Protein AF-A0A955U0F3-F1 (afdb_monomer_lite)

Foldseek 3Di:
DQPCLVVDPQQPWFWPVGGRPCLSVLLVLQLDPDPLSNVVSLVVCCCTQCNVLDHTLVVLVCLLSLLVLLLDPSGDPNLSSLLVLLLLLQSLLPDDDPSSVSSLVSLLVSLVSLLVQCPDPDPSSVLSSLSSNLRNDLLPSLLVVLVVPDPPCQLSSLQSSLQGDHQHDLVSLVVQCPDPDLLSVQSSQLSNVSNVPLVSNPARALVSLLVQQVCCCPSRLSNGARSLVSHDLLSYDLNNLLSLLVNLLAAQALSHNLSSLLSSLCNQQVVAADVVGDPSRLSNLVSCLNHNNNQPPQVSNCVSNVVSVHNAPGSVSSCVVSVHDRDDRDPPPDDVVQQVLQQQAAAAPVRDDPVRVVLLVVVLVLCVVLPWPPFVVLQVVSVVGDTGGPQSTWTWDDAPWWIKIKTKHQADSVCCNVPVDRHDAIWIKIWTAGPVNPDQIKIKTQRQHVNSVQLVVLCSVCVRPDHPVCCPVRSVVSSVVGGVWMWMQDSVRDIHIDDDPDD

Secondary structure (DSSP, 8-state):
--TTTTTS-GGGSEETTEE-TTHHHHHHHTT-SSHHHHHHHHHHHHHHTEETTEE-HHHHHHHHHHHHHHH-TT-TTHHHHHHHHHHHHHHTTS--SHHHHHHHHHHHTTHHHHHHHTT-S-HHHHHHHHHHHHHHSSSHHHHHHHHHT--TTHHHHHHHHHHSSSPPPHHHHTTGGG-SSHHHHHHHHHHHHHTT-GGGS-SPPHHHHHHHHHHHHHH-TTTSPPGGGGS-GGG--HHHHHHHHHHHHH--SHHHHHHHHHHHHHHH-TT---SSPPHHHHHHHHHHHH-TGGGTTHHHHHHHHHHTT----SHHHHHHHHT-PPPPPP--TTTHHHHHHHHHH-B-GGGS-HHHHHHHHHHHHHHHTTT-BSHHHHHHHHHT-SS-BSSSEEEEEE-SSEEEEEEEESS-HHHHHHHS---S--EEEEEEEETT--S--EEEEEE-TT-HHHHHHHHHHHTTT--TTTGGGTHHHHHHHH-SEEEEE-TTS-EEEE-PPP-

Sequence (503 aa):
MLKGIEDVDWSALTHAYGSAGDVPRHLRGLASPDVGEREAALEALYGSLWHQGTLFPATAAAIPFLLALVDDDGTRDRPLLLLYLADVGRSACFGDEDWYADTQSALADGVDILRRRLASADEVERIAALVALAWADDGHVLRDRLSEGDEAERLVTLYAYIAGRGLPDADVLRPFAASDDPGVRLAARIGLGRAGDSAALGDVDPEAYALLAEVTATVAPQALPQPIEVMDPPTLTHRSIQALAAVLEFATSHRTAIPLVVGLLEAALPDGWEEPATPVQMRVLTAIANSSGAWVFDGNTLAALAEAGIDAVDRIDLCARLNLDTPEDPESEDTQSLLIGSENTGIRWEELSNDQRRDLERFVDFLDQRGWNESRNWHTLVQAGSLPMSPIGVGRHFNEHAVLEATLWFFDEHVADDTGERVGDPYVRLLIADKAEEREPIGFRAYHGDRLIDVLEAIDRHRPTLDRDNFAEGLPKALFEVCGKVEVELPDGRVVEIRPKSS

Radius of gyration: 25.72 Å; chains: 1; bounding box: 55×69×58 Å

Structure (mmCIF, N/CA/C/O backbone):
data_AF-A0A955U0F3-F1
#
_entry.id   AF-A0A955U0F3-F1
#
loop_
_atom_site.group_PDB
_atom_site.id
_atom_site.type_symbol
_atom_site.label_atom_id
_atom_site.label_alt_id
_atom_site.label_comp_id
_atom_site.label_asym_id
_atom_site.label_entity_id
_atom_site.label_seq_id
_atom_site.pdbx_PDB_ins_code
_atom_site.Cartn_x
_atom_site.Cartn_y
_atom_site.Cartn_z
_atom_site.occupancy
_atom_site.B_iso_or_equiv
_atom_site.auth_seq_id
_atom_site.auth_comp_id
_atom_site.auth_asym_id
_atom_site.auth_atom_id
_atom_site.pdbx_PDB_model_num
ATOM 1 N N . MET A 1 1 ? -20.982 -8.314 18.050 1.00 73.69 1 MET A N 1
ATOM 2 C CA . MET A 1 1 ? -19.727 -8.145 17.313 1.00 73.69 1 MET A CA 1
ATOM 3 C C . MET A 1 1 ? -18.627 -9.090 17.811 1.00 73.69 1 MET A C 1
ATOM 5 O O . MET A 1 1 ? -18.493 -10.147 17.226 1.00 73.69 1 MET A O 1
ATOM 9 N N . LEU A 1 2 ? -17.941 -8.842 18.937 1.00 91.31 2 LEU A N 1
ATOM 10 C CA . LEU A 1 2 ? -16.722 -9.588 19.336 1.00 91.31 2 LEU A CA 1
ATOM 11 C C . LEU A 1 2 ? -16.958 -10.775 20.303 1.00 91.31 2 LEU A C 1
ATOM 13 O O . LEU A 1 2 ? -16.439 -10.802 21.419 1.00 91.31 2 LEU A O 1
ATOM 17 N N . LYS A 1 3 ? -17.807 -11.739 19.927 1.00 89.75 3 LYS A N 1
ATOM 18 C CA . LYS A 1 3 ? -18.078 -12.922 20.775 1.00 89.75 3 LYS A CA 1
ATOM 19 C C . LYS A 1 3 ? -16.890 -13.888 20.764 1.00 89.75 3 LYS A C 1
ATOM 21 O O . LYS A 1 3 ? -16.346 -14.144 19.703 1.00 89.75 3 LYS A O 1
ATOM 26 N N . GLY A 1 4 ? -16.549 -14.452 21.923 1.00 92.69 4 GLY A N 1
ATOM 27 C CA . GLY A 1 4 ? -15.467 -15.436 22.060 1.00 92.69 4 GLY A CA 1
ATOM 28 C C . GLY A 1 4 ? -14.057 -14.843 22.081 1.00 92.69 4 GLY A C 1
ATOM 29 O O . GLY A 1 4 ? -13.084 -15.584 22.085 1.00 92.69 4 GLY A O 1
ATOM 30 N N . ILE A 1 5 ? -13.924 -13.511 22.142 1.00 96.06 5 ILE A N 1
ATOM 31 C CA . ILE A 1 5 ? -12.609 -12.855 22.188 1.00 96.06 5 ILE A CA 1
ATOM 32 C C . ILE A 1 5 ? -11.795 -13.247 23.426 1.00 96.06 5 ILE A C 1
ATOM 34 O O . ILE A 1 5 ? -10.580 -13.258 23.362 1.00 96.06 5 ILE A O 1
ATOM 38 N N . GLU A 1 6 ? -12.443 -13.615 24.530 1.00 95.38 6 GLU A N 1
ATOM 39 C CA . GLU A 1 6 ? -11.766 -14.096 25.746 1.00 95.38 6 GLU A CA 1
ATOM 40 C C . GLU A 1 6 ? -11.497 -15.612 25.730 1.00 95.38 6 GLU A C 1
ATOM 42 O O . GLU A 1 6 ? -10.843 -16.123 26.633 1.00 95.38 6 GLU A O 1
ATOM 47 N N . ASP A 1 7 ? -12.009 -16.341 24.729 1.00 96.56 7 ASP A N 1
ATOM 48 C CA . ASP A 1 7 ? -11.810 -17.793 24.614 1.00 96.56 7 ASP A CA 1
ATOM 49 C C . ASP A 1 7 ? -10.453 -18.133 23.966 1.00 96.56 7 ASP A C 1
ATOM 51 O O . ASP A 1 7 ? -9.983 -19.267 24.055 1.00 96.56 7 ASP A O 1
ATOM 55 N N . VAL A 1 8 ? -9.816 -17.151 23.320 1.00 97.62 8 VAL A N 1
ATOM 56 C CA . VAL A 1 8 ? -8.465 -17.256 22.758 1.00 97.62 8 VAL A CA 1
ATOM 57 C C . VAL A 1 8 ? -7.443 -16.963 23.858 1.00 97.62 8 VAL A C 1
ATOM 59 O O . VAL A 1 8 ? -7.512 -15.927 24.519 1.00 97.62 8 VAL A O 1
ATOM 62 N N . ASP A 1 9 ? -6.454 -17.843 24.036 1.00 97.38 9 ASP A N 1
ATOM 63 C CA . ASP A 1 9 ? -5.325 -17.592 24.942 1.00 97.38 9 ASP A CA 1
ATOM 64 C C . ASP A 1 9 ? -4.307 -16.637 24.297 1.00 97.38 9 ASP A C 1
ATOM 66 O O . ASP A 1 9 ? -3.236 -17.033 23.838 1.00 97.38 9 ASP A O 1
ATOM 70 N N . TRP A 1 10 ? -4.655 -15.350 24.254 1.00 98.25 10 TRP A N 1
ATOM 71 C CA . TRP A 1 10 ? -3.816 -14.292 23.678 1.00 98.25 10 TRP A CA 1
ATOM 72 C C . TRP A 1 10 ? -2.436 -14.190 24.321 1.00 98.25 10 TRP A C 1
ATOM 74 O O . TRP A 1 10 ? -1.477 -13.796 23.666 1.00 98.25 10 TRP A O 1
ATOM 84 N N . SER A 1 11 ? -2.322 -14.560 25.598 1.00 96.69 11 SER A N 1
ATOM 85 C CA . SER A 1 11 ? -1.052 -14.500 26.317 1.00 96.69 11 SER A CA 1
ATOM 86 C C . SER A 1 11 ? -0.041 -15.532 25.809 1.00 96.69 11 SER A C 1
ATOM 88 O O . SER A 1 11 ? 1.164 -15.278 25.866 1.00 96.69 11 SER A O 1
ATOM 90 N N . ALA A 1 12 ? -0.536 -16.655 25.273 1.00 97.12 12 ALA A N 1
ATOM 91 C CA . ALA A 1 12 ? 0.258 -17.708 24.649 1.00 97.12 12 ALA A CA 1
ATOM 92 C C . ALA A 1 12 ? 0.602 -17.427 23.175 1.00 97.12 12 ALA A C 1
ATOM 94 O O . ALA A 1 12 ? 1.496 -18.078 22.632 1.00 97.12 12 ALA A O 1
ATOM 95 N N . LEU A 1 13 ? -0.079 -16.473 22.531 1.00 98.12 13 LEU A N 1
ATOM 96 C CA . LEU A 1 13 ? 0.226 -16.028 21.172 1.00 98.12 13 LEU A CA 1
ATOM 97 C C . LEU A 1 13 ? 1.223 -14.868 21.190 1.00 98.12 13 LEU A C 1
ATOM 99 O O . LEU A 1 13 ? 1.373 -14.150 22.183 1.00 98.12 13 LEU A O 1
ATOM 103 N N . THR A 1 14 ? 1.899 -14.675 20.062 1.00 96.56 14 THR A N 1
ATOM 104 C CA . THR A 1 14 ? 2.870 -13.599 19.878 1.00 96.56 14 THR A CA 1
ATOM 105 C C . THR A 1 14 ? 2.508 -12.697 18.705 1.00 96.56 14 THR A C 1
ATOM 107 O O . THR A 1 14 ? 1.819 -13.106 17.770 1.00 96.56 14 THR A O 1
ATOM 110 N N . HIS A 1 15 ? 2.993 -11.464 18.789 1.00 95.94 15 HIS A N 1
ATOM 111 C CA . HIS A 1 15 ? 3.023 -10.429 17.757 1.00 95.94 15 HIS A CA 1
ATOM 112 C C . HIS A 1 15 ? 4.436 -9.800 17.720 1.00 95.94 15 HIS A C 1
ATOM 114 O O . HIS A 1 15 ? 5.302 -10.218 18.498 1.00 95.94 15 HIS A O 1
ATOM 120 N N . ALA A 1 16 ? 4.671 -8.753 16.925 1.00 88.31 16 ALA A N 1
ATOM 121 C CA . ALA A 1 16 ? 5.996 -8.133 16.753 1.00 88.31 16 ALA A CA 1
ATOM 122 C C . ALA A 1 16 ? 6.738 -7.761 18.053 1.00 88.31 16 ALA A C 1
ATOM 124 O O . ALA A 1 16 ? 7.956 -7.908 18.136 1.00 88.31 16 ALA A O 1
ATOM 125 N N . TYR A 1 17 ? 6.014 -7.336 19.092 1.00 87.50 17 TYR A N 1
ATOM 126 C CA . TYR A 1 17 ? 6.599 -6.887 20.363 1.00 87.50 17 TYR A CA 1
ATOM 127 C C . TYR A 1 17 ? 6.541 -7.928 21.498 1.00 87.50 17 TYR A C 1
ATOM 129 O O . TYR A 1 17 ? 6.726 -7.585 22.665 1.00 87.50 17 TYR A O 1
ATOM 137 N N . GLY A 1 18 ? 6.280 -9.204 21.192 1.00 94.00 18 GLY A N 1
ATOM 138 C CA . GLY A 1 18 ? 6.170 -10.274 22.192 1.00 94.00 18 GLY A CA 1
ATOM 139 C C . GLY A 1 18 ? 4.742 -10.786 22.379 1.00 94.00 18 GLY A C 1
ATOM 140 O O . GLY A 1 18 ? 4.082 -11.094 21.394 1.00 94.00 18 GLY A O 1
ATOM 141 N N . SER A 1 19 ? 4.290 -10.948 23.627 1.00 96.81 19 SER A N 1
ATOM 142 C CA . SER A 1 19 ? 2.972 -11.528 23.951 1.00 96.81 19 SER A CA 1
ATOM 143 C C . SER A 1 19 ? 1.820 -10.667 23.429 1.00 96.81 19 SER A C 1
ATOM 145 O O . SER A 1 19 ? 1.841 -9.457 23.619 1.00 96.81 19 SER A O 1
ATOM 147 N N . ALA A 1 20 ? 0.794 -11.302 22.862 1.00 98.06 20 ALA A N 1
ATOM 148 C CA . ALA A 1 20 ? -0.363 -10.641 22.256 1.00 98.06 20 ALA A CA 1
ATOM 149 C C . ALA A 1 20 ? -1.518 -10.343 23.236 1.00 98.06 20 ALA A C 1
ATOM 151 O O . ALA A 1 20 ? -2.663 -10.154 22.824 1.00 98.06 20 ALA A O 1
ATOM 152 N N . GLY A 1 21 ? -1.256 -10.320 24.549 1.00 96.62 21 GLY A N 1
ATOM 153 C CA . GLY A 1 21 ? -2.285 -10.111 25.580 1.00 96.62 21 GLY A CA 1
ATOM 154 C C . GLY A 1 21 ? -3.009 -8.755 25.515 1.00 96.62 21 GLY A C 1
ATOM 155 O O . GLY A 1 21 ? -4.051 -8.579 26.145 1.00 96.62 21 GLY A O 1
ATOM 156 N N . ASP A 1 22 ? -2.481 -7.798 24.761 1.00 95.12 22 ASP A N 1
ATOM 157 C CA . ASP A 1 22 ? -3.051 -6.478 24.497 1.00 95.12 22 ASP A CA 1
ATOM 158 C C . ASP A 1 22 ? -3.961 -6.426 23.254 1.00 95.12 22 ASP A C 1
ATOM 160 O O . ASP A 1 22 ? -4.815 -5.537 23.165 1.00 95.12 22 ASP A O 1
ATOM 164 N N . VAL A 1 23 ? -3.873 -7.395 22.337 1.00 98.06 23 VAL A N 1
ATOM 165 C CA . VAL A 1 23 ? -4.683 -7.467 21.104 1.00 98.06 23 VAL A CA 1
ATOM 166 C C . VAL A 1 23 ? -6.196 -7.371 21.361 1.00 98.06 23 VAL A C 1
ATOM 168 O O . VAL A 1 23 ? -6.867 -6.614 20.650 1.00 98.06 23 VAL A O 1
ATOM 171 N N . PRO A 1 24 ? -6.781 -8.007 22.400 1.00 98.50 24 PRO A N 1
ATOM 172 C CA . PRO A 1 24 ? -8.208 -7.855 22.696 1.00 98.50 24 PRO A CA 1
ATOM 173 C C . PRO A 1 24 ? -8.645 -6.417 22.971 1.00 98.50 24 PRO A C 1
ATOM 175 O O . PRO A 1 24 ? -9.794 -6.052 22.711 1.00 98.50 24 PRO A O 1
ATOM 178 N N . ARG A 1 25 ? -7.758 -5.589 23.536 1.00 97.56 25 ARG A N 1
ATOM 179 C CA . ARG A 1 25 ? -8.030 -4.166 23.765 1.00 97.56 25 ARG A CA 1
ATOM 180 C C . ARG A 1 25 ? -8.082 -3.421 22.435 1.00 97.56 25 ARG A C 1
ATOM 182 O O . ARG A 1 25 ? -9.013 -2.650 22.233 1.00 97.56 25 ARG A O 1
ATOM 189 N N . HIS A 1 26 ? -7.140 -3.687 21.534 1.00 97.00 26 HIS A N 1
ATOM 190 C CA . HIS A 1 26 ? -7.102 -3.074 20.206 1.00 97.00 26 HIS A CA 1
ATOM 191 C C . HIS A 1 26 ? -8.323 -3.454 19.365 1.00 97.00 26 HIS A C 1
ATOM 193 O O . HIS A 1 26 ? -9.020 -2.573 18.872 1.00 97.00 26 HIS A O 1
ATOM 199 N N . LEU A 1 27 ? -8.690 -4.738 19.315 1.00 98.31 27 LEU A N 1
ATOM 200 C CA . LEU A 1 27 ? -9.887 -5.196 18.595 1.00 98.31 27 LEU A CA 1
ATOM 201 C C . LEU A 1 27 ? -11.182 -4.539 19.103 1.00 98.31 27 LEU A C 1
ATOM 203 O O . LEU A 1 27 ? -12.082 -4.250 18.319 1.00 98.31 27 LEU A O 1
ATOM 207 N N . ARG A 1 28 ? -11.287 -4.266 20.410 1.00 97.75 28 ARG A N 1
ATOM 208 C CA . ARG A 1 28 ? -12.406 -3.488 20.969 1.00 97.75 28 ARG A CA 1
ATOM 209 C C . ARG A 1 28 ? -12.319 -2.006 20.630 1.00 97.75 28 ARG A C 1
ATOM 211 O O . ARG A 1 28 ? -13.360 -1.401 20.393 1.00 97.75 28 ARG A O 1
ATOM 218 N N . GLY A 1 29 ? -11.113 -1.442 20.610 1.00 96.25 29 GLY A N 1
ATOM 219 C CA . GLY A 1 29 ? -10.863 -0.049 20.243 1.00 96.25 29 GLY A CA 1
ATOM 220 C C . GLY A 1 29 ? -11.381 0.286 18.845 1.00 96.25 29 GLY A C 1
ATOM 221 O O . GLY A 1 29 ? -12.006 1.324 18.674 1.00 96.25 29 GLY A O 1
ATOM 222 N N . LEU A 1 30 ? -11.283 -0.648 17.891 1.00 96.06 30 LEU A N 1
ATOM 223 C CA . LEU A 1 30 ? -11.856 -0.504 16.541 1.00 96.06 30 LEU A CA 1
ATOM 224 C C . LEU A 1 30 ? -13.383 -0.292 16.523 1.00 96.06 30 LEU A C 1
ATOM 226 O O . LEU A 1 30 ? -13.929 0.252 15.567 1.00 96.06 30 LEU A O 1
ATOM 230 N N . ALA A 1 31 ? -14.086 -0.708 17.577 1.00 95.44 31 ALA A N 1
ATOM 231 C CA . ALA A 1 31 ? -15.527 -0.518 17.737 1.00 95.44 31 ALA A CA 1
ATOM 232 C C . ALA A 1 31 ? -15.896 0.781 18.476 1.00 95.44 31 ALA A C 1
ATOM 234 O O . ALA A 1 31 ? -17.080 1.027 18.730 1.00 95.44 31 ALA A O 1
ATOM 235 N N . SER A 1 32 ? -14.906 1.576 18.894 1.00 92.31 32 SER A N 1
ATOM 236 C CA . SER A 1 32 ? -15.127 2.727 19.765 1.00 92.31 32 SER A CA 1
ATOM 237 C C . SER A 1 32 ? -15.963 3.817 19.082 1.00 92.31 32 SER A C 1
ATOM 239 O O . SER A 1 32 ? -15.829 4.065 17.877 1.00 92.31 32 SER A O 1
ATOM 241 N N . PRO A 1 33 ? -16.845 4.515 19.824 1.00 88.00 33 PRO A N 1
ATOM 242 C CA . PRO A 1 33 ? -17.449 5.740 19.323 1.00 88.00 33 PRO A CA 1
ATOM 243 C C . PRO A 1 33 ? -16.435 6.861 19.068 1.00 88.00 33 PRO A C 1
ATOM 245 O O . PRO A 1 33 ? -16.722 7.724 18.239 1.00 88.00 33 PRO A O 1
ATOM 248 N N . ASP A 1 34 ? -15.282 6.842 19.737 1.00 88.44 34 ASP A N 1
ATOM 249 C CA . ASP A 1 34 ? -14.225 7.839 19.584 1.00 88.44 34 ASP A CA 1
ATOM 250 C C . ASP A 1 34 ? -13.342 7.534 18.364 1.00 88.44 34 ASP A C 1
ATOM 252 O O . ASP A 1 34 ? -12.987 6.382 18.130 1.00 88.44 34 ASP A O 1
ATOM 256 N N . VAL A 1 35 ? -13.046 8.547 17.542 1.00 78.81 35 VAL A N 1
ATOM 257 C CA . VAL A 1 35 ? -12.240 8.368 16.317 1.00 78.81 35 VAL A CA 1
ATOM 258 C C . VAL A 1 35 ? -10.765 8.130 16.629 1.00 78.81 35 VAL A C 1
ATOM 260 O O . VAL A 1 35 ? -10.181 7.226 16.043 1.00 78.81 35 VAL A O 1
ATOM 263 N N . GLY A 1 36 ? -10.202 8.837 17.613 1.00 75.69 36 GLY A N 1
ATOM 264 C CA . GLY A 1 36 ? -8.803 8.673 18.002 1.00 75.69 36 GLY A CA 1
ATOM 265 C C . GLY A 1 36 ? -8.531 7.292 18.596 1.00 75.69 36 GLY A C 1
ATOM 266 O O . GLY A 1 36 ? -7.507 6.682 18.305 1.00 75.69 36 GLY A O 1
ATOM 267 N N . GLU A 1 37 ? -9.472 6.736 19.366 1.00 81.12 37 GLU A N 1
ATOM 268 C CA . GLU A 1 37 ? -9.370 5.354 19.850 1.00 81.12 37 GLU A CA 1
ATOM 269 C C . GLU A 1 37 ? -9.405 4.319 18.715 1.00 81.12 37 GLU A C 1
ATOM 271 O O . GLU A 1 37 ? -8.715 3.301 18.811 1.00 81.12 37 GLU A O 1
ATOM 276 N N . ARG A 1 38 ? -10.186 4.555 17.649 1.00 90.94 38 ARG A N 1
ATOM 277 C CA . ARG A 1 38 ? -10.229 3.660 16.479 1.00 90.94 38 ARG A CA 1
ATOM 278 C C . ARG A 1 38 ? -8.942 3.743 15.666 1.00 90.94 38 ARG A C 1
ATOM 280 O O . ARG A 1 38 ? -8.386 2.698 15.335 1.00 90.94 38 ARG A O 1
ATOM 287 N N . GLU A 1 39 ? -8.455 4.953 15.407 1.00 77.12 39 GLU A N 1
ATOM 288 C CA . GLU A 1 39 ? -7.195 5.198 14.696 1.00 77.12 39 GLU A CA 1
ATOM 289 C C . GLU A 1 39 ? -6.012 4.577 15.445 1.00 77.12 39 GLU A C 1
ATOM 291 O O . GLU A 1 39 ? -5.305 3.747 14.880 1.00 77.12 39 GLU A O 1
ATOM 296 N N . ALA A 1 40 ? -5.868 4.860 16.744 1.00 75.50 40 ALA A N 1
ATOM 297 C CA . ALA A 1 40 ? -4.800 4.293 17.567 1.00 75.50 40 ALA A CA 1
ATOM 298 C C . ALA A 1 40 ? -4.898 2.763 17.687 1.00 75.50 40 ALA A C 1
ATOM 300 O O . ALA A 1 40 ? -3.888 2.064 17.786 1.00 75.50 40 ALA A O 1
ATOM 301 N N . ALA A 1 41 ? -6.115 2.209 17.699 1.00 86.81 41 ALA A N 1
ATOM 302 C CA . ALA A 1 41 ? -6.300 0.766 17.674 1.00 86.81 41 ALA A CA 1
ATOM 303 C C . ALA A 1 41 ? -5.841 0.157 16.346 1.00 86.81 41 ALA A C 1
ATOM 305 O O . ALA A 1 41 ? -5.133 -0.847 16.372 1.00 86.81 41 ALA A O 1
ATOM 306 N N . LEU A 1 42 ? -6.214 0.756 15.214 1.00 89.31 42 LEU A N 1
ATOM 307 C CA . LEU A 1 42 ? -5.824 0.286 13.888 1.00 89.31 42 LEU A CA 1
ATOM 308 C C . LEU A 1 42 ? -4.313 0.415 13.664 1.00 89.31 42 LEU A C 1
ATOM 310 O O . LEU A 1 42 ? -3.685 -0.549 13.232 1.00 89.31 42 LEU A O 1
ATOM 314 N N . GLU A 1 43 ? -3.721 1.555 14.024 1.00 83.56 43 GLU A N 1
ATOM 315 C CA . GLU A 1 43 ? -2.273 1.779 13.973 1.00 83.56 43 GLU A CA 1
ATOM 316 C C . GLU A 1 43 ? -1.529 0.736 14.809 1.00 83.56 43 GLU A C 1
ATOM 318 O O . GLU A 1 43 ? -0.572 0.128 14.336 1.00 83.56 43 GLU A O 1
ATOM 323 N N . ALA A 1 44 ? -2.009 0.442 16.019 1.00 84.75 44 ALA A N 1
ATOM 324 C CA . ALA A 1 44 ? -1.404 -0.592 16.843 1.00 84.75 44 ALA A CA 1
ATOM 325 C C . ALA A 1 44 ? -1.500 -1.989 16.212 1.00 84.75 44 ALA A C 1
ATOM 327 O O . ALA A 1 44 ? -0.564 -2.773 16.350 1.00 84.75 44 ALA A O 1
ATOM 328 N N . LEU A 1 45 ? -2.583 -2.327 15.500 1.00 93.44 45 LEU A N 1
ATOM 329 C CA . LEU A 1 45 ? -2.666 -3.597 14.767 1.00 93.44 45 LEU A CA 1
ATOM 330 C C . LEU A 1 45 ? -1.723 -3.630 13.556 1.00 93.44 45 LEU A C 1
ATOM 332 O O . LEU A 1 45 ? -1.102 -4.666 13.316 1.00 93.44 45 LEU A O 1
ATOM 336 N N . TYR A 1 46 ? -1.563 -2.516 12.835 1.00 87.38 46 TYR A N 1
ATOM 337 C CA . TYR A 1 46 ? -0.541 -2.369 11.790 1.00 87.38 46 TYR A CA 1
ATOM 338 C C . TYR A 1 46 ? 0.875 -2.521 12.368 1.00 87.38 46 TYR A C 1
ATOM 340 O O . TYR A 1 46 ? 1.694 -3.244 11.813 1.00 87.38 46 TYR A O 1
ATOM 348 N N . GLY A 1 47 ? 1.152 -1.919 13.524 1.00 77.69 47 GLY A N 1
ATOM 349 C CA . GLY A 1 47 ? 2.448 -2.008 14.195 1.00 77.69 47 GLY A CA 1
ATOM 350 C C . GLY A 1 47 ? 2.725 -3.351 14.875 1.00 77.69 47 GLY A C 1
ATOM 351 O O . GLY A 1 47 ? 3.877 -3.691 15.093 1.00 77.69 47 GLY A O 1
ATOM 352 N N . SER A 1 48 ? 1.715 -4.148 15.223 1.00 85.62 48 SER A N 1
ATOM 353 C CA . SER A 1 48 ? 1.929 -5.386 15.992 1.00 85.62 48 SER A CA 1
ATOM 354 C C . SER A 1 48 ? 1.640 -6.661 15.205 1.00 85.62 48 SER A C 1
ATOM 356 O O . SER A 1 48 ? 2.474 -7.567 15.183 1.00 85.62 48 SER A O 1
ATOM 358 N N . LEU A 1 49 ? 0.476 -6.746 14.557 1.00 96.75 49 LEU A N 1
ATOM 359 C CA . LEU A 1 49 ? -0.002 -7.941 13.856 1.00 96.75 49 LEU A CA 1
ATOM 360 C C . LEU A 1 49 ? 0.399 -7.971 12.372 1.00 96.75 49 LEU A C 1
ATOM 362 O O . LEU A 1 49 ? 0.370 -9.037 11.759 1.00 96.75 49 LEU A O 1
ATOM 366 N N . TRP A 1 50 ? 0.775 -6.828 11.799 1.00 91.44 50 TRP A N 1
ATOM 367 C CA . TRP A 1 50 ? 1.285 -6.702 10.429 1.00 91.44 50 TRP A CA 1
ATOM 368 C C . TRP A 1 50 ? 2.573 -5.863 10.414 1.00 91.44 50 TRP A C 1
ATOM 370 O O . TRP A 1 50 ? 2.712 -4.904 9.669 1.00 91.44 50 TRP A O 1
ATOM 380 N N . HIS A 1 51 ? 3.543 -6.160 11.277 1.00 86.06 51 HIS A N 1
ATOM 381 C CA . HIS A 1 51 ? 4.717 -5.292 11.400 1.00 86.06 51 HIS A CA 1
ATOM 382 C C . HIS A 1 51 ? 5.599 -5.365 10.144 1.00 86.06 51 HIS A C 1
ATOM 384 O O . HIS A 1 51 ? 6.299 -6.355 9.918 1.00 86.06 51 HIS A O 1
ATOM 390 N N . GLN A 1 52 ? 5.564 -4.301 9.333 1.00 77.06 52 GLN A N 1
ATOM 391 C CA . GLN A 1 52 ? 6.320 -4.171 8.080 1.00 77.06 52 GLN A CA 1
ATOM 392 C C . GLN A 1 52 ? 6.097 -5.362 7.129 1.00 77.06 52 GLN A C 1
ATOM 394 O O . GLN A 1 52 ? 7.037 -5.913 6.564 1.00 77.06 52 GLN A O 1
ATOM 399 N N . GLY A 1 53 ? 4.843 -5.807 6.997 1.00 80.25 53 GLY A N 1
ATOM 400 C CA . GLY A 1 53 ? 4.479 -6.929 6.128 1.00 80.25 53 GLY A CA 1
ATOM 401 C C . GLY A 1 53 ? 4.647 -8.320 6.744 1.00 80.25 53 GLY A C 1
ATOM 402 O O . GLY A 1 53 ? 4.163 -9.286 6.154 1.00 80.25 53 GLY A O 1
ATOM 403 N N . THR A 1 54 ? 5.266 -8.439 7.923 1.00 87.88 54 THR A N 1
ATOM 404 C CA . THR A 1 54 ? 5.424 -9.719 8.634 1.00 87.88 54 THR A CA 1
ATOM 405 C C . THR A 1 54 ? 4.182 -10.045 9.461 1.00 87.88 54 THR A C 1
ATOM 407 O O . THR A 1 54 ? 3.670 -9.188 10.185 1.00 87.88 54 THR A O 1
ATOM 410 N N . LEU A 1 55 ? 3.717 -11.297 9.381 1.00 97.50 55 LEU A N 1
ATOM 411 C CA . LEU A 1 55 ? 2.577 -11.800 10.153 1.00 97.50 55 LEU A CA 1
ATOM 412 C C . LEU A 1 55 ? 3.023 -12.652 11.341 1.00 97.50 55 LEU A C 1
ATOM 414 O O . LEU A 1 55 ? 4.113 -13.228 11.341 1.00 97.50 55 LEU A O 1
ATOM 418 N N . PHE A 1 56 ? 2.132 -12.796 12.320 1.00 97.50 56 PHE A N 1
ATOM 419 C CA . PHE A 1 56 ? 2.397 -13.496 13.572 1.00 97.50 56 PHE A CA 1
ATOM 420 C C . PHE A 1 56 ? 1.247 -14.448 13.942 1.00 97.50 56 PHE A C 1
ATOM 422 O O . PHE A 1 56 ? 0.138 -14.300 13.423 1.00 97.50 56 PHE A O 1
ATOM 429 N N . PRO A 1 57 ? 1.445 -15.388 14.888 1.00 98.06 57 PRO A N 1
ATOM 430 C CA . PRO A 1 57 ? 0.372 -16.270 15.353 1.00 98.06 57 PRO A CA 1
ATOM 431 C C . PRO A 1 57 ? -0.885 -15.523 15.828 1.00 98.06 57 PRO A C 1
ATOM 433 O O . PRO A 1 57 ? -2.008 -15.962 15.581 1.00 98.06 57 PRO A O 1
ATOM 436 N N . ALA A 1 58 ? -0.716 -14.365 16.477 1.00 98.31 58 ALA A N 1
ATOM 437 C CA . ALA A 1 58 ? -1.842 -13.535 16.899 1.00 98.31 58 ALA A CA 1
ATOM 438 C C . ALA A 1 58 ? -2.621 -12.914 15.727 1.00 98.31 58 ALA A C 1
ATOM 440 O O . ALA A 1 58 ? -3.806 -12.618 15.883 1.00 98.31 58 ALA A O 1
ATOM 441 N N . THR A 1 59 ? -1.996 -12.749 14.556 1.00 98.56 59 THR A N 1
ATOM 442 C CA . THR A 1 59 ? -2.646 -12.223 13.350 1.00 98.56 59 THR A CA 1
ATOM 443 C C . THR A 1 59 ? -3.749 -13.162 12.890 1.00 98.56 59 THR A C 1
ATOM 445 O O . THR A 1 59 ? -4.898 -12.737 12.789 1.00 98.56 59 THR A O 1
ATOM 448 N N . ALA A 1 60 ? -3.435 -14.450 12.715 1.00 98.25 60 ALA A N 1
ATOM 449 C CA . ALA A 1 60 ? -4.409 -15.468 12.322 1.00 98.25 60 ALA A CA 1
ATOM 450 C C . ALA A 1 60 ? -5.600 -15.515 13.297 1.00 98.25 60 ALA A C 1
ATOM 452 O O . ALA A 1 60 ? -6.759 -15.516 12.883 1.00 98.25 60 ALA A O 1
ATOM 453 N N . ALA A 1 61 ? -5.319 -15.462 14.605 1.00 98.50 61 ALA A N 1
ATOM 454 C CA . ALA A 1 61 ? -6.342 -15.467 15.649 1.00 98.50 61 ALA A CA 1
ATOM 455 C C . ALA A 1 61 ? -7.232 -14.207 15.655 1.00 98.50 61 ALA A C 1
ATOM 457 O O . ALA A 1 61 ? -8.375 -14.267 16.113 1.00 98.50 61 ALA A O 1
ATOM 458 N N . ALA A 1 62 ? -6.741 -13.068 15.156 1.00 98.69 62 ALA A N 1
ATOM 459 C CA . ALA A 1 62 ? -7.486 -11.811 15.103 1.00 98.69 62 ALA A CA 1
ATOM 460 C C . ALA A 1 62 ? -8.471 -11.726 13.922 1.00 98.69 62 ALA A C 1
ATOM 462 O O . ALA A 1 62 ? -9.490 -11.036 14.034 1.00 98.69 62 ALA A O 1
ATOM 463 N N . ILE A 1 63 ? -8.217 -12.440 12.818 1.00 98.62 63 ILE A N 1
ATOM 464 C CA . ILE A 1 63 ? -9.011 -12.352 11.577 1.00 98.62 63 ILE A CA 1
ATOM 465 C C . ILE A 1 63 ? -10.517 -12.574 11.792 1.00 98.62 63 ILE A C 1
ATOM 467 O O . ILE A 1 63 ? -11.292 -11.727 11.339 1.00 98.62 63 ILE A O 1
ATOM 471 N N . PRO A 1 64 ? -10.987 -13.604 12.528 1.00 98.56 64 PRO A N 1
ATOM 472 C CA . PRO A 1 64 ? -12.424 -13.802 12.738 1.00 98.56 64 PRO A CA 1
ATOM 473 C C . PRO A 1 64 ? -13.114 -12.612 13.424 1.00 98.56 64 PRO A C 1
ATOM 475 O O . PRO A 1 64 ? -14.279 -12.316 13.155 1.00 98.56 64 PRO A O 1
ATOM 478 N N . PHE A 1 65 ? -12.399 -11.897 14.298 1.00 98.62 65 PHE A N 1
ATOM 479 C CA . PHE A 1 65 ? -12.921 -10.727 15.006 1.00 98.62 65 PHE A CA 1
ATOM 480 C C . PHE A 1 65 ? -12.966 -9.484 14.116 1.00 98.62 65 PHE A C 1
ATOM 482 O O . PHE A 1 65 ? -13.933 -8.723 14.183 1.00 98.62 65 PHE A O 1
ATOM 489 N N . LEU A 1 66 ? -11.959 -9.303 13.259 1.00 98.62 66 LEU A N 1
ATOM 490 C CA . LEU A 1 66 ? -11.931 -8.250 12.241 1.00 98.62 66 LEU A CA 1
ATOM 491 C C . LEU A 1 66 ? -13.040 -8.454 11.202 1.00 98.62 66 LEU A C 1
ATOM 493 O O . LEU A 1 66 ? -13.768 -7.518 10.881 1.00 98.62 66 LEU A O 1
ATOM 497 N N . LEU A 1 67 ? -13.257 -9.691 10.754 1.00 98.56 67 LEU A N 1
ATOM 498 C CA . LEU A 1 67 ? -14.380 -10.039 9.884 1.00 98.56 67 LEU A CA 1
ATOM 499 C C . LEU A 1 67 ? -15.731 -9.773 10.562 1.00 98.56 67 LEU A C 1
ATOM 501 O O . LEU A 1 67 ? -16.640 -9.237 9.933 1.00 98.56 67 LEU A O 1
ATOM 505 N N . ALA A 1 68 ? -15.863 -10.069 11.859 1.00 98.31 68 ALA A N 1
ATOM 506 C CA . ALA A 1 68 ? -17.076 -9.750 12.611 1.00 98.31 68 ALA A CA 1
ATOM 507 C C . ALA A 1 68 ? -17.329 -8.234 12.741 1.00 98.31 68 ALA A C 1
ATOM 509 O O . ALA A 1 68 ? -18.487 -7.825 12.793 1.00 98.31 68 ALA A O 1
ATOM 510 N N . LEU A 1 69 ? -16.276 -7.408 12.802 1.00 98.25 69 LEU A N 1
ATOM 511 C CA . LEU A 1 69 ? -16.376 -5.943 12.749 1.00 98.25 69 LEU A CA 1
ATOM 512 C C . LEU A 1 69 ? -16.833 -5.464 11.365 1.00 98.25 69 LEU A C 1
ATOM 514 O O . LEU A 1 69 ? -17.692 -4.590 11.276 1.00 98.25 69 LEU A O 1
ATOM 518 N N . VAL A 1 70 ? -16.300 -6.053 10.292 1.00 98.19 70 VAL A N 1
ATOM 519 C CA . VAL A 1 70 ? -16.688 -5.741 8.904 1.00 98.19 70 VAL A CA 1
ATOM 520 C C . VAL A 1 70 ? -18.150 -6.121 8.620 1.00 98.19 70 VAL A C 1
ATOM 522 O O . VAL A 1 70 ? -18.855 -5.400 7.905 1.00 98.19 70 VAL A O 1
ATOM 525 N N . ASP A 1 71 ? -18.628 -7.229 9.188 1.00 97.50 71 ASP A N 1
ATOM 526 C CA . ASP A 1 71 ? -20.011 -7.695 9.018 1.00 97.50 71 ASP A CA 1
ATOM 527 C C . ASP A 1 71 ? -21.041 -6.829 9.765 1.00 97.50 71 ASP A C 1
ATOM 529 O O . ASP A 1 71 ? -22.210 -6.791 9.387 1.00 97.50 71 ASP A O 1
ATOM 533 N N . ASP A 1 72 ? -20.627 -6.112 10.812 1.00 95.75 72 ASP A N 1
ATOM 534 C CA . ASP A 1 72 ? -21.510 -5.234 11.582 1.00 95.75 72 ASP A CA 1
ATOM 535 C C . ASP A 1 72 ? -21.672 -3.872 10.889 1.00 95.75 72 ASP A C 1
ATOM 537 O O . ASP A 1 72 ? -20.738 -3.072 10.809 1.00 95.75 72 ASP A O 1
ATOM 541 N N . ASP A 1 73 ? -22.886 -3.576 10.417 1.00 89.88 73 ASP A N 1
ATOM 542 C CA . ASP A 1 73 ? -23.214 -2.305 9.758 1.00 89.88 73 ASP A CA 1
ATOM 543 C C . ASP A 1 73 ? -23.043 -1.080 10.690 1.00 89.88 73 ASP A C 1
ATOM 545 O O . ASP A 1 73 ? -23.007 0.056 10.219 1.00 89.88 73 ASP A O 1
ATOM 549 N N . GLY A 1 74 ? -22.928 -1.284 12.011 1.00 90.88 74 GLY A N 1
ATOM 550 C CA . GLY A 1 74 ? -22.633 -0.231 12.987 1.00 90.88 74 GLY A CA 1
ATOM 551 C C . GLY A 1 74 ? -21.160 0.194 13.054 1.00 90.88 74 GLY A C 1
ATOM 552 O O . GLY A 1 74 ? -20.851 1.209 13.687 1.00 90.88 74 GLY A O 1
ATOM 553 N N . THR A 1 75 ? -20.248 -0.551 12.426 1.00 94.19 75 THR A N 1
ATOM 554 C CA . THR A 1 75 ? -18.816 -0.229 12.401 1.00 94.19 75 THR A CA 1
ATOM 555 C C . THR A 1 75 ? -18.554 0.949 11.459 1.00 94.19 75 THR A C 1
ATOM 557 O O . THR A 1 75 ? -18.912 0.908 10.280 1.00 94.19 75 THR A O 1
ATOM 560 N N . ARG A 1 76 ? -17.922 2.009 11.984 1.00 87.69 76 ARG A N 1
ATOM 561 C CA . ARG A 1 76 ? -17.706 3.278 11.261 1.00 87.69 76 ARG A CA 1
ATOM 562 C C . ARG A 1 76 ? -16.623 3.181 10.189 1.00 87.69 76 ARG A C 1
ATOM 564 O O . ARG A 1 76 ? -16.882 3.533 9.047 1.00 87.69 76 ARG A O 1
ATOM 571 N N . ASP A 1 77 ? -15.459 2.633 10.528 1.00 88.81 77 ASP A N 1
ATOM 572 C CA . ASP A 1 77 ? -14.275 2.686 9.657 1.00 88.81 77 ASP A CA 1
ATOM 573 C C . ASP A 1 77 ? -14.076 1.372 8.875 1.00 88.81 77 ASP A C 1
ATOM 575 O O . ASP A 1 77 ? -12.957 0.890 8.695 1.00 88.81 77 ASP A O 1
ATOM 579 N N . ARG A 1 78 ? -15.175 0.753 8.413 1.00 94.50 78 ARG A N 1
ATOM 580 C CA . ARG A 1 78 ? -15.135 -0.523 7.668 1.00 94.50 78 ARG A CA 1
ATOM 581 C C . ARG A 1 78 ? -14.189 -0.508 6.459 1.00 94.50 78 ARG A C 1
ATOM 583 O O . ARG A 1 78 ? -13.499 -1.513 6.296 1.00 94.50 78 ARG A O 1
ATOM 590 N N . PRO A 1 79 ? -14.089 0.568 5.649 1.00 90.31 79 PRO A N 1
ATOM 591 C CA . PRO A 1 79 ? -13.134 0.594 4.543 1.00 90.31 79 PRO A CA 1
ATOM 592 C C . PRO A 1 79 ? -11.682 0.402 4.995 1.00 90.31 79 PRO A C 1
ATOM 594 O O . PRO A 1 79 ? -10.953 -0.364 4.374 1.00 90.31 79 PRO A O 1
ATOM 597 N N . LEU A 1 80 ? -11.278 1.002 6.120 1.00 88.94 80 LEU A N 1
ATOM 598 C CA . LEU A 1 80 ? -9.924 0.840 6.657 1.00 88.94 80 LEU A CA 1
ATOM 599 C C . LEU A 1 80 ? -9.671 -0.590 7.156 1.00 88.94 80 LEU A C 1
ATOM 601 O O . LEU A 1 80 ? -8.596 -1.138 6.936 1.00 88.94 80 LEU A O 1
ATOM 605 N N . LEU A 1 81 ? -10.672 -1.230 7.771 1.00 97.44 81 LEU A N 1
ATOM 606 C CA . LEU A 1 81 ? -10.569 -2.637 8.178 1.00 97.44 81 LEU A CA 1
ATOM 607 C C . LEU A 1 81 ? -10.474 -3.583 6.976 1.00 97.44 81 LEU A C 1
ATOM 609 O O . LEU A 1 81 ? -9.742 -4.567 7.027 1.00 97.44 81 LEU A O 1
ATOM 613 N N . LEU A 1 82 ? -11.205 -3.295 5.899 1.00 98.12 82 LEU A N 1
ATOM 614 C CA . LEU A 1 82 ? -11.133 -4.052 4.650 1.00 98.12 82 LEU A CA 1
ATOM 615 C C . LEU A 1 82 ? -9.747 -3.926 4.001 1.00 98.12 82 LEU A C 1
ATOM 617 O O . LEU A 1 82 ? -9.189 -4.940 3.589 1.00 98.12 82 LEU A O 1
ATOM 621 N N . LEU A 1 83 ? -9.166 -2.722 3.973 1.00 94.12 83 LEU A N 1
ATOM 622 C CA . LEU A 1 83 ? -7.795 -2.509 3.496 1.00 94.12 83 LEU A CA 1
ATOM 623 C C . LEU A 1 83 ? -6.767 -3.230 4.378 1.00 94.12 83 LEU A C 1
ATOM 625 O O . LEU A 1 83 ? -5.911 -3.931 3.850 1.00 94.12 83 LEU A O 1
ATOM 629 N N . TYR A 1 84 ? -6.915 -3.177 5.704 1.00 96.94 84 TYR A N 1
ATOM 630 C CA . TYR A 1 84 ? -6.068 -3.946 6.620 1.00 96.94 84 TYR A CA 1
ATOM 631 C C . TYR A 1 84 ? -6.136 -5.457 6.344 1.00 96.94 84 TYR A C 1
ATOM 633 O O . TYR A 1 84 ? -5.108 -6.129 6.269 1.00 96.94 84 TYR A O 1
ATOM 641 N N . LEU A 1 85 ? -7.340 -6.010 6.145 1.00 98.69 85 LEU A N 1
ATOM 642 C CA . LEU A 1 85 ? -7.508 -7.422 5.779 1.00 98.69 85 LEU A CA 1
ATOM 643 C C . LEU A 1 85 ? -6.883 -7.743 4.417 1.00 98.69 85 LEU A C 1
ATOM 645 O O . LEU A 1 85 ? -6.371 -8.846 4.238 1.00 98.69 85 LEU A O 1
ATOM 649 N N . ALA A 1 86 ? -6.902 -6.802 3.473 1.00 97.62 86 ALA A N 1
ATOM 650 C CA . ALA A 1 86 ? -6.247 -6.960 2.183 1.00 97.62 86 ALA A CA 1
ATOM 651 C C . ALA A 1 86 ? -4.715 -6.997 2.312 1.00 97.62 86 ALA A C 1
ATOM 653 O O . ALA A 1 86 ? -4.079 -7.862 1.714 1.00 97.62 86 ALA A O 1
ATOM 654 N N . ASP A 1 87 ? -4.133 -6.117 3.130 1.00 94.94 87 ASP A N 1
ATOM 655 C CA . ASP A 1 87 ? -2.689 -6.072 3.395 1.00 94.94 87 ASP A CA 1
ATOM 656 C C . ASP A 1 87 ? -2.214 -7.361 4.079 1.00 94.94 87 ASP A C 1
ATOM 658 O O . ASP A 1 87 ? -1.226 -7.979 3.670 1.00 94.94 87 ASP A O 1
ATOM 662 N N . VAL A 1 88 ? -2.971 -7.819 5.083 1.00 98.12 88 VAL A N 1
ATOM 663 C CA . VAL A 1 88 ? -2.728 -9.102 5.749 1.00 98.12 88 VAL A CA 1
ATOM 664 C C . VAL A 1 88 ? -2.887 -10.264 4.771 1.00 98.12 88 VAL A C 1
ATOM 666 O O . VAL A 1 88 ? -2.046 -11.160 4.756 1.00 98.12 88 VAL A O 1
ATOM 669 N N . GLY A 1 89 ? -3.923 -10.246 3.931 1.00 97.94 89 GLY A N 1
ATOM 670 C CA . GLY A 1 89 ? -4.170 -11.275 2.926 1.00 97.94 89 GLY A CA 1
ATOM 671 C C . GLY A 1 89 ? -3.050 -11.384 1.896 1.00 97.94 89 GLY A C 1
ATOM 672 O O . GLY A 1 89 ? -2.625 -12.499 1.594 1.00 97.94 89 GLY A O 1
ATOM 673 N N . ARG A 1 90 ? -2.520 -10.256 1.404 1.00 95.88 90 ARG A N 1
ATOM 674 C CA . ARG A 1 90 ? -1.347 -10.244 0.519 1.00 95.88 90 ARG A CA 1
ATOM 675 C C . ARG A 1 90 ? -0.149 -10.877 1.220 1.00 95.88 90 ARG A C 1
ATOM 677 O O . ARG A 1 90 ? 0.421 -11.828 0.696 1.00 95.88 90 ARG A O 1
ATOM 684 N N . SER A 1 91 ? 0.215 -10.395 2.409 1.00 95.62 91 SER A N 1
ATOM 685 C CA . SER A 1 91 ? 1.352 -10.931 3.175 1.00 95.62 91 SER A CA 1
ATOM 686 C C . SER A 1 91 ? 1.211 -12.423 3.474 1.00 95.62 91 SER A C 1
ATOM 688 O O . SER A 1 91 ? 2.189 -13.168 3.414 1.00 95.62 91 SER A O 1
ATOM 690 N N . ALA A 1 92 ? -0.013 -12.880 3.742 1.00 96.81 92 ALA A N 1
ATOM 691 C CA . ALA A 1 92 ? -0.308 -14.271 4.042 1.00 96.81 92 ALA A CA 1
ATOM 692 C C . ALA A 1 92 ? -0.004 -15.220 2.858 1.00 96.81 92 ALA A C 1
ATOM 694 O O . ALA A 1 92 ? 0.091 -16.425 3.063 1.00 96.81 92 ALA A O 1
ATOM 695 N N . CYS A 1 93 ? 0.146 -14.712 1.626 1.00 93.31 93 CYS A N 1
ATOM 696 C CA . CYS A 1 93 ? 0.531 -15.503 0.447 1.00 93.31 93 CYS A CA 1
ATOM 697 C C . CYS A 1 93 ? 2.038 -15.782 0.330 1.00 93.31 93 CYS A C 1
ATOM 699 O O . CYS A 1 93 ? 2.414 -16.642 -0.463 1.00 93.31 93 CYS A O 1
ATOM 701 N N . PHE A 1 94 ? 2.890 -15.051 1.056 1.00 87.75 94 PHE A N 1
ATOM 702 C CA . PHE A 1 94 ? 4.345 -15.058 0.839 1.00 87.75 94 PHE A CA 1
ATOM 703 C C . PHE A 1 94 ? 5.160 -15.613 2.014 1.00 87.75 94 PHE A C 1
ATOM 705 O O . PHE A 1 94 ? 6.385 -15.624 1.938 1.00 87.75 94 PHE A O 1
ATOM 712 N N . GLY A 1 95 ? 4.515 -16.043 3.101 1.00 88.94 95 GLY A N 1
ATOM 713 C CA . GLY A 1 95 ? 5.205 -16.649 4.240 1.00 88.94 95 GLY A CA 1
ATOM 714 C C . GLY A 1 95 ? 5.006 -18.157 4.332 1.00 88.94 95 GLY A C 1
ATOM 715 O O . GLY A 1 95 ? 3.982 -18.691 3.911 1.00 88.94 95 GLY A O 1
ATOM 716 N N . ASP A 1 96 ? 5.993 -18.819 4.935 1.00 90.81 96 ASP A N 1
ATOM 717 C CA . ASP A 1 96 ? 6.094 -20.283 4.978 1.00 90.81 96 ASP A CA 1
ATOM 718 C C . ASP A 1 96 ? 5.702 -20.895 6.334 1.00 90.81 96 ASP A C 1
ATOM 720 O O . ASP A 1 96 ? 5.602 -22.115 6.463 1.00 90.81 96 ASP A O 1
ATOM 724 N N . GLU A 1 97 ? 5.505 -20.066 7.360 1.00 95.62 97 GLU A N 1
ATOM 725 C CA . GLU A 1 97 ? 5.149 -20.526 8.705 1.00 95.62 97 GLU A CA 1
ATOM 726 C C . GLU A 1 97 ? 3.654 -20.872 8.798 1.00 95.62 97 GLU A C 1
ATOM 728 O O . GLU A 1 97 ? 2.823 -20.258 8.124 1.00 95.62 97 GLU A O 1
ATOM 733 N N . ASP A 1 98 ? 3.290 -21.808 9.683 1.00 96.00 98 ASP A N 1
ATOM 734 C CA . ASP A 1 98 ? 1.924 -22.357 9.781 1.00 96.00 98 ASP A CA 1
ATOM 735 C C . ASP A 1 98 ? 0.844 -21.261 9.914 1.00 96.00 98 ASP A C 1
ATOM 737 O O . ASP A 1 98 ? -0.224 -21.342 9.304 1.00 96.00 98 ASP A O 1
ATOM 741 N N . TRP A 1 99 ? 1.138 -20.174 10.639 1.00 95.88 99 TRP A N 1
ATOM 742 C CA . TRP A 1 99 ? 0.181 -19.084 10.843 1.00 95.88 99 TRP A CA 1
ATOM 743 C C . TRP A 1 99 ? -0.116 -18.258 9.583 1.00 95.88 99 TRP A C 1
ATOM 745 O O . TRP A 1 99 ? -1.145 -17.582 9.545 1.00 95.88 99 TRP A O 1
ATOM 755 N N . TYR A 1 100 ? 0.724 -18.294 8.542 1.00 97.50 100 TYR A N 1
ATOM 756 C CA . TYR A 1 100 ? 0.397 -17.682 7.247 1.00 97.50 100 TYR A CA 1
ATOM 757 C C . TYR A 1 100 ? -0.732 -18.463 6.565 1.00 97.50 100 TYR A C 1
ATOM 759 O O . TYR A 1 100 ? -1.722 -17.869 6.131 1.00 97.50 100 TYR A O 1
ATOM 767 N N . ALA A 1 101 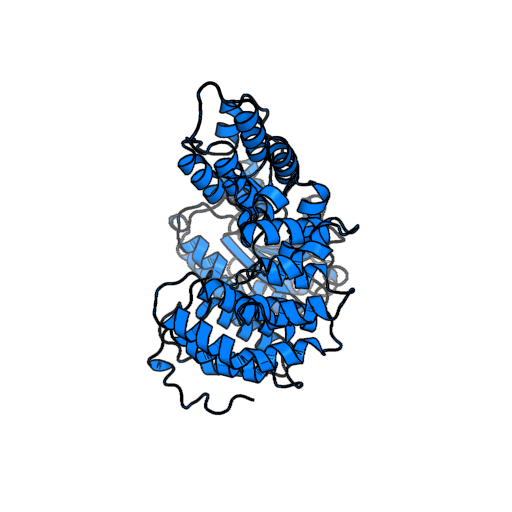? -0.642 -19.797 6.564 1.00 97.44 101 ALA A N 1
ATOM 768 C CA . ALA A 1 101 ? -1.702 -20.668 6.062 1.00 97.44 101 ALA A CA 1
ATOM 769 C C . ALA A 1 101 ? -2.982 -20.556 6.909 1.00 97.44 101 ALA A C 1
ATOM 771 O O . ALA A 1 101 ? -4.077 -20.462 6.349 1.00 97.44 101 ALA A O 1
ATOM 772 N N . ASP A 1 102 ? -2.858 -20.481 8.238 1.00 98.19 102 ASP A N 1
ATOM 773 C CA . ASP A 1 102 ? -4.007 -20.264 9.127 1.00 98.19 102 ASP A CA 1
ATOM 774 C C . ASP A 1 102 ? -4.675 -18.905 8.866 1.00 98.19 102 ASP A C 1
ATOM 776 O O . ASP A 1 102 ? -5.903 -18.811 8.828 1.00 98.19 102 ASP A O 1
ATOM 780 N N . THR A 1 103 ? -3.883 -17.852 8.626 1.00 98.44 103 THR A N 1
ATOM 781 C CA . THR A 1 103 ? -4.393 -16.519 8.262 1.00 98.44 103 THR A CA 1
ATOM 782 C C . THR A 1 103 ? -5.160 -16.566 6.942 1.00 98.44 103 THR A C 1
ATOM 784 O O . THR A 1 103 ? -6.270 -16.037 6.861 1.00 98.44 103 THR A O 1
ATOM 787 N N . GLN A 1 104 ? -4.616 -17.241 5.923 1.00 97.62 104 GLN A N 1
ATOM 788 C CA . GLN A 1 104 ? -5.313 -17.458 4.651 1.00 97.62 104 GLN A CA 1
ATOM 789 C C . GLN A 1 104 ? -6.625 -18.221 4.834 1.00 97.62 104 GLN A C 1
ATOM 791 O O . GLN A 1 104 ? -7.643 -17.837 4.263 1.00 97.62 104 GLN A O 1
ATOM 796 N N . SER A 1 105 ? -6.623 -19.285 5.640 1.00 98.06 105 SER A N 1
ATOM 797 C CA . SER A 1 105 ? -7.835 -20.058 5.919 1.00 98.06 105 SER A CA 1
ATOM 798 C C . SER A 1 105 ? -8.895 -19.203 6.614 1.00 98.06 105 SER A C 1
ATOM 800 O O . SER A 1 105 ? -10.059 -19.234 6.223 1.00 98.06 105 SER A O 1
ATOM 802 N N . ALA A 1 106 ? -8.501 -18.400 7.605 1.00 98.31 106 ALA A N 1
ATOM 803 C CA . ALA A 1 106 ? -9.422 -17.529 8.328 1.00 98.31 106 ALA A CA 1
ATOM 804 C C . ALA A 1 106 ? -10.016 -16.425 7.431 1.00 98.31 106 ALA A C 1
ATOM 806 O O . ALA A 1 106 ? -11.186 -16.076 7.584 1.00 98.31 106 ALA A O 1
ATOM 807 N N . LEU A 1 107 ? -9.239 -15.887 6.482 1.00 98.31 107 LEU A N 1
ATOM 808 C CA . LEU A 1 107 ? -9.738 -14.947 5.472 1.00 98.31 107 LEU A CA 1
ATOM 809 C C . LEU A 1 107 ? -10.710 -15.624 4.499 1.00 98.31 107 LEU A C 1
ATOM 811 O O . LEU A 1 107 ? -11.768 -15.061 4.210 1.00 98.31 107 LEU A O 1
ATOM 815 N N . ALA A 1 108 ? -10.387 -16.838 4.044 1.00 98.19 108 ALA A N 1
ATOM 816 C CA . ALA A 1 108 ? -11.237 -17.624 3.152 1.00 98.19 108 ALA A CA 1
ATOM 817 C C . ALA A 1 108 ? -12.603 -17.947 3.788 1.00 98.19 108 ALA A C 1
ATOM 819 O O . ALA A 1 108 ? -13.640 -17.821 3.133 1.00 98.19 108 ALA A O 1
ATOM 820 N N . ASP A 1 109 ? -12.631 -18.252 5.089 1.00 98.25 109 ASP A N 1
ATOM 821 C CA . ASP A 1 109 ? -13.873 -18.433 5.857 1.00 98.25 109 ASP A CA 1
ATOM 822 C C . ASP A 1 109 ? -14.739 -17.151 5.897 1.00 98.25 109 ASP A C 1
ATOM 824 O O . ASP A 1 109 ? -15.954 -17.206 6.109 1.00 98.25 109 ASP A O 1
ATOM 828 N N . GLY A 1 110 ? -14.125 -15.985 5.671 1.00 98.00 110 GLY A N 1
ATOM 829 C CA . GLY A 1 110 ? -14.754 -14.667 5.646 1.00 98.00 110 GLY A CA 1
ATOM 830 C C . GLY A 1 110 ? -15.251 -14.186 4.282 1.00 98.00 110 GLY A C 1
ATOM 831 O O . GLY A 1 110 ? -15.832 -13.100 4.216 1.00 98.00 110 GLY A O 1
ATOM 832 N N . VAL A 1 111 ? -15.066 -14.944 3.195 1.00 98.50 111 VAL A N 1
ATOM 833 C CA . VAL A 1 111 ? -15.361 -14.475 1.823 1.00 98.50 111 VAL A CA 1
ATOM 834 C C . VAL A 1 111 ? -16.803 -13.992 1.659 1.00 98.50 111 VAL A C 1
ATOM 836 O O . VAL A 1 111 ? -17.038 -12.949 1.050 1.00 98.50 111 VAL A O 1
ATOM 839 N N . ASP A 1 112 ? -17.780 -14.677 2.257 1.00 98.50 112 ASP A N 1
ATOM 840 C CA . ASP A 1 112 ? -19.185 -14.259 2.186 1.00 98.50 112 ASP A CA 1
ATOM 841 C C . ASP A 1 112 ? -19.448 -12.922 2.898 1.00 98.50 112 ASP A C 1
ATOM 843 O O . ASP A 1 112 ? -20.346 -12.179 2.490 1.00 98.50 112 ASP A O 1
ATOM 847 N N . ILE A 1 113 ? -18.694 -12.603 3.958 1.00 98.50 113 ILE A N 1
ATOM 848 C CA . ILE A 1 113 ? -18.766 -11.304 4.647 1.00 98.50 113 ILE A CA 1
ATOM 849 C C . ILE A 1 113 ? -18.251 -10.218 3.706 1.00 98.50 113 ILE A C 1
ATOM 851 O O . ILE A 1 113 ? -18.965 -9.251 3.443 1.00 98.50 113 ILE A O 1
ATOM 855 N N . LEU A 1 114 ? -17.057 -10.410 3.142 1.00 98.50 114 LEU A N 1
ATOM 856 C CA . LEU A 1 114 ? -16.439 -9.457 2.217 1.00 98.50 114 LEU A CA 1
ATOM 857 C C . LEU A 1 114 ? -17.319 -9.238 0.974 1.00 98.50 114 LEU A C 1
ATOM 859 O O . LEU A 1 114 ? -17.591 -8.100 0.592 1.00 98.50 114 LEU A O 1
ATOM 863 N N . ARG A 1 115 ? -17.878 -10.316 0.406 1.00 97.94 115 ARG A N 1
ATOM 864 C CA . ARG A 1 115 ? -18.794 -10.267 -0.745 1.00 97.94 115 ARG A CA 1
ATOM 865 C C . ARG A 1 115 ? -20.027 -9.407 -0.477 1.00 97.94 115 ARG A C 1
ATOM 867 O O . ARG A 1 115 ? -20.455 -8.678 -1.367 1.00 97.94 115 ARG A O 1
ATOM 874 N N . ARG A 1 116 ? -20.600 -9.440 0.734 1.00 97.19 116 ARG A N 1
ATOM 875 C CA . ARG A 1 116 ? -21.757 -8.592 1.088 1.00 97.19 116 ARG A CA 1
ATOM 876 C C . ARG A 1 116 ? -21.431 -7.100 1.058 1.00 97.19 116 ARG A C 1
ATOM 878 O O . ARG A 1 116 ? -22.333 -6.299 0.823 1.00 97.19 116 ARG A O 1
ATOM 885 N N . ARG A 1 117 ? -20.178 -6.709 1.307 1.00 97.12 117 ARG A N 1
ATOM 886 C CA . ARG A 1 117 ? -19.754 -5.296 1.317 1.00 97.12 117 ARG A CA 1
ATOM 887 C C . ARG A 1 117 ? -19.684 -4.690 -0.088 1.00 97.12 117 ARG A C 1
ATOM 889 O O . ARG A 1 117 ? -19.839 -3.484 -0.227 1.00 97.12 117 ARG A O 1
ATOM 896 N N . LEU A 1 118 ? -19.636 -5.516 -1.138 1.00 95.19 118 LEU A N 1
ATOM 897 C CA . LEU A 1 118 ? -19.788 -5.067 -2.531 1.00 95.19 118 LEU A CA 1
ATOM 898 C C . LEU A 1 118 ? -21.162 -4.438 -2.831 1.00 95.19 118 LEU A C 1
ATOM 900 O O . LEU A 1 118 ? -21.317 -3.767 -3.844 1.00 95.19 118 LEU A O 1
ATOM 904 N N . ALA A 1 119 ? -22.163 -4.639 -1.967 1.00 93.75 119 ALA A N 1
ATOM 905 C CA . ALA A 1 119 ? -23.470 -3.990 -2.075 1.00 93.75 119 ALA A CA 1
ATOM 906 C C . ALA A 1 119 ? -23.563 -2.660 -1.298 1.00 93.75 119 ALA A C 1
ATOM 908 O O . ALA A 1 119 ? -24.649 -2.081 -1.224 1.00 93.75 119 ALA A O 1
ATOM 909 N N . SER A 1 120 ? -22.468 -2.188 -0.685 1.00 93.62 120 SER A N 1
ATOM 910 C CA . SER A 1 120 ? -22.464 -0.926 0.061 1.00 93.62 120 SER A CA 1
ATOM 911 C C . SER A 1 120 ? -22.777 0.262 -0.849 1.00 93.62 120 SER A C 1
ATOM 913 O O . SER A 1 120 ? -22.377 0.304 -2.012 1.00 93.62 120 SER A O 1
ATOM 915 N N . ALA A 1 121 ? -23.483 1.258 -0.315 1.00 90.31 121 ALA A N 1
ATOM 916 C CA . ALA A 1 121 ? -23.673 2.529 -1.009 1.00 90.31 121 ALA A CA 1
ATOM 917 C C . ALA A 1 121 ? -22.375 3.359 -1.049 1.00 90.31 121 ALA A C 1
ATOM 919 O O . ALA A 1 121 ? -22.223 4.195 -1.937 1.00 90.31 121 ALA A O 1
ATOM 920 N N . ASP A 1 122 ? -21.446 3.103 -0.123 1.00 87.50 122 ASP A N 1
ATOM 921 C CA . ASP A 1 122 ? -20.135 3.744 -0.065 1.00 87.50 122 ASP A CA 1
ATOM 922 C C . ASP A 1 122 ? -19.175 3.103 -1.078 1.00 87.50 122 ASP A C 1
ATOM 924 O O . ASP A 1 122 ? -18.900 1.904 -1.031 1.00 87.50 122 ASP A O 1
ATOM 928 N N . GLU A 1 123 ? -18.684 3.911 -2.014 1.00 83.19 123 GLU A N 1
ATOM 929 C CA . GLU A 1 123 ? -17.736 3.494 -3.046 1.00 83.19 123 GLU A CA 1
ATOM 930 C C . GLU A 1 123 ? -16.385 3.071 -2.473 1.00 83.19 123 GLU A C 1
ATOM 932 O O . GLU A 1 123 ? -15.826 2.069 -2.916 1.00 83.19 123 GLU A O 1
ATOM 937 N N . VAL A 1 124 ? -15.895 3.760 -1.441 1.00 83.88 124 VAL A N 1
ATOM 938 C CA . VAL A 1 124 ? -14.612 3.429 -0.811 1.00 83.88 124 VAL A CA 1
ATOM 939 C C . VAL A 1 124 ? -14.701 2.060 -0.142 1.00 83.88 124 VAL A C 1
ATOM 941 O O . VAL A 1 124 ? -13.777 1.254 -0.232 1.00 83.88 124 VAL A O 1
ATOM 944 N N . GLU A 1 125 ? -15.845 1.747 0.471 1.00 90.06 125 GLU A N 1
ATOM 945 C CA . GLU A 1 125 ? -16.093 0.429 1.053 1.00 90.06 125 GLU A CA 1
ATOM 946 C C . GLU A 1 125 ? -16.158 -0.673 -0.011 1.00 90.06 125 GLU A C 1
ATOM 948 O O . GLU A 1 125 ? -15.559 -1.734 0.176 1.00 90.06 125 GLU A O 1
ATOM 953 N N . ARG A 1 126 ? -16.855 -0.434 -1.132 1.00 93.31 126 ARG A N 1
ATOM 954 C CA . ARG A 1 126 ? -16.915 -1.404 -2.236 1.00 93.31 126 ARG A CA 1
ATOM 955 C C . ARG A 1 126 ? -15.524 -1.665 -2.807 1.00 93.31 126 ARG A C 1
ATOM 957 O O . ARG A 1 126 ? -15.147 -2.827 -2.945 1.00 93.31 126 ARG A O 1
ATOM 964 N N . ILE A 1 127 ? -14.742 -0.614 -3.055 1.00 88.69 127 ILE A N 1
ATOM 965 C CA . ILE A 1 127 ? -13.359 -0.714 -3.531 1.00 88.69 127 ILE A CA 1
ATOM 966 C C . ILE A 1 127 ? -12.490 -1.496 -2.540 1.00 88.69 127 ILE A C 1
ATOM 968 O O . ILE A 1 127 ? -11.842 -2.464 -2.935 1.00 88.69 127 ILE A O 1
ATOM 972 N N . ALA A 1 128 ? -12.519 -1.156 -1.251 1.00 92.69 128 ALA A N 1
ATOM 973 C CA . ALA A 1 128 ? -11.743 -1.872 -0.241 1.00 92.69 128 ALA A CA 1
ATOM 974 C C . ALA A 1 128 ? -12.147 -3.356 -0.147 1.00 92.69 128 ALA A C 1
ATOM 976 O O . ALA A 1 128 ? -11.292 -4.229 0.005 1.00 92.69 128 ALA A O 1
ATOM 977 N N . ALA A 1 129 ? -13.438 -3.668 -0.309 1.00 97.31 129 ALA A N 1
ATOM 978 C CA . ALA A 1 129 ? -13.925 -5.042 -0.354 1.00 97.31 129 ALA A CA 1
ATOM 979 C C . ALA A 1 129 ? -13.424 -5.810 -1.587 1.00 97.31 129 ALA A C 1
ATOM 981 O O . ALA A 1 129 ? -13.080 -6.984 -1.454 1.00 97.31 129 ALA A O 1
ATOM 982 N N . LEU A 1 130 ? -13.335 -5.172 -2.762 1.00 96.75 130 LEU A N 1
ATOM 983 C CA . LEU A 1 130 ? -12.737 -5.779 -3.961 1.00 96.75 130 LEU A CA 1
ATOM 984 C C . LEU A 1 130 ? -11.285 -6.187 -3.713 1.00 96.75 130 LEU A C 1
ATOM 986 O O . LEU A 1 130 ? -10.895 -7.304 -4.052 1.00 96.75 130 LEU A O 1
ATOM 990 N N . VAL A 1 131 ? -10.499 -5.300 -3.099 1.00 95.81 131 VAL A N 1
ATOM 991 C CA . VAL A 1 131 ? -9.087 -5.568 -2.807 1.00 95.81 131 VAL A CA 1
ATOM 992 C C . VAL A 1 131 ? -8.943 -6.652 -1.736 1.00 95.81 131 VAL A C 1
ATOM 994 O O . VAL A 1 131 ? -8.133 -7.557 -1.900 1.00 95.81 131 VAL A O 1
ATOM 997 N N . ALA A 1 132 ? -9.764 -6.642 -0.682 1.00 98.06 132 ALA A N 1
ATOM 998 C CA . ALA A 1 132 ? -9.760 -7.712 0.318 1.00 98.06 132 ALA A CA 1
ATOM 999 C C . ALA A 1 132 ? -10.112 -9.082 -0.296 1.00 98.06 132 ALA A C 1
ATOM 1001 O O . ALA A 1 132 ? -9.460 -10.086 -0.013 1.00 98.06 132 ALA A O 1
ATOM 1002 N N . LEU A 1 133 ? -11.107 -9.126 -1.189 1.00 98.50 133 LEU A N 1
ATOM 1003 C CA . LEU A 1 133 ? -11.501 -10.342 -1.910 1.00 98.50 133 LEU A CA 1
ATOM 1004 C C . LEU A 1 133 ? -10.400 -10.878 -2.833 1.00 98.50 133 LEU A C 1
ATOM 1006 O O . LEU A 1 133 ? -10.322 -12.090 -3.013 1.00 98.50 133 LEU A O 1
ATOM 1010 N N . ALA A 1 134 ? -9.540 -10.011 -3.378 1.00 97.56 134 ALA A N 1
ATOM 1011 C CA . ALA A 1 134 ? -8.398 -10.414 -4.206 1.00 97.56 134 ALA A CA 1
ATOM 1012 C C . ALA A 1 134 ? -7.440 -11.368 -3.478 1.00 97.56 134 ALA A C 1
ATOM 1014 O O . ALA A 1 134 ? -6.755 -12.171 -4.114 1.00 97.56 134 ALA A O 1
ATOM 1015 N N . TRP A 1 135 ? -7.396 -11.267 -2.149 1.00 97.75 135 TRP A N 1
ATOM 1016 C CA . TRP A 1 135 ? -6.483 -12.016 -1.293 1.00 97.75 135 TRP A CA 1
ATOM 1017 C C . TRP A 1 135 ? -7.180 -13.051 -0.407 1.00 97.75 135 TRP A C 1
ATOM 1019 O O . TRP A 1 135 ? -6.515 -13.955 0.086 1.00 97.75 135 TRP A O 1
ATOM 1029 N N . ALA A 1 136 ? -8.501 -12.960 -0.231 1.00 97.50 136 ALA A N 1
ATOM 1030 C CA . ALA A 1 136 ? -9.292 -13.910 0.555 1.00 97.50 136 ALA A CA 1
ATOM 1031 C C . ALA A 1 136 ? -9.890 -15.066 -0.272 1.00 97.50 136 ALA A C 1
ATOM 1033 O O . ALA A 1 136 ? -10.218 -16.110 0.283 1.00 97.50 136 ALA A O 1
ATOM 1034 N N . ASP A 1 137 ? -10.049 -14.889 -1.585 1.00 95.94 137 ASP A N 1
ATOM 1035 C CA . ASP A 1 137 ? -10.660 -15.858 -2.501 1.00 95.94 137 ASP A CA 1
ATOM 1036 C C . ASP A 1 137 ? -9.723 -16.146 -3.684 1.00 95.94 137 ASP A C 1
ATOM 1038 O O . ASP A 1 137 ? -8.904 -15.309 -4.063 1.00 95.94 137 ASP A O 1
ATOM 1042 N N . ASP A 1 138 ? -9.883 -17.296 -4.343 1.00 94.81 138 ASP A N 1
ATOM 1043 C CA . ASP A 1 138 ? -9.132 -17.652 -5.562 1.00 94.81 138 ASP A CA 1
ATOM 1044 C C . ASP A 1 138 ? -9.662 -16.902 -6.810 1.00 94.81 138 ASP A C 1
ATOM 1046 O O . ASP A 1 138 ? -9.611 -17.389 -7.942 1.00 94.81 138 ASP A O 1
ATOM 1050 N N . GLY A 1 139 ? -10.203 -15.697 -6.606 1.00 94.44 139 GLY A N 1
ATOM 1051 C CA . GLY A 1 139 ? -10.732 -14.808 -7.637 1.00 94.44 139 GLY A CA 1
ATOM 1052 C C . GLY A 1 139 ? -12.119 -15.179 -8.171 1.00 94.44 139 GLY A C 1
ATOM 1053 O O . GLY A 1 139 ? -12.572 -14.567 -9.138 1.00 94.44 139 GLY A O 1
ATOM 1054 N N . HIS A 1 140 ? -12.826 -16.143 -7.579 1.00 95.38 140 HIS A N 1
ATOM 1055 C CA . HIS A 1 140 ? -14.173 -16.535 -7.999 1.00 95.38 140 HIS A CA 1
ATOM 1056 C C . HIS A 1 140 ? -15.178 -15.383 -7.897 1.00 95.38 140 HIS A C 1
ATOM 1058 O O . HIS A 1 140 ? -15.917 -15.134 -8.849 1.00 95.38 140 HIS A O 1
ATOM 1064 N N . VAL A 1 141 ? -15.181 -14.644 -6.786 1.00 96.75 141 VAL A N 1
ATOM 1065 C CA . VAL A 1 141 ? -16.103 -13.520 -6.573 1.00 96.75 141 VAL A CA 1
ATOM 1066 C C . VAL A 1 141 ? -15.820 -12.379 -7.552 1.00 96.75 141 VAL A C 1
ATOM 1068 O O . VAL A 1 141 ? -16.752 -11.832 -8.144 1.00 96.75 141 VAL A O 1
ATOM 1071 N N . LEU A 1 142 ? -14.545 -12.038 -7.758 1.00 96.81 142 LEU A N 1
ATOM 1072 C CA . LEU A 1 142 ? -14.150 -10.969 -8.680 1.00 96.81 142 LEU A CA 1
ATOM 1073 C C . LEU A 1 142 ? -14.448 -11.341 -10.140 1.00 96.81 142 LEU A C 1
ATOM 1075 O O . LEU A 1 142 ? -14.954 -10.514 -10.896 1.00 96.81 142 LEU A O 1
ATOM 1079 N N . ARG A 1 143 ? -14.226 -12.605 -10.519 1.00 96.06 143 ARG A N 1
ATOM 1080 C CA . ARG A 1 143 ? -14.603 -13.147 -11.832 1.00 96.06 143 ARG A CA 1
ATOM 1081 C C . ARG A 1 143 ? -16.105 -13.031 -12.093 1.00 96.06 143 ARG A C 1
ATOM 1083 O O . ARG A 1 143 ? -16.512 -12.597 -13.174 1.00 96.06 143 ARG A O 1
ATOM 1090 N N . ASP A 1 144 ? -16.925 -13.436 -11.125 1.00 94.56 144 ASP A N 1
ATOM 1091 C CA . ASP A 1 144 ? -18.382 -13.359 -11.242 1.00 94.56 144 ASP A CA 1
ATOM 1092 C C . ASP A 1 144 ? -18.815 -11.891 -11.420 1.00 94.56 144 ASP A C 1
ATOM 1094 O O . ASP A 1 144 ? -19.569 -11.575 -12.339 1.00 94.56 144 ASP A O 1
ATOM 1098 N N . ARG A 1 145 ? -18.237 -10.971 -10.635 1.00 93.50 145 ARG A N 1
ATOM 1099 C CA . ARG A 1 145 ? -18.516 -9.529 -10.726 1.00 93.50 145 ARG A CA 1
ATOM 1100 C C . ARG A 1 145 ? -18.135 -8.919 -12.079 1.00 93.50 145 ARG A C 1
ATOM 1102 O O . ARG A 1 145 ? -18.905 -8.133 -12.628 1.00 93.50 145 ARG A O 1
ATOM 1109 N N . LEU A 1 146 ? -16.990 -9.300 -12.653 1.00 93.44 146 LEU A N 1
ATOM 1110 C CA . LEU A 1 146 ? -16.604 -8.880 -14.010 1.00 93.44 146 LEU A CA 1
ATOM 1111 C C . LEU A 1 146 ? -17.604 -9.373 -15.064 1.00 93.44 146 LEU A C 1
ATOM 1113 O O . LEU A 1 146 ? -17.918 -8.649 -16.009 1.00 93.44 146 LEU A O 1
ATOM 1117 N N . SER A 1 147 ? -18.128 -10.587 -14.886 1.00 88.50 147 SER A N 1
ATOM 1118 C CA . SER A 1 147 ? -19.101 -11.200 -15.799 1.00 88.50 147 SER A CA 1
ATOM 1119 C C . SER A 1 147 ? -20.487 -10.548 -15.717 1.00 88.50 147 SER A C 1
ATOM 1121 O O . SER A 1 147 ? -21.225 -10.539 -16.701 1.00 88.50 147 SER A O 1
ATOM 1123 N N . GLU A 1 148 ? -20.838 -9.980 -14.562 1.00 86.81 148 GLU A N 1
ATOM 1124 C CA . GLU A 1 148 ? -22.085 -9.237 -14.332 1.00 86.81 148 GLU A CA 1
ATOM 1125 C C . GLU A 1 148 ? -22.074 -7.824 -14.947 1.00 86.81 148 GLU A C 1
ATOM 1127 O O . GLU A 1 148 ? -23.130 -7.205 -15.079 1.00 86.81 148 GLU A O 1
ATOM 1132 N N . GLY A 1 149 ? -20.909 -7.341 -15.399 1.00 75.62 149 GLY A N 1
ATOM 1133 C CA . GLY A 1 149 ? -20.793 -6.138 -16.224 1.00 75.62 149 GLY A CA 1
ATOM 1134 C C . GLY A 1 149 ? -20.762 -4.816 -15.459 1.00 75.62 149 GLY A C 1
ATOM 1135 O O . GLY A 1 149 ? -21.115 -3.794 -16.043 1.00 75.62 149 GLY A O 1
ATOM 1136 N N . ASP A 1 150 ? -20.328 -4.803 -14.195 1.00 73.38 150 ASP A N 1
ATOM 1137 C CA . ASP A 1 150 ? -20.135 -3.556 -13.442 1.00 73.38 150 ASP A CA 1
ATOM 1138 C C . ASP A 1 150 ? -19.117 -2.646 -14.158 1.00 73.38 150 ASP A C 1
ATOM 1140 O O . ASP A 1 150 ? -17.960 -3.023 -14.371 1.00 73.38 150 ASP A O 1
ATOM 1144 N N . GLU A 1 151 ? -19.570 -1.477 -14.622 1.00 76.12 151 GLU A N 1
ATOM 1145 C CA . GLU A 1 151 ? -18.733 -0.536 -15.375 1.00 76.12 151 GLU A CA 1
ATOM 1146 C C . GLU A 1 151 ? -18.005 0.454 -14.464 1.00 76.12 151 GLU A C 1
ATOM 1148 O O . GLU A 1 151 ? -16.910 0.887 -14.814 1.00 76.12 151 GLU A O 1
ATOM 1153 N N . ALA A 1 152 ? -18.590 0.807 -13.312 1.00 70.69 152 ALA A N 1
ATOM 1154 C CA . ALA A 1 152 ? -18.112 1.911 -12.477 1.00 70.69 152 ALA A CA 1
ATOM 1155 C C . ALA A 1 152 ? -16.766 1.586 -11.816 1.00 70.69 152 ALA A C 1
ATOM 1157 O O . ALA A 1 152 ? -15.873 2.423 -11.771 1.00 70.69 152 ALA A O 1
ATOM 1158 N N . GLU A 1 153 ? -16.596 0.338 -11.376 1.00 83.00 153 GLU A N 1
ATOM 1159 C CA . GLU A 1 153 ? -15.402 -0.142 -10.665 1.00 83.00 153 GLU A CA 1
ATOM 1160 C C . GLU A 1 153 ? -14.612 -1.163 -11.496 1.00 83.00 153 GLU A C 1
ATOM 1162 O O . GLU A 1 153 ? -13.823 -1.948 -10.959 1.00 83.00 153 GLU A O 1
ATOM 1167 N N . ARG A 1 154 ? -14.835 -1.196 -12.818 1.00 90.75 154 ARG A N 1
ATOM 1168 C CA . ARG A 1 154 ? -14.294 -2.236 -13.705 1.00 90.75 154 ARG A CA 1
ATOM 1169 C C . ARG A 1 154 ? -12.779 -2.330 -13.634 1.00 90.75 154 ARG A C 1
ATOM 1171 O O . ARG A 1 154 ? -12.252 -3.433 -13.541 1.00 90.75 154 ARG A O 1
ATOM 1178 N N . LEU A 1 155 ? -12.091 -1.190 -13.683 1.00 89.81 155 LEU A N 1
ATOM 1179 C CA . LEU A 1 155 ? -10.631 -1.144 -13.669 1.00 89.81 155 LEU A CA 1
ATOM 1180 C C . LEU A 1 155 ? -10.065 -1.747 -12.381 1.00 89.81 155 LEU A C 1
ATOM 1182 O O . LEU A 1 155 ? -9.211 -2.624 -12.446 1.00 89.81 155 LEU A O 1
ATOM 1186 N N . VAL A 1 156 ? -10.590 -1.329 -11.228 1.00 89.19 156 VAL A N 1
ATOM 1187 C CA . VAL A 1 156 ? -10.145 -1.812 -9.913 1.00 89.19 156 VAL A CA 1
ATOM 1188 C C . VAL A 1 156 ? -10.513 -3.280 -9.717 1.00 89.19 156 VAL A C 1
ATOM 1190 O O . VAL A 1 156 ? -9.673 -4.059 -9.283 1.00 89.19 156 VAL A O 1
ATOM 1193 N N . THR A 1 157 ? -11.728 -3.689 -10.099 1.00 95.12 157 THR A N 1
ATOM 1194 C CA . THR A 1 157 ? -12.165 -5.096 -10.035 1.00 95.12 157 THR A CA 1
ATOM 1195 C C . THR A 1 157 ? -11.260 -5.984 -10.887 1.00 95.12 157 THR A C 1
ATOM 1197 O O . THR A 1 157 ? -10.816 -7.038 -10.435 1.00 95.12 157 THR A O 1
ATOM 1200 N N . LEU A 1 158 ? -10.971 -5.555 -12.118 1.00 96.12 158 LEU A N 1
ATOM 1201 C CA . LEU A 1 158 ? -10.105 -6.277 -13.040 1.00 96.12 158 LEU A CA 1
ATOM 1202 C C . LEU A 1 158 ? -8.674 -6.343 -12.511 1.00 96.12 158 LEU A C 1
ATOM 1204 O O . LEU A 1 158 ? -8.077 -7.415 -12.529 1.00 96.12 158 LEU A O 1
ATOM 1208 N N . TYR A 1 159 ? -8.137 -5.227 -12.021 1.00 95.75 159 TYR A N 1
ATOM 1209 C CA . TYR A 1 159 ? -6.779 -5.193 -11.500 1.00 95.75 159 TYR A CA 1
ATOM 1210 C C . TYR A 1 159 ? -6.635 -6.053 -10.236 1.00 95.75 159 TYR A C 1
ATOM 1212 O O . TYR A 1 159 ? -5.723 -6.866 -10.142 1.00 95.75 159 TYR A O 1
ATOM 1220 N N . ALA A 1 160 ? -7.588 -5.971 -9.306 1.00 95.50 160 ALA A N 1
ATOM 1221 C CA . ALA A 1 160 ? -7.658 -6.848 -8.140 1.00 95.50 160 ALA A CA 1
ATOM 1222 C C . ALA A 1 160 ? -7.743 -8.332 -8.545 1.00 95.50 160 ALA A C 1
ATOM 1224 O O . ALA A 1 160 ? -7.046 -9.168 -7.975 1.00 95.50 160 ALA A O 1
ATOM 1225 N N . TYR A 1 161 ? -8.534 -8.662 -9.573 1.00 97.44 161 TYR A N 1
ATOM 1226 C CA . TYR A 1 161 ? -8.669 -10.031 -10.077 1.00 97.44 161 TYR A CA 1
ATOM 1227 C C . TYR A 1 161 ? -7.362 -10.588 -10.652 1.00 97.44 161 TYR A C 1
ATOM 1229 O O . TYR A 1 161 ? -7.018 -11.733 -10.375 1.00 97.44 161 TYR A O 1
ATOM 1237 N N . ILE A 1 162 ? -6.630 -9.794 -11.441 1.00 96.62 162 ILE A N 1
ATOM 1238 C CA . ILE A 1 162 ? -5.365 -10.244 -12.043 1.00 96.62 162 ILE A CA 1
ATOM 1239 C C . ILE A 1 162 ? -4.198 -10.205 -11.062 1.00 96.62 162 ILE A C 1
ATOM 1241 O O . ILE A 1 162 ? -3.220 -10.903 -11.297 1.00 96.62 162 ILE A O 1
ATOM 1245 N N . ALA A 1 163 ? -4.244 -9.343 -10.043 1.00 94.75 163 ALA A N 1
ATOM 1246 C CA . ALA A 1 163 ? -3.147 -9.125 -9.108 1.00 94.75 163 ALA A CA 1
ATOM 1247 C C . ALA A 1 163 ? -3.218 -10.069 -7.905 1.00 94.75 163 ALA A C 1
ATOM 1249 O O . ALA A 1 163 ? -2.170 -10.447 -7.384 1.00 94.75 163 ALA A O 1
ATOM 1250 N N . GLY A 1 164 ? -4.432 -10.469 -7.518 1.00 95.12 164 GLY A N 1
ATOM 1251 C CA . GLY A 1 164 ? -4.703 -11.317 -6.366 1.00 95.12 164 GLY A CA 1
ATOM 1252 C C . GLY A 1 164 ? -4.060 -12.708 -6.406 1.00 95.12 164 GLY A C 1
ATOM 1253 O O . GLY A 1 164 ? -3.309 -13.081 -7.318 1.00 95.12 164 GLY A O 1
ATOM 1254 N N . ARG A 1 165 ? -4.378 -13.499 -5.376 1.00 93.44 165 ARG A N 1
ATOM 1255 C CA . ARG A 1 165 ? -3.757 -14.813 -5.127 1.00 93.44 165 ARG A CA 1
ATOM 1256 C C . ARG A 1 165 ? -4.087 -15.872 -6.182 1.00 93.44 165 ARG A C 1
ATOM 1258 O O . ARG A 1 165 ? -3.267 -16.747 -6.449 1.00 93.44 165 ARG A O 1
ATOM 1265 N N . GLY A 1 166 ? -5.283 -15.813 -6.767 1.00 93.69 166 GLY A N 1
ATOM 1266 C CA . GLY A 1 166 ? -5.747 -16.782 -7.759 1.00 93.69 166 GLY A CA 1
ATOM 1267 C C . GLY A 1 166 ? -5.121 -16.562 -9.138 1.00 93.69 166 GLY A C 1
ATOM 1268 O O . GLY A 1 166 ? -4.861 -15.431 -9.544 1.00 93.69 166 GLY A O 1
ATOM 1269 N N . LEU A 1 167 ? -4.915 -17.643 -9.896 1.00 94.12 167 LEU A N 1
ATOM 1270 C CA . LEU A 1 167 ? -4.582 -17.528 -11.319 1.00 94.12 167 LEU A CA 1
ATOM 1271 C C . LEU A 1 167 ? -5.829 -17.088 -12.105 1.00 94.12 167 LEU A C 1
ATOM 1273 O O . LEU A 1 167 ? -6.874 -17.739 -11.984 1.00 94.12 167 LEU A O 1
ATOM 1277 N N . PRO A 1 168 ? -5.749 -16.020 -12.918 1.00 94.81 168 PRO A N 1
ATOM 1278 C CA . PRO A 1 168 ? -6.909 -15.527 -13.642 1.00 94.81 168 PRO A CA 1
ATOM 1279 C C . PRO A 1 168 ? -7.277 -16.432 -14.828 1.00 94.81 168 PRO A C 1
ATOM 1281 O O . PRO A 1 168 ? -6.430 -17.079 -15.443 1.00 94.81 168 PRO A O 1
ATOM 1284 N N . ASP A 1 169 ? -8.561 -16.445 -15.178 1.00 95.12 169 ASP A N 1
ATOM 1285 C CA . ASP A 1 169 ? -9.100 -17.187 -16.316 1.00 95.12 169 ASP A CA 1
ATOM 1286 C C . ASP A 1 169 ? -8.967 -16.359 -17.602 1.00 95.12 169 ASP A C 1
ATOM 1288 O O . ASP A 1 169 ? -9.566 -15.287 -17.746 1.00 95.12 169 ASP A O 1
ATOM 1292 N N . ALA A 1 170 ? -8.203 -16.873 -18.567 1.00 96.06 170 ALA A N 1
ATOM 1293 C CA . ALA A 1 170 ? -7.981 -16.206 -19.843 1.00 96.06 170 ALA A CA 1
ATOM 1294 C C . ALA A 1 170 ? -9.286 -15.920 -20.612 1.00 96.06 170 ALA A C 1
ATOM 1296 O O . ALA A 1 170 ? -9.383 -14.888 -21.279 1.00 96.06 170 ALA A O 1
ATOM 1297 N N . ASP A 1 171 ? -10.299 -16.786 -20.521 1.00 95.06 171 ASP A N 1
ATOM 1298 C CA . ASP A 1 171 ? -11.568 -16.603 -21.237 1.00 95.06 171 ASP A CA 1
ATOM 1299 C C . ASP A 1 171 ? -12.337 -15.383 -20.709 1.00 95.06 171 ASP A C 1
ATOM 1301 O O . ASP A 1 171 ? -12.967 -14.663 -21.488 1.00 95.06 171 ASP A O 1
ATOM 1305 N N . VAL A 1 172 ? -12.221 -15.111 -19.406 1.00 95.06 172 VAL A N 1
ATOM 1306 C CA . VAL A 1 172 ? -12.825 -13.950 -18.736 1.00 95.06 172 VAL A CA 1
ATOM 1307 C C . VAL A 1 172 ? -12.097 -12.663 -19.115 1.00 95.06 172 VAL A C 1
ATOM 1309 O O . VAL A 1 172 ? -12.733 -11.626 -19.275 1.00 95.06 172 VAL A O 1
ATOM 1312 N N . LEU A 1 173 ? -10.776 -12.720 -19.308 1.00 96.81 173 LEU A N 1
ATOM 1313 C CA . LEU A 1 173 ? -9.949 -11.549 -19.610 1.00 96.81 173 LEU A CA 1
ATOM 1314 C C . LEU A 1 173 ? -9.990 -11.114 -21.083 1.00 96.81 173 LEU A C 1
ATOM 1316 O O . LEU A 1 173 ? -9.892 -9.920 -21.374 1.00 96.81 173 LEU A O 1
ATOM 1320 N N . ARG A 1 174 ? -10.142 -12.052 -22.031 1.00 95.88 174 ARG A N 1
ATOM 1321 C CA . ARG A 1 174 ? -10.086 -11.758 -23.480 1.00 95.88 174 ARG A CA 1
ATOM 1322 C C . ARG A 1 174 ? -11.010 -10.624 -23.948 1.00 95.88 174 ARG A C 1
ATOM 1324 O O . ARG A 1 174 ? -10.540 -9.816 -24.750 1.00 95.88 174 ARG A O 1
ATOM 1331 N N . PRO A 1 175 ? -12.271 -10.506 -23.487 1.00 94.81 175 PRO A N 1
ATOM 1332 C CA . PRO A 1 175 ? -13.133 -9.385 -23.862 1.00 94.81 175 PRO A CA 1
ATOM 1333 C C . PRO A 1 175 ? -12.552 -8.018 -23.476 1.00 94.81 175 PRO A C 1
ATOM 1335 O O . PRO A 1 175 ? -12.708 -7.051 -24.218 1.00 94.81 175 PRO A O 1
ATOM 1338 N N . PHE A 1 176 ? -11.840 -7.940 -22.349 1.00 96.19 176 PHE A N 1
ATOM 1339 C CA . PHE A 1 176 ? -11.269 -6.698 -21.825 1.00 96.19 176 PHE A CA 1
ATOM 1340 C C . PHE A 1 176 ? -9.936 -6.325 -22.493 1.00 96.19 176 PHE A C 1
ATOM 1342 O O . PHE A 1 176 ? -9.602 -5.145 -22.578 1.00 96.19 176 PHE A O 1
ATOM 1349 N N . ALA A 1 177 ? -9.204 -7.289 -23.063 1.00 95.88 177 ALA A N 1
ATOM 1350 C CA . ALA A 1 177 ? -7.928 -7.054 -23.759 1.00 95.88 177 ALA A CA 1
ATOM 1351 C C . ALA A 1 177 ? -8.049 -6.235 -25.064 1.00 95.88 177 ALA A C 1
ATOM 1353 O O . ALA A 1 177 ? -7.036 -5.803 -25.633 1.00 95.88 177 ALA A O 1
ATOM 1354 N N . ALA A 1 178 ? -9.282 -6.014 -25.531 1.00 93.19 178 ALA A N 1
ATOM 1355 C CA . ALA A 1 178 ? -9.638 -5.149 -26.653 1.00 93.19 178 ALA A CA 1
ATOM 1356 C C . ALA A 1 178 ? -10.468 -3.919 -26.226 1.00 93.19 178 ALA A C 1
ATOM 1358 O O . ALA A 1 178 ? -11.047 -3.261 -27.085 1.00 93.19 178 ALA A O 1
ATOM 1359 N N . SER A 1 179 ? -10.536 -3.617 -24.923 1.00 93.56 179 SER A N 1
ATOM 1360 C CA . SER A 1 179 ? -11.250 -2.449 -24.392 1.00 93.56 179 SER A CA 1
ATOM 1361 C C . SER A 1 179 ? -10.714 -1.140 -24.981 1.00 93.56 179 SER A C 1
ATOM 1363 O O . SER A 1 179 ? -9.502 -0.984 -25.163 1.00 93.56 179 SER A O 1
ATOM 1365 N N . ASP A 1 180 ? -11.610 -0.181 -25.223 1.00 91.62 180 ASP A N 1
ATOM 1366 C CA . ASP A 1 180 ? -11.238 1.186 -25.605 1.00 91.62 180 ASP A CA 1
ATOM 1367 C C . ASP A 1 180 ? -10.531 1.911 -24.444 1.00 91.62 180 ASP A C 1
ATOM 1369 O O . ASP A 1 180 ? -9.592 2.676 -24.674 1.00 91.62 180 ASP A O 1
ATOM 1373 N N . ASP A 1 181 ? -10.903 1.593 -23.197 1.00 91.06 181 ASP A N 1
ATOM 1374 C CA . ASP A 1 181 ? -10.234 2.103 -21.998 1.00 91.06 181 ASP A CA 1
ATOM 1375 C C . ASP A 1 181 ? -8.797 1.543 -21.894 1.00 91.06 181 ASP A C 1
ATOM 1377 O O . ASP A 1 181 ? -8.620 0.317 -21.844 1.00 91.06 181 ASP A O 1
ATOM 1381 N N . PRO A 1 182 ? -7.766 2.411 -21.884 1.00 88.44 182 PRO A N 1
ATOM 1382 C CA . PRO A 1 182 ? -6.368 1.995 -21.892 1.00 88.44 182 PRO A CA 1
ATOM 1383 C C . PRO A 1 182 ? -5.933 1.240 -20.635 1.00 88.44 182 PRO A C 1
ATOM 1385 O O . PRO A 1 182 ? -5.187 0.266 -20.766 1.00 88.44 182 PRO A O 1
ATOM 1388 N N . GLY A 1 183 ? -6.422 1.624 -19.454 1.00 89.62 183 GLY A N 1
ATOM 1389 C CA . GLY A 1 183 ? -6.101 0.952 -18.197 1.00 89.62 183 GLY A CA 1
ATOM 1390 C C . GLY A 1 183 ? -6.723 -0.441 -18.139 1.00 89.62 183 GLY A C 1
ATOM 1391 O O . GLY A 1 183 ? -6.030 -1.418 -17.857 1.00 89.62 183 GLY A O 1
ATOM 1392 N N . VAL A 1 184 ? -8.005 -0.563 -18.504 1.00 93.88 184 VAL A N 1
ATOM 1393 C CA . VAL A 1 184 ? -8.714 -1.858 -18.560 1.00 93.88 184 VAL A CA 1
ATOM 1394 C C . VAL A 1 184 ? -8.042 -2.789 -19.566 1.00 93.88 184 VAL A C 1
ATOM 1396 O O . VAL A 1 184 ? -7.819 -3.967 -19.283 1.00 93.88 184 VAL A O 1
ATOM 1399 N N . ARG A 1 185 ? -7.683 -2.256 -20.738 1.00 96.00 185 ARG A N 1
ATOM 1400 C CA . ARG A 1 185 ? -6.990 -3.012 -21.780 1.00 96.00 185 ARG A CA 1
ATOM 1401 C C . ARG A 1 185 ? -5.633 -3.522 -21.305 1.00 96.00 185 ARG A C 1
ATOM 1403 O O . ARG A 1 185 ? -5.331 -4.693 -21.527 1.00 96.00 185 ARG A O 1
ATOM 1410 N N . LEU A 1 186 ? -4.822 -2.669 -20.677 1.00 96.31 186 LEU A N 1
ATOM 1411 C CA . LEU A 1 186 ? -3.505 -3.057 -20.175 1.00 96.31 186 LEU A CA 1
ATOM 1412 C C . LEU A 1 186 ? -3.621 -4.081 -19.036 1.00 96.31 186 LEU A C 1
ATOM 1414 O O . LEU A 1 186 ? -2.971 -5.120 -19.107 1.00 96.31 186 LEU A O 1
ATOM 1418 N N . ALA A 1 187 ? -4.507 -3.863 -18.060 1.00 96.81 187 ALA A N 1
ATOM 1419 C CA . ALA A 1 187 ? -4.751 -4.806 -16.967 1.00 96.81 187 ALA A CA 1
ATOM 1420 C C . ALA A 1 187 ? -5.157 -6.195 -17.493 1.00 96.81 187 ALA A C 1
ATOM 1422 O O . ALA A 1 187 ? -4.567 -7.208 -17.122 1.00 96.81 187 ALA A O 1
ATOM 1423 N N . ALA A 1 188 ? -6.098 -6.262 -18.437 1.00 97.69 188 ALA A N 1
ATOM 1424 C CA . ALA A 1 188 ? -6.512 -7.531 -19.033 1.00 97.69 188 ALA A CA 1
ATOM 1425 C C . ALA A 1 188 ? -5.358 -8.267 -19.732 1.00 97.69 188 ALA A C 1
ATOM 1427 O O . ALA A 1 188 ? -5.251 -9.487 -19.635 1.00 97.69 188 ALA A O 1
ATOM 1428 N N . ARG A 1 189 ? -4.483 -7.532 -20.427 1.00 97.31 189 ARG A N 1
ATOM 1429 C CA . ARG A 1 189 ? -3.321 -8.096 -21.125 1.00 97.31 189 ARG A CA 1
ATOM 1430 C C . ARG A 1 189 ? -2.241 -8.604 -20.172 1.00 97.31 189 ARG A C 1
ATOM 1432 O O . ARG A 1 189 ? -1.701 -9.679 -20.413 1.00 97.31 189 ARG A O 1
ATOM 1439 N N . ILE A 1 190 ? -1.986 -7.891 -19.074 1.00 97.19 190 ILE A N 1
ATOM 1440 C CA . ILE A 1 190 ? -1.136 -8.373 -17.972 1.00 97.19 190 ILE A CA 1
ATOM 1441 C C . ILE A 1 190 ? -1.713 -9.678 -17.409 1.00 97.19 190 ILE A C 1
ATOM 1443 O O . ILE A 1 190 ? -1.008 -10.681 -17.303 1.00 97.19 190 ILE A O 1
ATOM 1447 N N . GLY A 1 191 ? -3.018 -9.694 -17.120 1.00 97.31 191 GLY A N 1
ATOM 1448 C CA . GLY A 1 191 ? -3.701 -10.882 -16.616 1.00 97.31 191 GLY A CA 1
ATOM 1449 C C . GLY A 1 191 ? -3.627 -12.078 -17.568 1.00 97.31 191 GLY A C 1
ATOM 1450 O O . GLY A 1 191 ? -3.442 -13.203 -17.115 1.00 97.31 191 GLY A O 1
ATOM 1451 N N . LEU A 1 192 ? -3.726 -11.855 -18.885 1.00 97.62 192 LEU A N 1
ATOM 1452 C CA . LEU A 1 192 ? -3.554 -12.912 -19.887 1.00 97.62 192 LEU A CA 1
ATOM 1453 C C . LEU A 1 192 ? -2.133 -13.489 -19.856 1.00 97.62 192 LEU A C 1
ATOM 1455 O O . LEU A 1 192 ? -1.981 -14.706 -19.937 1.00 97.62 192 LEU A O 1
ATOM 1459 N N . GLY A 1 193 ? -1.119 -12.643 -19.650 1.00 95.62 193 GLY A N 1
ATOM 1460 C CA . GLY A 1 193 ? 0.253 -13.081 -19.393 1.00 95.62 193 GLY A CA 1
ATOM 1461 C C . GLY A 1 193 ? 0.349 -13.996 -18.171 1.00 95.62 193 GLY A C 1
ATOM 1462 O O . GLY A 1 193 ? 0.845 -15.116 -18.284 1.00 95.62 193 GLY A O 1
ATOM 1463 N N . ARG A 1 194 ? -0.233 -13.586 -17.033 1.00 94.50 194 ARG A N 1
ATOM 1464 C CA . ARG A 1 194 ? -0.317 -14.424 -15.817 1.00 94.50 194 ARG A CA 1
ATOM 1465 C C . ARG A 1 194 ? -1.095 -15.729 -16.024 1.00 94.50 194 ARG A C 1
ATOM 1467 O O . ARG A 1 194 ? -0.790 -16.723 -15.372 1.00 94.50 194 ARG A O 1
ATOM 1474 N N . ALA A 1 195 ? -2.070 -15.748 -16.932 1.00 95.62 195 ALA A N 1
ATOM 1475 C CA . ALA A 1 195 ? -2.810 -16.951 -17.321 1.00 95.62 195 ALA A CA 1
ATOM 1476 C C . ALA A 1 195 ? -2.031 -17.872 -18.291 1.00 95.62 195 ALA A C 1
ATOM 1478 O O . ALA A 1 195 ? -2.553 -18.909 -18.706 1.00 95.62 195 ALA A O 1
ATOM 1479 N N . GLY A 1 196 ? -0.794 -17.513 -18.660 1.00 94.31 196 GLY A N 1
ATOM 1480 C CA . GLY A 1 196 ? 0.091 -18.292 -19.529 1.00 94.31 196 GLY A CA 1
ATOM 1481 C C . GLY A 1 196 ? 0.107 -17.862 -21.001 1.00 94.31 196 GLY A C 1
ATOM 1482 O O . GLY A 1 196 ? 0.746 -18.528 -21.815 1.00 94.31 196 GLY A O 1
ATOM 1483 N N . ASP A 1 197 ? -0.568 -16.769 -21.363 1.00 94.44 197 ASP A N 1
ATOM 1484 C CA . ASP A 1 197 ? -0.526 -16.165 -22.700 1.00 94.44 197 ASP A CA 1
ATOM 1485 C C . ASP A 1 197 ? 0.367 -14.914 -22.703 1.00 94.44 197 ASP A C 1
ATOM 1487 O O . ASP A 1 197 ? -0.096 -13.789 -22.893 1.00 94.44 197 ASP A O 1
ATOM 1491 N N . SER A 1 198 ? 1.674 -15.092 -22.475 1.00 87.31 198 SER A N 1
ATOM 1492 C CA . SER A 1 198 ? 2.638 -13.978 -22.398 1.00 87.31 198 SER A CA 1
ATOM 1493 C C . SER A 1 198 ? 2.669 -13.113 -23.667 1.00 87.31 198 SER A C 1
ATOM 1495 O O . SER A 1 198 ? 2.987 -11.927 -23.611 1.00 87.31 198 SER A O 1
ATOM 1497 N N . ALA A 1 199 ? 2.287 -13.671 -24.822 1.00 89.88 199 ALA A N 1
ATOM 1498 C CA . ALA A 1 199 ? 2.210 -12.928 -26.080 1.00 89.88 199 ALA A CA 1
ATOM 1499 C C . ALA A 1 199 ? 1.085 -11.873 -26.089 1.00 89.88 199 ALA A C 1
ATOM 1501 O O . ALA A 1 199 ? 1.134 -10.939 -26.894 1.00 89.88 199 ALA A O 1
ATOM 1502 N N . ALA A 1 200 ? 0.089 -11.998 -25.206 1.00 93.44 200 ALA A N 1
ATOM 1503 C CA . ALA A 1 200 ? -1.040 -11.079 -25.118 1.00 93.44 200 ALA A CA 1
ATOM 1504 C C . ALA A 1 200 ? -0.675 -9.699 -24.552 1.00 93.44 200 ALA A C 1
ATOM 1506 O O . ALA A 1 200 ? -1.412 -8.744 -24.815 1.00 93.44 200 ALA A O 1
ATOM 1507 N N . LEU A 1 201 ? 0.441 -9.573 -23.815 1.00 94.25 201 LEU A N 1
ATOM 1508 C CA . LEU A 1 201 ? 0.887 -8.289 -23.262 1.00 94.25 201 LEU A CA 1
ATOM 1509 C C . LEU A 1 201 ? 1.081 -7.250 -24.376 1.00 94.25 201 LEU A C 1
ATOM 1511 O O . LEU A 1 201 ? 0.532 -6.146 -24.320 1.00 94.25 201 LEU A O 1
ATOM 1515 N N . GLY A 1 202 ? 1.793 -7.650 -25.433 1.00 92.00 202 GLY A N 1
ATOM 1516 C CA . GLY A 1 202 ? 2.162 -6.772 -26.536 1.00 92.00 202 GLY A CA 1
ATOM 1517 C C . GLY A 1 202 ? 3.023 -5.589 -26.081 1.00 92.00 202 GLY A C 1
ATOM 1518 O O . GLY A 1 202 ? 3.726 -5.652 -25.073 1.00 92.00 202 GLY A O 1
ATOM 1519 N N . ASP A 1 203 ? 2.975 -4.501 -26.848 1.00 94.00 203 ASP A N 1
ATOM 1520 C CA . ASP A 1 203 ? 3.644 -3.261 -26.461 1.00 94.00 203 ASP A CA 1
ATOM 1521 C C . ASP A 1 203 ? 2.861 -2.552 -25.347 1.00 94.00 203 ASP A C 1
ATOM 1523 O O . ASP A 1 203 ? 1.643 -2.360 -25.457 1.00 94.00 203 ASP A O 1
ATOM 1527 N N . VAL A 1 204 ? 3.575 -2.142 -24.297 1.00 94.25 204 VAL A N 1
ATOM 1528 C CA . VAL A 1 204 ? 3.017 -1.395 -23.167 1.00 94.25 204 VAL A CA 1
ATOM 1529 C C . VAL A 1 204 ? 2.925 0.084 -23.525 1.00 94.25 204 VAL A C 1
ATOM 1531 O O . VAL A 1 204 ? 3.900 0.700 -23.956 1.00 94.25 204 VAL A O 1
ATOM 1534 N N . ASP A 1 205 ? 1.736 0.646 -23.336 1.00 88.00 205 ASP A N 1
ATOM 1535 C CA . ASP A 1 205 ? 1.491 2.077 -23.461 1.00 88.00 205 ASP A CA 1
ATOM 1536 C C . ASP A 1 205 ? 1.858 2.782 -22.138 1.00 88.00 205 ASP A C 1
ATOM 1538 O O . ASP A 1 205 ? 1.385 2.352 -21.081 1.00 88.00 205 ASP A O 1
ATOM 1542 N N . PRO A 1 206 ? 2.714 3.821 -22.158 1.00 85.31 206 PRO A N 1
ATOM 1543 C CA . PRO A 1 206 ? 3.212 4.446 -20.934 1.00 85.31 206 PRO A CA 1
ATOM 1544 C C . PRO A 1 206 ? 2.127 5.211 -20.167 1.00 85.31 206 PRO A C 1
ATOM 1546 O O . PRO A 1 206 ? 2.157 5.213 -18.940 1.00 85.31 206 PRO A O 1
ATOM 1549 N N . GLU A 1 207 ? 1.149 5.813 -20.853 1.00 82.69 207 GLU A N 1
ATOM 1550 C CA . GLU A 1 207 ? 0.035 6.519 -20.203 1.00 82.69 207 GLU A CA 1
ATOM 1551 C C . GLU A 1 207 ? -0.903 5.522 -19.510 1.00 82.69 207 GLU A C 1
ATOM 1553 O O . GLU A 1 207 ? -1.286 5.717 -18.357 1.00 82.69 207 GLU A O 1
ATOM 1558 N N . ALA A 1 208 ? -1.209 4.403 -20.175 1.00 83.94 208 ALA A N 1
ATOM 1559 C CA . ALA A 1 208 ? -1.972 3.307 -19.585 1.00 83.94 208 ALA A CA 1
ATOM 1560 C C . ALA A 1 208 ? -1.274 2.710 -18.354 1.00 83.94 208 ALA A C 1
ATOM 1562 O O . ALA A 1 208 ? -1.935 2.394 -17.363 1.00 83.94 208 ALA A O 1
ATOM 1563 N N . TYR A 1 209 ? 0.052 2.545 -18.415 1.00 92.50 209 TYR A N 1
ATOM 1564 C CA . TYR A 1 209 ? 0.833 2.061 -17.280 1.00 92.50 209 TYR A CA 1
ATOM 1565 C C . TYR A 1 209 ? 0.796 3.059 -16.124 1.00 92.50 209 TYR A C 1
ATOM 1567 O O . TYR A 1 209 ? 0.515 2.654 -15.000 1.00 92.50 209 TYR A O 1
ATOM 1575 N N . ALA A 1 210 ? 1.048 4.345 -16.392 1.00 80.56 210 ALA A N 1
ATOM 1576 C CA . ALA A 1 210 ? 1.036 5.389 -15.371 1.00 80.56 210 ALA A CA 1
ATOM 1577 C C . ALA A 1 210 ? -0.325 5.468 -14.661 1.00 80.56 210 ALA A C 1
ATOM 1579 O O . ALA A 1 210 ? -0.362 5.508 -13.435 1.00 80.56 210 ALA A O 1
ATOM 1580 N N . LEU A 1 211 ? -1.429 5.370 -15.413 1.00 78.31 211 LEU A N 1
ATOM 1581 C CA . LEU A 1 211 ? -2.781 5.310 -14.855 1.00 78.31 211 LEU A CA 1
ATOM 1582 C C . LEU A 1 211 ? -2.969 4.108 -13.917 1.00 78.31 211 LEU A C 1
ATOM 1584 O O . LEU A 1 211 ? -3.493 4.257 -12.817 1.00 78.31 211 LEU A O 1
ATOM 1588 N N . LEU A 1 212 ? -2.552 2.907 -14.334 1.00 84.38 212 LEU A N 1
ATOM 1589 C CA . LEU A 1 212 ? -2.643 1.723 -13.475 1.00 84.38 212 LEU A CA 1
ATOM 1590 C C . LEU A 1 212 ? -1.762 1.851 -12.228 1.00 84.38 212 LEU A C 1
ATOM 1592 O O . LEU A 1 212 ? -2.212 1.530 -11.130 1.00 84.38 212 LEU A O 1
ATOM 1596 N N . ALA A 1 213 ? -0.531 2.337 -12.387 1.00 80.12 213 ALA A N 1
ATOM 1597 C CA . ALA A 1 213 ? 0.400 2.559 -11.289 1.00 80.12 213 ALA A CA 1
ATOM 1598 C C . ALA A 1 213 ? -0.178 3.537 -10.254 1.00 80.12 213 ALA A C 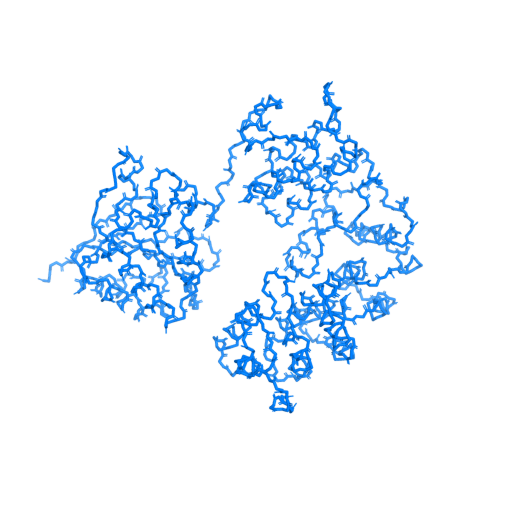1
ATOM 1600 O O . ALA A 1 213 ? -0.169 3.236 -9.060 1.00 80.12 213 ALA A O 1
ATOM 1601 N N . GLU A 1 214 ? -0.767 4.648 -10.702 1.00 72.38 214 GLU A N 1
ATOM 1602 C CA . GLU A 1 214 ? -1.448 5.622 -9.842 1.00 72.38 214 GLU A CA 1
ATOM 1603 C C . GLU A 1 214 ? -2.636 4.992 -9.104 1.00 72.38 214 GLU A C 1
ATOM 1605 O O . GLU A 1 214 ? -2.708 5.068 -7.879 1.00 72.38 214 GLU A O 1
ATOM 1610 N N . VAL A 1 215 ? -3.510 4.262 -9.810 1.00 73.12 215 VAL A N 1
ATOM 1611 C CA . VAL A 1 215 ? -4.643 3.554 -9.186 1.00 73.12 215 VAL A CA 1
ATOM 1612 C C . VAL A 1 215 ? -4.163 2.611 -8.081 1.00 73.12 215 VAL A C 1
ATOM 1614 O O . VAL A 1 215 ? -4.720 2.618 -6.984 1.00 73.12 215 VAL A O 1
ATOM 1617 N N . THR A 1 216 ? -3.117 1.821 -8.327 1.00 75.44 216 THR A N 1
ATOM 1618 C CA . THR A 1 216 ? -2.578 0.905 -7.306 1.00 75.44 216 THR A CA 1
ATOM 1619 C C . THR A 1 216 ? -1.950 1.636 -6.124 1.00 75.44 216 THR A C 1
ATOM 1621 O O . THR A 1 216 ? -2.150 1.223 -4.982 1.00 75.44 216 THR A O 1
ATOM 1624 N N . ALA A 1 217 ? -1.249 2.744 -6.379 1.00 67.25 217 ALA A N 1
ATOM 1625 C CA . ALA A 1 217 ? -0.609 3.553 -5.350 1.00 67.25 217 ALA A CA 1
ATOM 1626 C C . ALA A 1 217 ? -1.623 4.296 -4.462 1.00 67.25 217 ALA A C 1
ATOM 1628 O O . ALA A 1 217 ? -1.351 4.512 -3.283 1.00 67.25 217 ALA A O 1
ATOM 1629 N N . THR A 1 218 ? -2.791 4.660 -4.996 1.00 66.88 218 THR A N 1
ATOM 1630 C CA . THR A 1 218 ? -3.822 5.397 -4.250 1.00 66.88 218 THR A CA 1
ATOM 1631 C C . THR A 1 218 ? -4.831 4.480 -3.563 1.00 66.88 218 THR A C 1
ATOM 1633 O O . THR A 1 218 ? -5.222 4.750 -2.431 1.00 66.88 218 THR A O 1
ATOM 1636 N N . VAL A 1 219 ? -5.275 3.404 -4.221 1.00 70.88 219 VAL A N 1
ATOM 1637 C CA . VAL A 1 219 ? -6.385 2.574 -3.719 1.00 70.88 219 VAL A CA 1
ATOM 1638 C C . VAL A 1 219 ? -5.969 1.710 -2.532 1.00 70.88 219 VAL A C 1
ATOM 1640 O O . VAL A 1 219 ? -6.658 1.680 -1.515 1.00 70.88 219 VAL A O 1
ATOM 1643 N N . ALA A 1 220 ? -4.875 0.963 -2.678 1.00 74.88 220 ALA A N 1
ATOM 1644 C CA . ALA A 1 220 ? -4.405 0.028 -1.663 1.00 74.88 220 ALA A CA 1
ATOM 1645 C C . ALA A 1 220 ? -2.906 -0.249 -1.870 1.00 74.88 220 ALA A C 1
ATOM 1647 O O . ALA A 1 220 ? -2.538 -1.326 -2.342 1.00 74.88 220 ALA A O 1
ATOM 1648 N N . PRO A 1 221 ? -2.025 0.713 -1.543 1.00 69.44 221 PRO A N 1
ATOM 1649 C CA . PRO A 1 221 ? -0.609 0.677 -1.923 1.00 69.44 221 PRO A CA 1
ATOM 1650 C C . PRO A 1 221 ? 0.188 -0.479 -1.314 1.00 69.44 221 PRO A C 1
ATOM 1652 O O . PRO A 1 221 ? 1.290 -0.772 -1.777 1.00 69.44 221 PRO A O 1
ATOM 1655 N N . GLN A 1 222 ? -0.325 -1.093 -0.247 1.00 80.50 222 GLN A N 1
ATOM 1656 C CA . GLN A 1 222 ? 0.283 -2.254 0.397 1.00 80.50 222 GLN A CA 1
ATOM 1657 C C . GLN A 1 222 ? -0.318 -3.562 -0.130 1.00 80.50 222 GLN A C 1
ATOM 1659 O O . GLN A 1 222 ? 0.430 -4.497 -0.399 1.00 80.50 222 GLN A O 1
ATOM 1664 N N . ALA A 1 223 ? -1.630 -3.634 -0.360 1.00 86.88 223 ALA A N 1
ATOM 1665 C CA . ALA A 1 223 ? -2.284 -4.840 -0.864 1.00 86.88 223 ALA A CA 1
ATOM 1666 C C . ALA A 1 223 ? -2.200 -5.035 -2.386 1.00 86.88 223 ALA A C 1
ATOM 1668 O O . ALA A 1 223 ? -2.236 -6.174 -2.833 1.00 86.88 223 ALA A O 1
ATOM 1669 N N . LEU A 1 224 ? -2.115 -3.986 -3.205 1.00 87.44 224 LEU A N 1
ATOM 1670 C CA . LEU A 1 224 ? -2.016 -4.128 -4.660 1.00 87.44 224 LEU A CA 1
ATOM 1671 C C . LEU A 1 224 ? -0.562 -3.954 -5.124 1.00 87.44 224 LEU A C 1
ATOM 1673 O O . LEU A 1 224 ? 0.045 -2.924 -4.835 1.00 87.44 224 LEU A O 1
ATOM 1677 N N . PRO A 1 225 ? 0.014 -4.933 -5.844 1.00 92.12 225 PRO A N 1
ATOM 1678 C CA . PRO A 1 225 ? 1.319 -4.770 -6.476 1.00 92.12 225 PRO A CA 1
ATOM 1679 C C . PRO A 1 225 ? 1.260 -3.731 -7.603 1.00 92.12 225 PRO A C 1
ATOM 1681 O O . PRO A 1 225 ? 0.230 -3.588 -8.271 1.00 92.12 225 PRO A O 1
ATOM 1684 N N . GLN A 1 226 ? 2.378 -3.051 -7.855 1.00 92.75 226 GLN A N 1
ATOM 1685 C CA . GLN A 1 226 ? 2.572 -2.237 -9.053 1.00 92.75 226 GLN A CA 1
ATOM 1686 C C . GLN A 1 226 ? 2.473 -3.107 -10.316 1.00 92.75 226 GLN A C 1
ATOM 1688 O O . GLN A 1 226 ? 2.830 -4.288 -10.278 1.00 92.75 226 GLN A O 1
ATOM 1693 N N . PRO A 1 227 ? 2.046 -2.553 -11.467 1.00 94.94 227 PRO A N 1
ATOM 1694 C CA . PRO A 1 227 ? 1.790 -3.363 -12.657 1.00 94.94 227 PRO A CA 1
ATOM 1695 C C . PRO A 1 227 ? 2.998 -4.161 -13.147 1.00 94.94 227 PRO A C 1
ATOM 1697 O O . PRO A 1 227 ? 2.819 -5.274 -13.629 1.00 94.94 227 PRO A O 1
ATOM 1700 N N . ILE A 1 228 ? 4.222 -3.646 -12.999 1.00 96.31 228 ILE A N 1
ATOM 1701 C CA . ILE A 1 228 ? 5.430 -4.383 -13.391 1.00 96.31 228 ILE A CA 1
ATOM 1702 C C . ILE A 1 228 ? 5.708 -5.616 -12.514 1.00 96.31 228 ILE A C 1
ATOM 1704 O O . ILE A 1 228 ? 6.237 -6.594 -13.027 1.00 96.31 228 ILE A O 1
ATOM 1708 N N . GLU A 1 229 ? 5.288 -5.630 -11.242 1.00 94.12 229 GLU A N 1
ATOM 1709 C CA . GLU A 1 229 ? 5.470 -6.781 -10.333 1.00 94.12 229 GLU A CA 1
ATOM 1710 C C . GLU A 1 229 ? 4.584 -7.980 -10.714 1.00 94.12 229 GLU A C 1
ATOM 1712 O O . GLU A 1 229 ? 4.819 -9.101 -10.273 1.00 94.12 229 GLU A O 1
ATOM 1717 N N . VAL A 1 230 ? 3.537 -7.748 -11.512 1.00 94.31 230 VAL A N 1
ATOM 1718 C CA . VAL A 1 230 ? 2.626 -8.790 -12.021 1.00 94.31 230 VAL A CA 1
ATOM 1719 C C . VAL A 1 230 ? 2.819 -9.068 -13.515 1.00 94.31 230 VAL A C 1
ATOM 1721 O O . VAL A 1 230 ? 2.066 -9.852 -14.099 1.00 94.31 230 VAL A O 1
ATOM 1724 N N . MET A 1 231 ? 3.817 -8.437 -14.136 1.00 94.75 231 MET A N 1
ATOM 1725 C CA . MET A 1 231 ? 4.312 -8.771 -15.472 1.00 94.75 231 MET A CA 1
ATOM 1726 C C . MET A 1 231 ? 5.436 -9.812 -15.380 1.00 94.75 231 MET A C 1
ATOM 1728 O O . MET A 1 231 ? 5.946 -10.102 -14.306 1.00 94.75 231 MET A O 1
ATOM 1732 N N . ASP A 1 232 ? 5.823 -10.365 -16.529 1.00 90.69 232 ASP A N 1
ATOM 1733 C CA . ASP A 1 232 ? 7.005 -11.219 -16.685 1.00 90.69 232 ASP A CA 1
ATOM 1734 C C . ASP A 1 232 ? 8.093 -10.388 -17.394 1.00 90.69 232 ASP A C 1
ATOM 1736 O O . ASP A 1 232 ? 8.018 -10.236 -18.624 1.00 90.69 232 ASP A O 1
ATOM 1740 N N . PRO A 1 233 ? 9.041 -9.758 -16.666 1.00 90.31 233 PRO A N 1
ATOM 1741 C CA . PRO A 1 233 ? 9.973 -8.790 -17.245 1.00 90.31 233 PRO A CA 1
ATOM 1742 C C . PRO A 1 233 ? 10.787 -9.314 -18.443 1.00 90.31 233 PRO A C 1
ATOM 1744 O O . PRO A 1 233 ? 10.880 -8.590 -19.440 1.00 90.31 233 PRO A O 1
ATOM 1747 N N . PRO A 1 234 ? 11.272 -10.574 -18.456 1.00 87.44 234 PRO A N 1
ATOM 1748 C CA . PRO A 1 234 ? 11.883 -11.201 -19.634 1.00 87.44 234 PRO A CA 1
ATOM 1749 C C . PRO A 1 234 ? 11.040 -11.195 -20.922 1.00 87.44 234 PRO A C 1
ATOM 1751 O O . PRO A 1 234 ? 11.584 -11.347 -22.017 1.00 87.44 234 PRO A O 1
ATOM 1754 N N . THR A 1 235 ? 9.716 -11.044 -20.829 1.00 88.81 235 THR A N 1
ATOM 1755 C CA . THR A 1 235 ? 8.816 -11.015 -21.999 1.00 88.81 235 THR A CA 1
ATOM 1756 C C . THR A 1 235 ? 8.591 -9.612 -22.562 1.00 88.81 235 THR A C 1
ATOM 1758 O O . THR A 1 235 ? 7.979 -9.466 -23.626 1.00 88.81 235 THR A O 1
ATOM 1761 N N . LEU A 1 236 ? 9.091 -8.570 -21.890 1.00 94.31 236 LEU A N 1
ATOM 1762 C CA . LEU A 1 236 ? 8.923 -7.189 -22.326 1.00 94.31 236 LEU A CA 1
ATOM 1763 C C . LEU A 1 236 ? 9.667 -6.931 -23.641 1.00 94.31 236 LEU A C 1
ATOM 1765 O O . LEU A 1 236 ? 10.847 -7.236 -23.808 1.00 94.31 236 LEU A O 1
ATOM 1769 N N . THR A 1 237 ? 8.980 -6.304 -24.599 1.00 94.31 237 THR A N 1
ATOM 1770 C CA . THR A 1 237 ? 9.626 -5.871 -25.842 1.00 94.31 237 THR A CA 1
ATOM 1771 C C . THR A 1 237 ? 10.558 -4.689 -25.574 1.00 94.31 237 THR A C 1
ATOM 1773 O O . THR A 1 237 ? 10.358 -3.916 -24.636 1.00 94.31 237 THR A O 1
ATOM 1776 N N . HIS A 1 238 ? 11.533 -4.456 -26.460 1.00 94.19 238 HIS A N 1
ATOM 1777 C CA . HIS A 1 238 ? 12.367 -3.249 -26.388 1.00 94.19 238 HIS A CA 1
ATOM 1778 C C . HIS A 1 238 ? 11.533 -1.955 -26.362 1.00 94.19 238 HIS A C 1
ATOM 1780 O O . HIS A 1 238 ? 11.946 -0.976 -25.744 1.00 94.19 238 HIS A O 1
ATOM 1786 N N . ARG A 1 239 ? 10.362 -1.935 -27.020 1.00 94.94 239 ARG A N 1
ATOM 1787 C CA . ARG A 1 239 ? 9.462 -0.776 -26.997 1.00 94.94 239 ARG A CA 1
ATOM 1788 C C . ARG A 1 239 ? 8.814 -0.610 -25.623 1.00 94.94 239 ARG A C 1
ATOM 1790 O O . ARG A 1 239 ? 8.788 0.510 -25.124 1.00 94.94 239 ARG A O 1
ATOM 1797 N N . SER A 1 240 ? 8.351 -1.697 -25.007 1.00 96.19 240 SER A N 1
ATOM 1798 C CA . SER A 1 240 ? 7.816 -1.672 -23.641 1.00 96.19 240 SER A CA 1
ATOM 1799 C C . SER A 1 240 ? 8.873 -1.214 -22.635 1.00 96.19 240 SER A C 1
ATOM 1801 O O . SER A 1 240 ? 8.591 -0.329 -21.839 1.00 96.19 240 SER A O 1
ATOM 1803 N N . ILE A 1 241 ? 10.112 -1.715 -22.729 1.00 97.12 241 ILE A N 1
ATOM 1804 C CA . ILE A 1 241 ? 11.226 -1.270 -21.872 1.00 97.12 241 ILE A CA 1
ATOM 1805 C C . ILE A 1 241 ? 11.465 0.240 -22.027 1.00 97.12 241 ILE A C 1
ATOM 1807 O O . ILE A 1 241 ? 11.590 0.950 -21.035 1.00 97.12 241 ILE A O 1
ATOM 1811 N N . GLN A 1 242 ? 11.475 0.765 -23.258 1.00 94.56 242 GLN A N 1
ATOM 1812 C CA . GLN A 1 242 ? 11.624 2.207 -23.500 1.00 94.56 242 GLN A CA 1
ATOM 1813 C C . GLN A 1 242 ? 10.469 3.038 -22.925 1.00 94.56 242 GLN A C 1
ATOM 1815 O O . GLN A 1 242 ? 10.718 4.119 -22.388 1.00 94.56 242 GLN A O 1
ATOM 1820 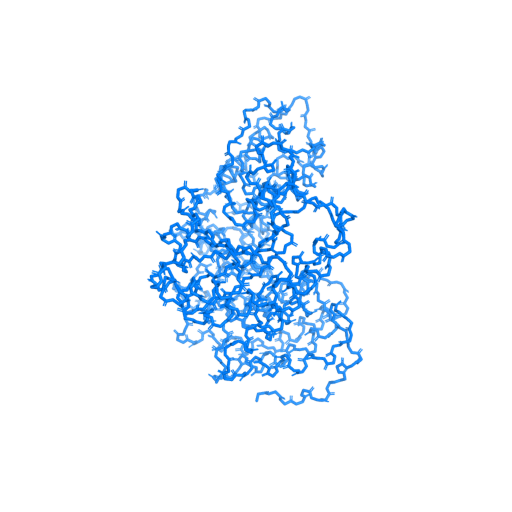N N . ALA A 1 243 ? 9.232 2.552 -23.051 1.00 90.94 243 ALA A N 1
ATOM 1821 C CA . ALA A 1 243 ? 8.041 3.213 -22.526 1.00 90.94 243 ALA A CA 1
ATOM 1822 C C . ALA A 1 243 ? 8.052 3.252 -20.992 1.00 90.94 243 ALA A C 1
ATOM 1824 O O . ALA A 1 243 ? 7.875 4.312 -20.401 1.00 90.94 243 ALA A O 1
ATOM 1825 N N . LEU A 1 244 ? 8.337 2.121 -20.348 1.00 96.69 244 LEU A N 1
ATOM 1826 C CA . LEU A 1 244 ? 8.417 2.009 -18.893 1.00 96.69 244 LEU A CA 1
ATOM 1827 C C . LEU A 1 244 ? 9.604 2.785 -18.309 1.00 96.69 244 LEU A C 1
ATOM 1829 O O . LEU A 1 244 ? 9.462 3.414 -17.266 1.00 96.69 244 LEU A O 1
ATOM 1833 N N . ALA A 1 245 ? 10.743 2.829 -19.007 1.00 96.12 245 ALA A N 1
ATOM 1834 C CA . ALA A 1 245 ? 11.861 3.695 -18.637 1.00 96.12 245 ALA A CA 1
ATOM 1835 C C . ALA A 1 245 ? 11.467 5.183 -18.671 1.00 96.12 245 ALA A C 1
ATOM 1837 O O . ALA A 1 245 ? 11.900 5.945 -17.816 1.00 96.12 245 ALA A O 1
ATOM 1838 N N . ALA A 1 246 ? 10.614 5.602 -19.616 1.00 87.56 246 ALA A N 1
ATOM 1839 C CA . ALA A 1 246 ? 10.082 6.966 -19.619 1.00 87.56 246 ALA A CA 1
ATOM 1840 C C . ALA A 1 246 ? 9.146 7.217 -18.428 1.00 87.56 246 ALA A C 1
ATOM 1842 O O . ALA A 1 246 ? 9.220 8.280 -17.827 1.00 87.56 246 ALA A O 1
ATOM 1843 N N . VAL A 1 247 ? 8.312 6.244 -18.039 1.00 86.25 247 VAL A N 1
ATOM 1844 C CA . VAL A 1 247 ? 7.500 6.361 -16.814 1.00 86.25 247 VAL A CA 1
ATOM 1845 C C . VAL A 1 247 ? 8.393 6.501 -15.577 1.00 86.25 247 VAL A C 1
ATOM 1847 O O . VAL A 1 247 ? 8.139 7.370 -14.748 1.00 86.25 247 VAL A O 1
ATOM 1850 N N . LEU A 1 248 ? 9.452 5.691 -15.466 1.00 92.44 248 LEU A N 1
ATOM 1851 C CA . LEU A 1 248 ? 10.397 5.741 -14.347 1.00 92.44 248 LEU A CA 1
ATOM 1852 C C . LEU A 1 248 ? 11.069 7.116 -14.219 1.00 92.44 248 LEU A C 1
ATOM 1854 O O . LEU A 1 248 ? 11.153 7.640 -13.112 1.00 92.44 248 LEU A O 1
ATOM 1858 N N . GLU A 1 249 ? 11.494 7.726 -15.328 1.00 85.81 249 GLU A N 1
ATOM 1859 C CA . GLU A 1 249 ? 12.119 9.060 -15.320 1.00 85.81 249 GLU A CA 1
ATOM 1860 C C . GLU A 1 249 ? 11.255 10.132 -14.656 1.00 85.81 249 GLU A C 1
ATOM 1862 O O . GLU A 1 249 ? 11.788 11.009 -13.984 1.00 85.81 249 GLU A O 1
ATOM 1867 N N . PHE A 1 250 ? 9.934 10.050 -14.824 1.00 78.19 250 PHE A N 1
ATOM 1868 C CA . PHE A 1 250 ? 8.984 10.992 -14.229 1.00 78.19 250 PHE A CA 1
ATOM 1869 C C . PHE A 1 250 ? 8.393 10.502 -12.900 1.00 78.19 250 PHE A C 1
ATOM 1871 O O . PHE A 1 250 ? 7.590 11.209 -12.292 1.00 78.19 250 PHE A O 1
ATOM 1878 N N . ALA A 1 251 ? 8.763 9.307 -12.433 1.00 74.88 251 ALA A N 1
ATOM 1879 C CA . ALA A 1 251 ? 8.275 8.775 -11.171 1.00 74.88 251 ALA A CA 1
ATOM 1880 C C . ALA A 1 251 ? 8.948 9.501 -9.998 1.00 74.88 251 ALA A C 1
ATOM 1882 O O . ALA A 1 251 ? 10.147 9.354 -9.765 1.00 74.88 251 ALA A O 1
ATOM 1883 N N . THR A 1 252 ? 8.156 10.255 -9.237 1.00 74.94 252 THR A N 1
ATOM 1884 C CA . THR A 1 252 ? 8.599 10.968 -8.027 1.00 74.94 252 THR A CA 1
ATOM 1885 C C . THR A 1 252 ? 8.376 10.163 -6.747 1.00 74.94 252 THR A C 1
ATOM 1887 O O . THR A 1 252 ? 9.025 10.404 -5.737 1.00 74.94 252 THR A O 1
ATOM 1890 N N . SER A 1 253 ? 7.483 9.170 -6.780 1.00 73.62 253 SER A N 1
ATOM 1891 C CA . SER A 1 253 ? 7.195 8.301 -5.638 1.00 73.62 253 SER A CA 1
ATOM 1892 C C . SER A 1 253 ? 8.002 7.009 -5.696 1.00 73.62 253 SER A C 1
ATOM 1894 O O . SER A 1 253 ? 7.967 6.285 -6.696 1.00 73.62 253 SER A O 1
ATOM 1896 N N . HIS A 1 254 ? 8.645 6.659 -4.581 1.00 78.06 254 HIS A N 1
ATOM 1897 C CA . HIS A 1 254 ? 9.356 5.387 -4.417 1.00 78.06 254 HIS A CA 1
ATOM 1898 C C . HIS A 1 254 ? 8.454 4.164 -4.627 1.00 78.06 254 HIS A C 1
ATOM 1900 O O . HIS A 1 254 ? 8.924 3.136 -5.110 1.00 78.06 254 HIS A O 1
ATOM 1906 N N . ARG A 1 255 ? 7.150 4.286 -4.327 1.00 76.12 255 ARG A N 1
ATOM 1907 C CA . ARG A 1 255 ? 6.143 3.227 -4.523 1.00 76.12 255 ARG A CA 1
ATOM 1908 C C . ARG A 1 255 ? 6.045 2.787 -5.977 1.00 76.12 255 ARG A C 1
ATOM 1910 O O . ARG A 1 255 ? 5.862 1.606 -6.239 1.00 76.12 255 ARG A O 1
ATOM 1917 N N . THR A 1 256 ? 6.161 3.735 -6.901 1.00 81.12 256 THR A N 1
ATOM 1918 C CA . THR A 1 256 ? 6.106 3.473 -8.342 1.00 81.12 256 THR A CA 1
ATOM 1919 C C . THR A 1 256 ? 7.501 3.206 -8.896 1.00 81.12 256 THR A C 1
ATOM 1921 O O . THR A 1 256 ? 7.680 2.312 -9.722 1.00 81.12 256 THR A O 1
ATOM 1924 N N . ALA A 1 257 ? 8.495 3.973 -8.441 1.00 88.38 257 ALA A N 1
ATOM 1925 C CA . ALA A 1 257 ? 9.841 3.927 -8.991 1.00 88.38 257 ALA A CA 1
ATOM 1926 C C . ALA A 1 257 ? 10.576 2.623 -8.656 1.00 88.38 257 ALA A C 1
ATOM 1928 O O . ALA A 1 257 ? 11.100 1.997 -9.569 1.00 88.38 257 ALA A O 1
ATOM 1929 N N . ILE A 1 258 ? 10.591 2.171 -7.396 1.00 88.94 258 ILE A N 1
ATOM 1930 C CA . ILE A 1 258 ? 11.397 1.004 -6.991 1.00 88.94 258 ILE A CA 1
ATOM 1931 C C . ILE A 1 258 ? 10.989 -0.270 -7.754 1.00 88.94 258 ILE A C 1
ATOM 1933 O O . ILE A 1 258 ? 11.873 -0.913 -8.323 1.00 88.94 258 ILE A O 1
ATOM 1937 N N . PRO A 1 259 ? 9.694 -0.630 -7.871 1.00 92.44 259 PRO A N 1
ATOM 1938 C CA . PRO A 1 259 ? 9.310 -1.797 -8.666 1.00 92.44 259 PRO A CA 1
ATOM 1939 C C . PRO A 1 259 ? 9.684 -1.669 -10.147 1.00 92.44 259 PRO A C 1
ATOM 1941 O O . PRO A 1 259 ? 10.087 -2.652 -10.770 1.00 92.44 259 PRO A O 1
ATOM 1944 N N . LEU A 1 260 ? 9.607 -0.455 -10.711 1.00 96.19 260 LEU A N 1
ATOM 1945 C CA . LEU A 1 260 ? 10.075 -0.181 -12.071 1.00 96.19 260 LEU A CA 1
ATOM 1946 C C . LEU A 1 260 ? 11.586 -0.382 -12.210 1.00 96.19 260 LEU A C 1
ATOM 1948 O O . LEU A 1 260 ? 12.006 -0.965 -13.204 1.00 96.19 260 LEU A O 1
ATOM 1952 N N . VAL A 1 261 ? 12.393 0.060 -11.238 1.00 96.69 261 VAL A N 1
ATOM 1953 C CA . VAL A 1 261 ? 13.847 -0.179 -11.221 1.00 96.69 261 VAL A CA 1
ATOM 1954 C C . VAL A 1 261 ? 14.128 -1.678 -11.289 1.00 96.69 261 VAL A C 1
ATOM 1956 O O . VAL A 1 261 ? 14.819 -2.119 -12.204 1.00 96.69 261 VAL A O 1
ATOM 1959 N N . VAL A 1 262 ? 13.552 -2.459 -10.371 1.00 95.06 262 VAL A N 1
ATOM 1960 C CA . VAL A 1 262 ? 13.785 -3.910 -10.282 1.00 95.06 262 VAL A CA 1
ATOM 1961 C C . VAL A 1 262 ? 13.375 -4.609 -11.580 1.00 95.06 262 VAL A C 1
ATOM 1963 O O . VAL A 1 262 ? 14.197 -5.27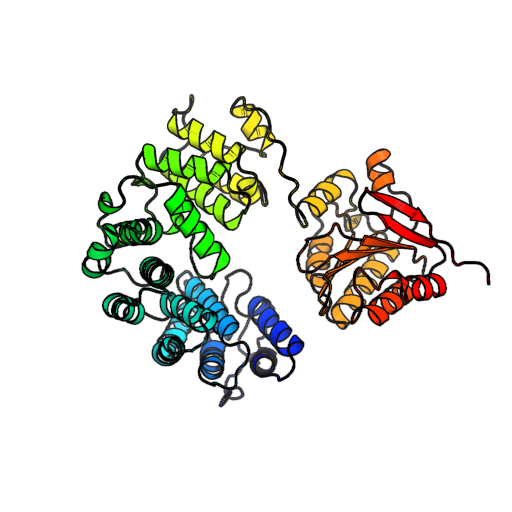3 -12.211 1.00 95.06 262 VAL A O 1
ATOM 1966 N N . GLY A 1 263 ? 12.138 -4.398 -12.039 1.00 96.50 263 GLY A N 1
ATOM 1967 C CA . GLY A 1 263 ? 11.639 -5.069 -13.239 1.00 96.50 263 GLY A CA 1
ATOM 1968 C C . GLY A 1 263 ? 12.348 -4.632 -14.527 1.00 96.50 263 GLY A C 1
ATOM 1969 O O . GLY A 1 263 ? 12.558 -5.448 -15.422 1.00 96.50 263 GLY A O 1
ATOM 1970 N N . LEU A 1 264 ? 12.765 -3.366 -14.650 1.00 97.75 264 LEU A N 1
ATOM 1971 C CA . LEU A 1 264 ? 13.509 -2.910 -15.831 1.00 97.75 264 LEU A CA 1
ATOM 1972 C C . LEU A 1 264 ? 14.946 -3.422 -15.854 1.00 97.75 264 LEU A C 1
ATOM 1974 O O . LEU A 1 264 ? 15.449 -3.712 -16.941 1.00 97.75 264 LEU A O 1
ATOM 1978 N N . LEU A 1 265 ? 15.596 -3.545 -14.694 1.00 96.50 265 LEU A N 1
ATOM 1979 C CA . LEU A 1 265 ? 16.906 -4.184 -14.600 1.00 96.50 265 LEU A CA 1
ATOM 1980 C C . LEU A 1 265 ? 16.809 -5.660 -14.995 1.00 96.50 265 LEU A C 1
ATOM 1982 O O . LEU A 1 265 ? 17.579 -6.091 -15.846 1.00 96.50 265 LEU A O 1
ATOM 1986 N N . GLU A 1 266 ? 15.818 -6.400 -14.492 1.00 95.44 266 GLU A N 1
ATOM 1987 C CA . GLU A 1 266 ? 15.593 -7.799 -14.884 1.00 95.44 266 GLU A CA 1
ATOM 1988 C C . GLU A 1 266 ? 15.337 -7.944 -16.396 1.00 95.44 266 GLU A C 1
ATOM 1990 O O . GLU A 1 266 ? 15.906 -8.816 -17.053 1.00 95.44 266 GLU A O 1
ATOM 1995 N N . ALA A 1 267 ? 14.531 -7.052 -16.982 1.00 95.12 267 ALA A N 1
ATOM 1996 C CA . ALA A 1 267 ? 14.210 -7.090 -18.408 1.00 95.12 267 ALA A CA 1
ATOM 1997 C C . ALA A 1 267 ? 15.391 -6.711 -19.321 1.00 95.12 267 ALA A C 1
ATOM 1999 O O . ALA A 1 267 ? 15.526 -7.252 -20.420 1.00 95.12 267 ALA A O 1
ATOM 2000 N N . ALA A 1 268 ? 16.224 -5.746 -18.916 1.00 95.62 268 ALA A N 1
ATOM 2001 C CA . ALA A 1 268 ? 17.294 -5.204 -19.758 1.00 95.62 268 ALA A CA 1
ATOM 2002 C C . ALA A 1 268 ? 18.683 -5.804 -19.473 1.00 95.62 268 ALA A C 1
ATOM 2004 O O . ALA A 1 268 ? 19.570 -5.701 -20.326 1.00 95.62 268 ALA A O 1
ATOM 2005 N N . LEU A 1 269 ? 18.884 -6.403 -18.298 1.00 93.19 269 LEU A N 1
ATOM 2006 C CA . LEU A 1 269 ? 20.142 -6.992 -17.831 1.00 93.19 269 LEU A CA 1
ATOM 2007 C C . LEU A 1 269 ? 19.940 -8.438 -17.325 1.00 93.19 269 LEU A C 1
ATOM 2009 O O . LEU A 1 269 ? 20.434 -8.771 -16.248 1.00 93.19 269 LEU A O 1
ATOM 2013 N N . PRO A 1 270 ? 19.269 -9.335 -18.077 1.00 87.38 270 PRO A N 1
ATOM 2014 C CA . PRO A 1 270 ? 18.999 -10.696 -17.601 1.00 87.38 270 PRO A CA 1
ATOM 2015 C C . PRO A 1 270 ? 20.279 -11.516 -17.356 1.00 87.38 270 PRO A C 1
ATOM 2017 O O . PRO A 1 270 ? 20.301 -12.387 -16.492 1.00 87.38 270 PRO A O 1
ATOM 2020 N N . ASP A 1 271 ? 21.354 -11.216 -18.093 1.00 87.56 271 ASP A N 1
ATOM 2021 C CA . ASP A 1 271 ? 22.679 -11.833 -17.944 1.00 87.56 271 ASP A CA 1
ATOM 2022 C C . ASP A 1 271 ? 23.681 -10.906 -17.217 1.00 87.56 271 ASP A C 1
ATOM 2024 O O . ASP A 1 271 ? 24.890 -11.158 -17.213 1.00 87.56 271 ASP A O 1
ATOM 2028 N N . GLY A 1 272 ? 23.184 -9.825 -16.608 1.00 84.62 272 GLY A N 1
ATOM 2029 C CA . GLY A 1 272 ? 23.982 -8.768 -15.996 1.00 84.62 272 GLY A CA 1
ATOM 2030 C C . GLY A 1 272 ? 24.453 -7.687 -16.976 1.00 84.62 272 GLY A C 1
ATOM 2031 O O . GLY A 1 272 ? 24.048 -7.611 -18.140 1.00 84.62 272 GLY A O 1
ATOM 2032 N N . TRP A 1 273 ? 25.296 -6.797 -16.463 1.00 84.94 273 TRP A N 1
ATOM 2033 C CA . TRP A 1 273 ? 25.843 -5.644 -17.177 1.00 84.94 273 TRP A CA 1
ATOM 2034 C C . TRP A 1 273 ? 26.897 -6.007 -18.241 1.00 84.94 273 TRP A C 1
ATOM 2036 O O . TRP A 1 273 ? 27.810 -6.793 -17.987 1.00 84.94 273 TRP A O 1
ATOM 2046 N N . GLU A 1 274 ? 26.817 -5.375 -19.421 1.00 84.81 274 GLU A N 1
ATOM 2047 C CA . GLU A 1 274 ? 27.817 -5.496 -20.494 1.00 84.81 274 GLU A CA 1
ATOM 2048 C C . GLU A 1 274 ? 28.741 -4.266 -20.566 1.00 84.81 274 GLU A C 1
ATOM 2050 O O . GLU A 1 274 ? 28.313 -3.135 -20.335 1.00 84.81 274 GLU A O 1
ATOM 2055 N N . GLU A 1 275 ? 30.005 -4.460 -20.971 1.00 82.12 275 GLU A N 1
ATOM 2056 C CA . GLU A 1 275 ? 30.953 -3.363 -21.214 1.00 82.12 275 GLU A CA 1
ATOM 2057 C C . GLU A 1 275 ? 31.493 -3.392 -22.667 1.00 82.12 275 GLU A C 1
ATOM 2059 O O . GLU A 1 275 ? 32.274 -4.285 -23.018 1.00 82.12 275 GLU A O 1
ATOM 2064 N N . PRO A 1 276 ? 31.114 -2.426 -23.538 1.00 83.75 276 PRO A N 1
ATOM 2065 C CA . PRO A 1 276 ? 30.205 -1.303 -23.281 1.00 83.75 276 PRO A CA 1
ATOM 2066 C C . PRO A 1 276 ? 28.729 -1.731 -23.246 1.00 83.75 276 PRO A C 1
ATOM 2068 O O . PRO A 1 276 ? 28.332 -2.655 -23.952 1.00 83.75 276 PRO A O 1
ATOM 2071 N N . ALA A 1 277 ? 27.918 -0.989 -22.493 1.00 87.94 277 ALA A N 1
ATOM 2072 C CA . ALA A 1 277 ? 26.491 -1.250 -22.338 1.00 87.94 277 ALA A CA 1
ATOM 2073 C C . ALA A 1 277 ? 25.733 -1.248 -23.668 1.00 87.94 277 ALA A C 1
ATOM 2075 O O . ALA A 1 277 ? 25.981 -0.412 -24.549 1.00 87.94 277 ALA A O 1
ATOM 2076 N N . THR A 1 278 ? 24.730 -2.115 -23.784 1.00 92.25 278 THR A N 1
ATOM 2077 C CA . THR A 1 278 ? 23.820 -2.065 -24.932 1.00 92.25 278 THR A CA 1
ATOM 2078 C C . THR A 1 278 ? 22.948 -0.798 -24.885 1.00 92.25 278 THR A C 1
ATOM 2080 O O . THR A 1 278 ? 22.721 -0.230 -23.813 1.00 92.25 278 THR A O 1
ATOM 2083 N N . PRO A 1 279 ? 22.382 -0.337 -26.020 1.00 93.50 279 PRO A N 1
ATOM 2084 C CA . PRO A 1 279 ? 21.492 0.827 -26.019 1.00 93.50 279 PRO A CA 1
ATOM 2085 C C . PRO A 1 279 ? 20.271 0.688 -25.095 1.00 93.50 279 PRO A C 1
ATOM 2087 O O . PRO A 1 279 ? 19.772 1.691 -24.590 1.00 93.50 279 PRO A O 1
ATOM 2090 N N . VAL A 1 280 ? 19.784 -0.539 -24.877 1.00 93.25 280 VAL A N 1
ATOM 2091 C CA . VAL A 1 280 ? 18.648 -0.815 -23.984 1.00 93.25 280 VAL A CA 1
ATOM 2092 C C . VAL A 1 280 ? 19.078 -0.718 -22.521 1.00 93.25 280 VAL A C 1
ATOM 2094 O O . VAL A 1 280 ? 18.412 -0.031 -21.750 1.00 93.25 280 VAL A O 1
ATOM 2097 N N . GLN A 1 281 ? 20.223 -1.308 -22.161 1.00 94.44 281 GLN A N 1
ATOM 2098 C CA . GLN A 1 281 ? 20.808 -1.175 -20.822 1.00 94.44 281 GLN A CA 1
ATOM 2099 C C . GLN A 1 281 ? 21.073 0.294 -20.483 1.00 94.44 281 GLN A C 1
ATOM 2101 O O . GLN A 1 281 ? 20.662 0.776 -19.432 1.00 94.44 281 GLN A O 1
ATOM 2106 N N . MET A 1 282 ? 21.674 1.036 -21.417 1.00 94.88 282 MET A N 1
ATOM 2107 C CA . MET A 1 282 ? 21.945 2.460 -21.237 1.00 94.88 282 MET A CA 1
ATOM 2108 C C . MET A 1 282 ? 20.663 3.268 -21.021 1.00 94.88 282 MET A C 1
ATOM 2110 O O . MET A 1 282 ? 20.608 4.092 -20.116 1.00 94.88 282 MET A O 1
ATOM 2114 N N . ARG A 1 283 ? 19.596 2.991 -21.784 1.00 95.50 283 ARG A N 1
ATOM 2115 C CA . ARG A 1 283 ? 18.295 3.657 -21.616 1.00 95.50 283 ARG A CA 1
ATOM 2116 C C . ARG A 1 283 ? 17.715 3.465 -20.212 1.00 95.50 283 ARG A C 1
ATOM 2118 O O . ARG A 1 283 ? 17.194 4.435 -19.659 1.00 95.50 283 ARG A O 1
ATOM 2125 N N . VAL A 1 284 ? 17.765 2.239 -19.688 1.00 96.88 284 VAL A N 1
ATOM 2126 C CA . VAL A 1 284 ? 17.251 1.896 -18.353 1.00 96.88 284 VAL A CA 1
ATOM 2127 C C . VAL A 1 284 ? 18.094 2.555 -17.270 1.00 96.88 284 VAL A C 1
ATOM 2129 O O . VAL A 1 284 ? 17.542 3.221 -16.402 1.00 96.88 284 VAL A O 1
ATOM 2132 N N . LEU A 1 285 ? 19.422 2.464 -17.354 1.00 95.81 285 LEU A N 1
ATOM 2133 C CA . LEU A 1 285 ? 20.290 3.093 -16.361 1.00 95.81 285 LEU A CA 1
ATOM 2134 C C . LEU A 1 285 ? 20.180 4.619 -16.350 1.00 95.81 285 LEU A C 1
ATOM 2136 O O . LEU A 1 285 ? 20.168 5.216 -15.278 1.00 95.81 285 LEU A O 1
ATOM 2140 N N . THR A 1 286 ? 20.036 5.254 -17.516 1.00 95.44 286 THR A N 1
ATOM 2141 C CA . THR A 1 286 ? 19.733 6.690 -17.590 1.00 95.44 286 THR A CA 1
ATOM 2142 C C . THR A 1 286 ? 18.399 7.013 -16.917 1.00 95.44 286 THR A C 1
ATOM 2144 O O . THR A 1 286 ? 18.317 7.998 -16.192 1.00 95.44 286 THR A O 1
ATOM 2147 N N . ALA A 1 287 ? 17.370 6.177 -17.096 1.00 95.38 287 ALA A N 1
ATOM 2148 C CA . ALA A 1 287 ? 16.085 6.392 -16.437 1.00 95.38 287 ALA A CA 1
ATOM 2149 C C . ALA A 1 287 ? 16.179 6.283 -14.910 1.00 95.38 287 ALA A C 1
ATOM 2151 O O . ALA A 1 287 ? 15.638 7.130 -14.203 1.00 95.38 287 ALA A O 1
ATOM 2152 N N . ILE A 1 288 ? 16.914 5.286 -14.408 1.00 95.44 288 ILE A N 1
ATOM 2153 C CA . ILE A 1 288 ? 17.184 5.112 -12.974 1.00 95.44 288 ILE A CA 1
ATOM 2154 C C . ILE A 1 288 ? 17.941 6.325 -12.425 1.00 95.44 288 ILE A C 1
ATOM 2156 O O . ILE A 1 288 ? 17.566 6.865 -11.390 1.00 95.44 288 ILE A O 1
ATOM 2160 N N . ALA A 1 289 ? 18.976 6.791 -13.127 1.00 93.00 289 ALA A N 1
ATOM 2161 C CA . ALA A 1 289 ? 19.741 7.969 -12.727 1.00 93.00 289 ALA A CA 1
ATOM 2162 C C . ALA A 1 289 ? 18.878 9.246 -12.687 1.00 93.00 289 ALA A C 1
ATOM 2164 O O . ALA A 1 289 ? 19.053 10.082 -11.803 1.00 93.00 289 ALA A O 1
ATOM 2165 N N . ASN A 1 290 ? 17.919 9.389 -13.603 1.00 87.81 290 ASN A N 1
ATOM 2166 C CA . ASN A 1 290 ? 17.067 10.576 -13.708 1.00 87.81 290 ASN A CA 1
ATOM 2167 C C . ASN A 1 290 ? 15.853 10.576 -12.763 1.00 87.81 290 ASN A C 1
ATOM 2169 O O . ASN A 1 290 ? 15.362 11.649 -12.427 1.00 87.81 290 ASN A O 1
ATOM 2173 N N . SER A 1 291 ? 15.388 9.412 -12.311 1.00 86.94 291 SER A N 1
ATOM 2174 C CA . SER A 1 291 ? 14.191 9.278 -11.471 1.00 86.94 291 SER A CA 1
ATOM 2175 C C . SER A 1 291 ? 14.434 9.729 -10.030 1.00 86.94 291 SER A C 1
ATOM 2177 O O . SER A 1 291 ? 15.165 9.063 -9.307 1.00 86.94 291 SER A O 1
ATOM 2179 N N . SER A 1 292 ? 13.786 10.797 -9.557 1.00 81.19 292 SER A N 1
ATOM 2180 C CA . SER A 1 292 ? 13.875 11.183 -8.136 1.00 81.19 292 SER A CA 1
ATOM 2181 C C . SER A 1 292 ? 13.258 10.128 -7.211 1.00 81.19 292 SER A C 1
ATOM 2183 O O . SER A 1 292 ? 13.835 9.792 -6.179 1.00 81.19 292 SER A O 1
ATOM 2185 N N . GLY A 1 293 ? 12.144 9.511 -7.623 1.00 77.19 293 GLY A N 1
ATOM 2186 C CA . GLY A 1 293 ? 11.471 8.454 -6.868 1.00 77.19 293 GLY A CA 1
ATOM 2187 C C . GLY A 1 293 ? 12.351 7.231 -6.606 1.00 77.19 293 GLY A C 1
ATOM 2188 O O . GLY A 1 293 ? 12.216 6.593 -5.562 1.00 77.19 293 GLY A O 1
ATOM 2189 N N . ALA A 1 294 ? 13.271 6.908 -7.523 1.00 84.88 294 ALA A N 1
ATOM 2190 C CA . ALA A 1 294 ? 14.204 5.793 -7.358 1.00 84.88 294 ALA A CA 1
ATOM 2191 C C . ALA A 1 294 ? 15.231 6.038 -6.241 1.00 84.88 294 ALA A C 1
ATOM 2193 O O . ALA A 1 294 ? 15.769 5.083 -5.686 1.00 84.88 294 ALA A O 1
ATOM 2194 N N . TRP A 1 295 ? 15.487 7.295 -5.881 1.00 80.56 295 TRP A N 1
ATOM 2195 C CA . TRP A 1 295 ? 16.519 7.670 -4.913 1.00 80.56 295 TRP A CA 1
ATOM 2196 C C . TRP A 1 295 ? 15.953 8.219 -3.597 1.00 80.56 295 TRP A C 1
ATOM 2198 O O . TRP A 1 295 ? 16.720 8.671 -2.755 1.00 80.56 295 TRP A O 1
ATOM 2208 N N . VAL A 1 296 ? 14.634 8.108 -3.372 1.00 66.06 296 VAL A N 1
ATOM 2209 C CA . VAL A 1 296 ? 13.996 8.439 -2.078 1.00 66.06 296 VAL A CA 1
ATOM 2210 C C . VAL A 1 296 ? 14.560 7.594 -0.935 1.00 66.06 296 VAL A C 1
ATOM 2212 O O . VAL A 1 296 ? 14.828 8.100 0.150 1.00 66.06 296 VAL A O 1
ATOM 2215 N N . PHE A 1 297 ? 14.755 6.301 -1.203 1.00 64.12 297 PHE A N 1
ATOM 2216 C CA . PHE A 1 297 ? 15.448 5.351 -0.336 1.00 64.12 297 PHE A CA 1
ATOM 2217 C C . PHE A 1 297 ? 16.490 4.626 -1.187 1.00 64.12 297 PHE A C 1
ATOM 2219 O O . PHE A 1 297 ? 16.221 3.556 -1.745 1.00 64.12 297 PHE A O 1
ATOM 2226 N N . ASP A 1 298 ? 17.657 5.250 -1.328 1.00 72.50 298 ASP A N 1
ATOM 2227 C CA . ASP A 1 298 ? 18.762 4.806 -2.183 1.00 72.50 298 ASP A CA 1
ATOM 2228 C C . ASP A 1 298 ? 19.126 3.323 -2.003 1.00 72.50 298 ASP A C 1
ATOM 2230 O O . ASP A 1 298 ? 19.374 2.633 -2.990 1.00 72.50 298 ASP A O 1
ATOM 2234 N N . GLY A 1 299 ? 19.056 2.795 -0.779 1.00 71.88 299 GLY A N 1
ATOM 2235 C CA . GLY A 1 299 ? 19.395 1.410 -0.454 1.00 71.88 299 GLY A CA 1
ATOM 2236 C C . GLY A 1 299 ? 18.689 0.352 -1.312 1.00 71.88 299 GLY A C 1
ATOM 2237 O O . GLY A 1 299 ? 19.326 -0.625 -1.700 1.00 71.88 299 GLY A O 1
ATOM 2238 N N . ASN A 1 300 ? 17.412 0.544 -1.669 1.00 75.69 300 ASN A N 1
ATOM 2239 C CA . ASN A 1 300 ? 16.683 -0.418 -2.511 1.00 75.69 300 ASN A CA 1
ATOM 2240 C C . ASN A 1 300 ? 17.187 -0.401 -3.958 1.00 75.69 300 ASN A C 1
ATOM 2242 O O . ASN A 1 300 ? 17.382 -1.449 -4.572 1.00 75.69 300 ASN A O 1
ATOM 2246 N N . THR A 1 301 ? 17.427 0.794 -4.494 1.00 87.19 301 THR A N 1
ATOM 2247 C CA . THR A 1 301 ? 17.949 0.972 -5.852 1.00 87.19 301 THR A CA 1
ATOM 2248 C C . THR A 1 301 ? 19.387 0.479 -5.951 1.00 87.19 301 THR A C 1
ATOM 2250 O O . THR A 1 301 ? 19.729 -0.216 -6.904 1.00 87.19 301 THR A O 1
ATOM 2253 N N . LEU A 1 302 ? 20.216 0.759 -4.944 1.00 86.19 302 LEU A N 1
ATOM 2254 C CA . LEU A 1 302 ? 21.586 0.257 -4.859 1.00 86.19 302 LEU A CA 1
ATOM 2255 C C . LEU A 1 302 ? 21.627 -1.272 -4.770 1.00 86.19 302 LEU A C 1
ATOM 2257 O O . LEU A 1 302 ? 22.428 -1.893 -5.466 1.00 86.19 302 LEU A O 1
ATOM 2261 N N . ALA A 1 303 ? 20.743 -1.887 -3.979 1.00 81.88 303 ALA A N 1
ATOM 2262 C CA . ALA A 1 303 ? 20.630 -3.342 -3.913 1.00 81.88 303 ALA A CA 1
ATOM 2263 C C . ALA A 1 303 ? 20.256 -3.944 -5.278 1.00 81.88 303 ALA A C 1
ATOM 2265 O O . ALA A 1 303 ? 20.933 -4.859 -5.745 1.00 81.88 303 ALA A O 1
ATOM 2266 N N . ALA A 1 304 ? 19.251 -3.382 -5.959 1.00 87.69 304 ALA A N 1
ATOM 2267 C CA . ALA A 1 304 ? 18.831 -3.847 -7.281 1.00 87.69 304 ALA A CA 1
ATOM 2268 C C . ALA A 1 304 ? 19.938 -3.687 -8.344 1.00 87.69 304 ALA A C 1
ATOM 2270 O O . ALA A 1 304 ? 20.156 -4.576 -9.167 1.00 87.69 304 ALA A O 1
ATOM 2271 N N . LEU A 1 305 ? 20.684 -2.576 -8.315 1.00 92.38 305 LEU A N 1
ATOM 2272 C CA . LEU A 1 305 ? 21.838 -2.358 -9.194 1.00 92.38 305 LEU A CA 1
ATOM 2273 C C . LEU A 1 305 ? 22.959 -3.371 -8.926 1.00 92.38 305 LEU A C 1
ATOM 2275 O O . LEU A 1 305 ? 23.511 -3.930 -9.875 1.00 92.38 305 LEU A O 1
ATOM 2279 N N . ALA A 1 306 ? 23.263 -3.646 -7.656 1.00 89.44 306 ALA A N 1
ATOM 2280 C CA . ALA A 1 306 ? 24.275 -4.625 -7.270 1.00 89.44 306 ALA A CA 1
ATOM 2281 C C . ALA A 1 306 ? 23.899 -6.047 -7.724 1.00 89.44 306 ALA A C 1
ATOM 2283 O O . ALA A 1 306 ? 24.749 -6.771 -8.245 1.00 89.44 306 ALA A O 1
ATOM 2284 N N . GLU A 1 307 ? 22.623 -6.432 -7.611 1.00 89.00 307 GLU A N 1
ATOM 2285 C CA . GLU A 1 307 ? 22.109 -7.704 -8.142 1.00 89.00 307 GLU A CA 1
ATOM 2286 C C . GLU A 1 307 ? 22.268 -7.807 -9.667 1.00 89.00 307 GLU A C 1
ATOM 2288 O O . GLU A 1 307 ? 22.590 -8.877 -10.184 1.00 89.00 307 GLU A O 1
ATOM 2293 N N . ALA A 1 308 ? 22.147 -6.685 -10.382 1.00 90.44 308 ALA A N 1
ATOM 2294 C CA . ALA A 1 308 ? 22.405 -6.595 -11.820 1.00 90.44 308 ALA A CA 1
ATOM 2295 C C . ALA A 1 308 ? 23.908 -6.505 -12.189 1.00 90.44 308 ALA A C 1
ATOM 2297 O O . ALA A 1 308 ? 24.260 -6.376 -13.368 1.00 90.44 308 ALA A O 1
ATOM 2298 N N . GLY A 1 309 ? 24.809 -6.583 -11.201 1.00 89.69 309 GLY A N 1
ATOM 2299 C CA . GLY A 1 309 ? 26.263 -6.529 -11.383 1.00 89.69 309 GLY A CA 1
ATOM 2300 C C . GLY A 1 309 ? 26.839 -5.116 -11.511 1.00 89.69 309 GLY A C 1
ATOM 2301 O O . GLY A 1 309 ? 27.926 -4.946 -12.065 1.00 89.69 309 GLY A O 1
ATOM 2302 N N . ILE A 1 310 ? 26.119 -4.097 -11.034 1.00 90.69 310 ILE A N 1
ATOM 2303 C CA . ILE A 1 310 ? 26.528 -2.690 -11.066 1.00 90.69 310 ILE A CA 1
ATOM 2304 C C . ILE A 1 310 ? 26.787 -2.210 -9.637 1.00 90.69 310 ILE A C 1
ATOM 2306 O O . ILE A 1 310 ? 25.877 -1.807 -8.919 1.00 90.69 310 ILE A O 1
ATOM 2310 N N . ASP A 1 311 ? 28.060 -2.185 -9.250 1.00 87.31 311 ASP A N 1
ATOM 2311 C CA . ASP A 1 311 ? 28.499 -1.722 -7.928 1.00 87.31 311 ASP A CA 1
ATOM 2312 C C . ASP A 1 311 ? 28.562 -0.184 -7.864 1.00 87.31 311 ASP A C 1
ATOM 2314 O O . ASP A 1 311 ? 29.651 0.396 -7.772 1.00 87.31 311 ASP A O 1
ATOM 2318 N N . ALA A 1 312 ? 27.420 0.493 -8.009 1.00 86.25 312 ALA A N 1
ATOM 2319 C CA . ALA A 1 312 ? 27.308 1.934 -7.776 1.00 86.25 312 ALA A CA 1
ATOM 2320 C C . ALA A 1 312 ? 27.292 2.233 -6.268 1.00 86.25 312 ALA A C 1
ATOM 2322 O O . ALA A 1 312 ? 26.755 1.449 -5.488 1.00 86.25 312 ALA A O 1
ATOM 2323 N N . VAL A 1 313 ? 27.890 3.353 -5.857 1.00 79.56 313 VAL A N 1
ATOM 2324 C CA . VAL A 1 313 ? 27.898 3.776 -4.441 1.00 79.56 313 VAL A CA 1
ATOM 2325 C C . VAL A 1 313 ? 26.683 4.636 -4.101 1.00 79.56 313 VAL A C 1
ATOM 2327 O O . VAL A 1 313 ? 26.106 4.484 -3.032 1.00 79.56 313 VAL A O 1
ATOM 2330 N N . ASP A 1 314 ? 26.298 5.520 -5.017 1.00 82.12 314 ASP A N 1
ATOM 2331 C CA . ASP A 1 314 ? 25.168 6.437 -4.897 1.00 82.12 314 ASP A CA 1
ATOM 2332 C C . ASP A 1 314 ? 24.714 6.887 -6.303 1.00 82.12 314 ASP A C 1
ATOM 2334 O O . ASP A 1 314 ? 25.251 6.451 -7.334 1.00 82.12 314 ASP A O 1
ATOM 2338 N N . ARG A 1 315 ? 23.718 7.777 -6.361 1.00 86.38 315 ARG A N 1
ATOM 2339 C CA . ARG A 1 315 ? 23.204 8.345 -7.615 1.00 86.38 315 ARG A CA 1
ATOM 2340 C C . ARG A 1 315 ? 24.263 9.118 -8.400 1.00 86.38 315 ARG A C 1
ATOM 2342 O O . ARG A 1 315 ? 24.264 9.067 -9.630 1.00 86.38 315 ARG A O 1
ATOM 2349 N N . ILE A 1 316 ? 25.137 9.852 -7.712 1.00 87.00 316 ILE A N 1
ATOM 2350 C CA . ILE A 1 316 ? 26.162 10.704 -8.325 1.00 87.00 316 ILE A CA 1
ATOM 2351 C C . ILE A 1 316 ? 27.220 9.825 -8.996 1.00 87.00 316 ILE A C 1
ATOM 2353 O O . ILE A 1 316 ? 27.591 10.086 -10.141 1.00 87.00 316 ILE A O 1
ATOM 2357 N N . ASP A 1 317 ? 27.658 8.756 -8.329 1.00 89.69 317 ASP A N 1
ATOM 2358 C CA . ASP A 1 317 ? 28.556 7.745 -8.888 1.00 89.69 317 ASP A CA 1
ATOM 2359 C C . ASP A 1 317 ? 27.930 7.077 -10.118 1.00 89.69 317 ASP A C 1
ATOM 2361 O O . ASP A 1 317 ? 28.585 6.967 -11.158 1.00 89.69 317 ASP A O 1
ATOM 2365 N N . LEU A 1 318 ? 26.641 6.715 -10.062 1.00 91.38 318 LEU A N 1
ATOM 2366 C CA . LEU A 1 318 ? 25.942 6.186 -11.234 1.00 91.38 318 LEU A CA 1
ATOM 2367 C C . LEU A 1 318 ? 25.935 7.199 -12.394 1.00 91.38 318 LEU A C 1
ATOM 2369 O O . LEU A 1 318 ? 26.312 6.843 -13.511 1.00 91.38 318 LEU A O 1
ATOM 2373 N N . CYS A 1 319 ? 25.575 8.463 -12.149 1.00 91.12 319 CYS A N 1
ATOM 2374 C CA . CYS A 1 319 ? 25.580 9.513 -13.178 1.00 91.12 319 CYS A CA 1
ATOM 2375 C C . CYS A 1 319 ? 26.975 9.702 -13.790 1.00 91.12 319 CYS A C 1
ATOM 2377 O O . CYS A 1 319 ? 27.119 9.736 -15.015 1.00 91.12 319 CYS A O 1
ATOM 2379 N N . ALA A 1 320 ? 28.016 9.745 -12.955 1.00 90.50 320 ALA A N 1
ATOM 2380 C CA . ALA A 1 320 ? 29.400 9.891 -13.390 1.00 90.50 320 ALA A CA 1
ATOM 2381 C C . ALA A 1 320 ? 29.851 8.727 -14.287 1.00 90.50 320 ALA A C 1
ATOM 2383 O O . ALA A 1 320 ? 30.466 8.957 -15.332 1.00 90.50 320 ALA A O 1
ATOM 2384 N N . ARG A 1 321 ? 29.505 7.483 -13.932 1.00 88.94 321 ARG A N 1
ATOM 2385 C CA . ARG A 1 321 ? 29.817 6.287 -14.739 1.00 88.94 321 ARG A CA 1
ATOM 2386 C C . ARG A 1 321 ? 29.120 6.290 -16.094 1.00 88.94 321 ARG A C 1
ATOM 2388 O O . ARG A 1 321 ? 29.688 5.816 -17.076 1.00 88.94 321 ARG A O 1
ATOM 2395 N N . LEU A 1 322 ? 27.909 6.835 -16.150 1.00 90.31 322 LEU A N 1
ATOM 2396 C CA . LEU A 1 322 ? 27.113 6.944 -17.372 1.00 90.31 322 LEU A CA 1
ATOM 2397 C C . LEU A 1 322 ? 27.425 8.213 -18.181 1.00 90.31 322 LEU A C 1
ATOM 2399 O O . LEU A 1 322 ? 26.872 8.388 -19.266 1.00 90.31 322 LEU A O 1
ATOM 2403 N N . ASN A 1 323 ? 28.319 9.080 -17.687 1.00 90.88 323 ASN A N 1
ATOM 2404 C CA . ASN A 1 323 ? 28.622 10.390 -18.267 1.00 90.88 323 ASN A CA 1
ATOM 2405 C C . ASN A 1 323 ? 27.347 11.246 -18.451 1.00 90.88 323 ASN A C 1
ATOM 2407 O O . ASN A 1 323 ? 27.109 11.813 -19.522 1.00 90.88 323 ASN A O 1
ATOM 2411 N N . LEU A 1 324 ? 26.526 11.292 -17.400 1.00 89.12 324 LEU A N 1
ATOM 2412 C CA . LEU A 1 324 ? 25.312 12.099 -17.285 1.00 89.12 324 LEU A CA 1
ATOM 2413 C C . LEU A 1 324 ? 25.546 13.272 -16.329 1.00 89.12 324 LEU A C 1
ATOM 2415 O O . LEU A 1 324 ? 26.328 13.165 -15.384 1.00 89.12 324 LEU A O 1
ATOM 2419 N N . ASP A 1 325 ? 24.834 14.371 -16.562 1.00 86.88 325 ASP A N 1
ATOM 2420 C CA . ASP A 1 325 ? 24.730 15.445 -15.577 1.00 86.88 325 ASP A CA 1
ATOM 2421 C C . ASP A 1 325 ? 23.881 14.956 -14.394 1.00 86.88 325 ASP A C 1
ATOM 2423 O O . ASP A 1 325 ? 22.859 14.297 -14.597 1.00 86.88 325 ASP A O 1
ATOM 2427 N N . THR A 1 326 ? 24.297 15.267 -13.165 1.00 75.06 326 THR A N 1
ATOM 2428 C CA . THR A 1 326 ? 23.506 14.941 -11.972 1.00 75.06 326 THR A CA 1
ATOM 2429 C C . THR A 1 326 ? 22.209 15.758 -11.991 1.00 75.06 326 THR A C 1
ATOM 2431 O O . THR A 1 326 ? 22.290 16.988 -12.050 1.00 75.06 326 THR A O 1
ATOM 2434 N N . PRO A 1 327 ? 21.025 15.123 -11.943 1.00 67.06 327 PRO A N 1
ATOM 2435 C CA . PRO A 1 327 ? 19.759 15.848 -11.921 1.00 67.06 327 PRO A CA 1
ATOM 2436 C C . PRO A 1 327 ? 19.602 16.650 -10.625 1.00 67.06 327 PRO A C 1
ATOM 2438 O O . PRO A 1 327 ? 19.984 16.175 -9.557 1.00 67.06 327 PRO A O 1
ATOM 2441 N N . GLU A 1 328 ? 19.015 17.844 -10.717 1.00 58.34 328 GLU A N 1
ATOM 2442 C CA . GLU A 1 328 ? 18.518 18.562 -9.540 1.00 58.34 328 GLU A CA 1
ATOM 2443 C C . GLU A 1 328 ? 17.308 17.793 -9.000 1.00 58.34 328 GLU A C 1
ATOM 2445 O O . GLU A 1 328 ? 16.367 17.511 -9.751 1.00 58.34 328 GLU A O 1
ATOM 2450 N N . ASP A 1 329 ? 17.344 17.400 -7.727 1.00 52.66 329 ASP A N 1
ATOM 2451 C CA . ASP A 1 329 ? 16.187 16.764 -7.110 1.00 52.66 329 ASP A CA 1
ATOM 2452 C C . ASP A 1 329 ? 15.025 17.763 -7.055 1.00 52.66 329 ASP A C 1
ATOM 2454 O O . ASP A 1 329 ? 15.222 18.897 -6.611 1.00 52.66 329 ASP A O 1
ATOM 2458 N N . PRO A 1 330 ? 13.811 17.386 -7.503 1.00 43.06 330 PRO A N 1
ATOM 2459 C CA . PRO A 1 330 ? 12.633 18.151 -7.139 1.00 43.06 330 PRO A CA 1
ATOM 2460 C C . PRO A 1 330 ? 12.567 18.122 -5.615 1.00 43.06 330 PRO A C 1
ATOM 2462 O O . PRO A 1 330 ? 12.616 17.033 -5.046 1.00 43.06 330 PRO A O 1
ATOM 2465 N N . GLU A 1 331 ? 12.521 19.297 -4.983 1.00 41.41 331 GLU A N 1
ATOM 2466 C CA . GLU A 1 331 ? 12.418 19.455 -3.531 1.00 41.41 331 GLU A CA 1
ATOM 2467 C C . GLU A 1 331 ? 11.374 18.469 -2.989 1.00 41.41 331 GLU A C 1
ATOM 2469 O O . GLU A 1 331 ? 10.170 18.622 -3.175 1.00 41.41 331 GLU A O 1
ATOM 2474 N N . SER A 1 332 ? 11.852 17.366 -2.423 1.00 39.88 332 SER A N 1
ATOM 2475 C CA . SER A 1 332 ? 11.023 16.279 -1.927 1.00 39.88 332 SER A CA 1
ATOM 2476 C C . SER A 1 332 ? 10.575 16.671 -0.527 1.00 39.88 332 SER A C 1
ATOM 2478 O O . SER A 1 332 ? 11.282 16.423 0.457 1.00 39.88 332 SER A O 1
ATOM 2480 N N . GLU A 1 333 ? 9.437 17.355 -0.475 1.00 46.97 333 GLU A N 1
ATOM 2481 C CA . GLU A 1 333 ? 8.838 17.891 0.740 1.00 46.97 333 GLU A CA 1
ATOM 2482 C C . GLU A 1 333 ? 8.658 16.782 1.806 1.00 46.97 333 GLU A C 1
ATOM 2484 O O . GLU A 1 333 ? 8.130 15.694 1.571 1.00 46.97 333 GLU A O 1
ATOM 2489 N N . ASP A 1 334 ? 9.191 17.087 2.990 1.00 47.75 334 ASP A N 1
ATOM 2490 C CA . ASP A 1 334 ? 8.832 16.589 4.324 1.00 47.75 334 ASP A CA 1
ATOM 2491 C C . ASP A 1 334 ? 9.524 15.377 4.959 1.00 47.75 334 ASP A C 1
ATOM 2493 O O . ASP A 1 334 ? 9.462 15.254 6.183 1.00 47.75 334 ASP A O 1
ATOM 2497 N N . THR A 1 335 ? 10.258 14.517 4.246 1.00 40.22 335 THR A N 1
ATOM 2498 C CA . THR A 1 335 ? 11.116 13.509 4.938 1.00 40.22 335 THR A CA 1
ATOM 2499 C C . THR A 1 335 ? 12.546 13.491 4.425 1.00 40.22 335 THR A C 1
ATOM 2501 O O . THR A 1 335 ? 13.489 13.451 5.215 1.00 40.22 335 THR A O 1
ATOM 2504 N N . GLN A 1 336 ? 12.726 13.610 3.112 1.00 41.28 336 GLN A N 1
ATOM 2505 C CA . GLN A 1 336 ? 14.048 13.778 2.519 1.00 41.28 336 GLN A CA 1
ATOM 2506 C C . GLN A 1 336 ? 14.638 15.158 2.826 1.00 41.28 336 GLN A C 1
ATOM 2508 O O . GLN A 1 336 ? 15.818 15.214 3.133 1.00 41.28 336 GLN A O 1
ATOM 2513 N N . SER A 1 337 ? 13.852 16.241 2.880 1.00 42.28 337 SER A N 1
ATOM 2514 C CA . SER A 1 337 ? 14.374 17.550 3.321 1.00 42.28 337 SER A CA 1
ATOM 2515 C C . SER A 1 337 ? 14.945 17.513 4.747 1.00 42.28 337 SER A C 1
ATOM 2517 O O . SER A 1 337 ? 15.991 18.103 5.006 1.00 42.28 337 SER A O 1
ATOM 2519 N N . LEU A 1 338 ? 14.316 16.759 5.660 1.00 42.44 338 LEU A N 1
ATOM 2520 C CA . LEU A 1 338 ? 14.804 16.589 7.037 1.00 42.44 338 LEU A CA 1
ATOM 2521 C C . LEU A 1 338 ? 16.067 15.712 7.099 1.00 42.44 338 LEU A C 1
ATOM 2523 O O . LEU A 1 338 ? 16.975 15.992 7.878 1.00 42.44 338 LEU A O 1
ATOM 2527 N N . LEU A 1 339 ? 16.157 14.667 6.269 1.00 43.59 339 LEU A N 1
ATOM 2528 C CA . LEU A 1 339 ? 17.336 13.794 6.196 1.00 43.59 339 LEU A CA 1
ATOM 2529 C C . LEU A 1 339 ? 18.522 14.454 5.463 1.00 43.59 339 LEU A C 1
ATOM 2531 O O . LEU A 1 339 ? 19.654 14.316 5.913 1.00 43.59 339 LEU A O 1
ATOM 2535 N N . ILE A 1 340 ? 18.278 15.234 4.405 1.00 43.34 340 ILE A N 1
ATOM 2536 C CA . ILE A 1 340 ? 19.305 15.976 3.650 1.00 43.34 340 ILE A CA 1
ATOM 2537 C C . ILE A 1 340 ? 19.892 17.117 4.500 1.00 43.34 340 ILE A C 1
ATOM 2539 O O . ILE A 1 340 ? 21.107 17.316 4.498 1.00 43.34 340 ILE A O 1
ATOM 2543 N N . GLY A 1 341 ? 19.070 17.825 5.290 1.00 47.03 341 GLY A N 1
ATOM 2544 C CA . GLY A 1 341 ? 19.568 18.785 6.290 1.00 47.03 341 GLY A CA 1
ATOM 2545 C C . GLY A 1 341 ? 20.388 18.108 7.400 1.00 47.03 341 GLY A C 1
ATOM 2546 O O . GLY A 1 341 ? 21.427 18.610 7.835 1.00 47.03 341 GLY A O 1
ATOM 2547 N N . SER A 1 342 ? 19.985 16.897 7.796 1.00 53.12 342 SER A N 1
ATOM 2548 C CA . SER A 1 342 ? 20.629 16.121 8.861 1.00 53.12 342 SER A CA 1
ATOM 2549 C C . SER A 1 342 ? 22.075 15.692 8.558 1.00 53.12 342 SER A C 1
ATOM 2551 O O . SER A 1 342 ? 22.877 15.609 9.493 1.00 53.12 342 SER A O 1
ATOM 2553 N N . GLU A 1 343 ? 22.448 15.454 7.294 1.00 57.75 343 GLU A N 1
ATOM 2554 C CA . GLU A 1 343 ? 23.786 14.950 6.930 1.00 57.75 343 GLU A CA 1
ATOM 2555 C C . GLU A 1 343 ? 24.917 15.972 7.113 1.00 57.75 343 GLU A C 1
ATOM 2557 O O . GLU A 1 343 ? 26.041 15.590 7.457 1.00 57.75 343 GLU A O 1
ATOM 2562 N N . ASN A 1 344 ? 24.632 17.265 6.937 1.00 61.25 344 ASN A N 1
ATOM 2563 C CA . ASN A 1 344 ? 25.654 18.313 6.985 1.00 61.25 344 ASN A CA 1
ATOM 2564 C C . ASN A 1 344 ? 25.910 18.835 8.406 1.00 61.25 344 ASN A C 1
ATOM 2566 O O . ASN A 1 344 ? 27.062 19.102 8.762 1.00 61.25 344 ASN A O 1
ATOM 2570 N N . THR A 1 345 ? 24.864 18.969 9.231 1.00 71.62 345 THR A N 1
ATOM 2571 C CA . THR A 1 345 ? 24.956 19.676 10.525 1.00 71.62 345 THR A CA 1
ATOM 2572 C C . THR A 1 345 ? 24.353 18.940 11.721 1.00 71.62 345 THR A C 1
ATOM 2574 O O . THR A 1 345 ? 24.611 19.333 12.867 1.00 71.62 345 THR A O 1
ATOM 2577 N N . GLY A 1 346 ? 23.654 17.820 11.501 1.00 78.81 346 GLY A N 1
ATOM 2578 C CA . GLY A 1 346 ? 22.978 17.047 12.547 1.00 78.81 346 GLY A CA 1
ATOM 2579 C C . GLY A 1 346 ? 23.903 16.436 13.600 1.00 78.81 346 GLY A C 1
ATOM 2580 O O . GLY A 1 346 ? 25.112 16.327 13.407 1.00 78.81 346 GLY A O 1
ATOM 2581 N N . ILE A 1 347 ? 23.343 16.034 14.746 1.00 84.81 347 ILE A N 1
ATOM 2582 C CA . ILE A 1 347 ? 24.085 15.453 15.882 1.00 84.81 347 ILE A CA 1
ATOM 2583 C C . ILE A 1 347 ? 23.803 13.952 15.972 1.00 84.81 347 ILE A C 1
ATOM 2585 O O . ILE A 1 347 ? 22.651 13.531 15.884 1.00 84.81 347 ILE A O 1
ATOM 2589 N N . ARG A 1 348 ? 24.839 13.135 16.196 1.00 84.75 348 ARG A N 1
ATOM 2590 C CA . ARG A 1 348 ? 24.668 11.700 16.479 1.00 84.75 348 ARG A CA 1
ATOM 2591 C C . ARG A 1 348 ? 24.239 11.459 17.920 1.00 84.75 348 ARG A C 1
ATOM 2593 O O . ARG A 1 348 ? 24.631 12.190 18.830 1.00 84.75 348 ARG A O 1
ATOM 2600 N N . TRP A 1 349 ? 23.513 10.374 18.163 1.00 85.88 349 TRP A N 1
ATOM 2601 C CA . TRP A 1 349 ? 23.072 10.009 19.510 1.00 85.88 349 TRP A CA 1
ATOM 2602 C C . TRP A 1 349 ? 24.216 9.929 20.528 1.00 85.88 349 TRP A C 1
ATOM 2604 O O . TRP A 1 349 ? 24.068 10.383 21.667 1.00 85.88 349 TRP A O 1
ATOM 2614 N N . GLU A 1 350 ? 25.378 9.407 20.133 1.00 86.94 350 GLU A N 1
ATOM 2615 C CA . GLU A 1 350 ? 26.559 9.264 20.991 1.00 86.94 350 GLU A CA 1
ATOM 2616 C C . GLU A 1 350 ? 27.157 10.617 21.396 1.00 86.94 350 GLU A C 1
ATOM 2618 O O . GLU A 1 350 ? 27.748 10.722 22.473 1.00 86.94 350 GLU A O 1
ATOM 2623 N N . GLU A 1 351 ? 26.969 11.644 20.563 1.00 89.19 351 GLU A N 1
ATOM 2624 C CA . GLU A 1 351 ? 27.463 13.009 20.766 1.00 89.19 351 GLU A CA 1
ATOM 2625 C C . GLU A 1 351 ? 26.560 13.835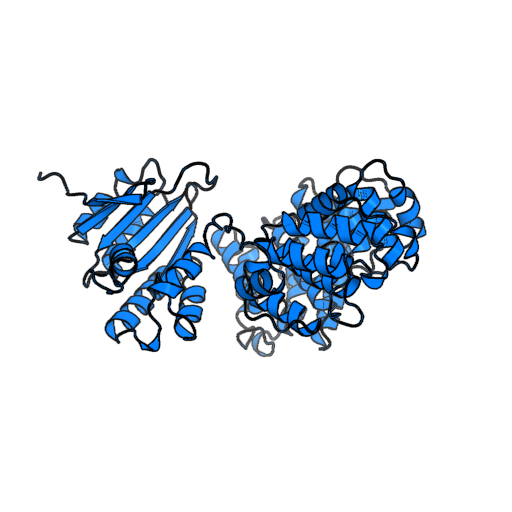 21.694 1.00 89.19 351 GLU A C 1
ATOM 2627 O O . GLU A 1 351 ? 27.009 14.840 22.249 1.00 89.19 351 GLU A O 1
ATOM 2632 N N . LEU A 1 352 ? 25.309 13.410 21.911 1.00 90.25 352 LEU A N 1
ATOM 2633 C CA . LEU A 1 352 ? 24.403 14.084 22.838 1.00 90.25 352 LEU A CA 1
ATOM 2634 C C . LEU A 1 352 ? 24.899 13.976 24.285 1.00 90.25 352 LEU A C 1
ATOM 2636 O O . LEU A 1 352 ? 25.201 12.896 24.804 1.00 90.25 352 LEU A O 1
ATOM 2640 N N . SER A 1 353 ? 24.906 15.115 24.976 1.00 92.75 353 SER A N 1
ATOM 2641 C CA . SER A 1 353 ? 25.119 15.169 26.422 1.00 92.75 353 SER A CA 1
ATOM 2642 C C . SER A 1 353 ? 23.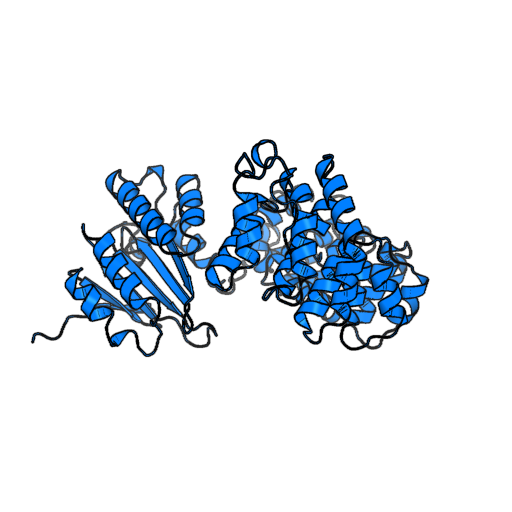986 14.475 27.190 1.00 92.75 353 SER A C 1
ATOM 2644 O O . SER A 1 353 ? 22.870 14.306 26.698 1.00 92.75 353 SER A O 1
ATOM 2646 N N . ASN A 1 354 ? 24.243 14.107 28.448 1.00 93.50 354 ASN A N 1
ATOM 2647 C CA . ASN A 1 354 ? 23.228 13.473 29.298 1.00 93.50 354 ASN A CA 1
ATOM 2648 C C . ASN A 1 354 ? 21.991 14.354 29.527 1.00 93.50 354 ASN A C 1
ATOM 2650 O O . ASN A 1 354 ? 20.900 13.820 29.712 1.00 93.50 354 ASN A O 1
ATOM 2654 N N . ASP A 1 355 ? 22.152 15.679 29.553 1.00 92.31 355 ASP A N 1
ATOM 2655 C CA . ASP A 1 355 ? 21.022 16.592 29.730 1.00 92.31 355 ASP A CA 1
ATOM 2656 C C . ASP A 1 355 ? 20.214 16.727 28.431 1.00 92.31 355 ASP A C 1
ATOM 2658 O O . ASP A 1 355 ? 18.993 16.659 28.483 1.00 92.31 355 ASP A O 1
ATOM 2662 N N . GLN A 1 356 ? 20.870 16.765 27.265 1.00 93.19 356 GLN A N 1
ATOM 2663 C CA . GLN A 1 356 ? 20.193 16.722 25.961 1.00 93.19 356 GLN A CA 1
ATOM 2664 C C . GLN A 1 356 ? 19.410 15.423 25.748 1.00 93.19 356 GLN A C 1
ATOM 2666 O O . GLN A 1 356 ? 18.260 15.466 25.324 1.00 93.19 356 GLN A O 1
ATOM 2671 N N . ARG A 1 357 ? 19.991 14.263 26.086 1.00 94.75 357 ARG A N 1
ATOM 2672 C CA . ARG A 1 357 ? 19.262 12.983 26.024 1.00 94.75 357 ARG A CA 1
ATOM 2673 C C . ARG A 1 357 ? 18.039 12.995 26.937 1.00 94.75 357 ARG A C 1
ATOM 2675 O O . ARG A 1 357 ? 16.969 12.579 26.516 1.00 94.75 357 ARG A O 1
ATOM 2682 N N . ARG A 1 358 ? 18.176 13.535 28.153 1.00 95.19 358 ARG A N 1
ATOM 2683 C CA . ARG A 1 358 ? 17.056 13.672 29.095 1.00 95.19 358 ARG A CA 1
ATOM 2684 C C . ARG A 1 358 ? 15.963 14.592 28.554 1.00 95.19 358 ARG A C 1
ATOM 2686 O O . ARG A 1 358 ? 14.787 14.298 28.730 1.00 95.19 358 ARG A O 1
ATOM 2693 N N . ASP A 1 359 ? 16.326 15.709 27.936 1.00 95.38 359 ASP A N 1
ATOM 2694 C CA . ASP A 1 359 ? 15.348 16.630 27.358 1.00 95.38 359 ASP A CA 1
ATOM 2695 C C . ASP A 1 359 ? 14.653 16.028 26.133 1.00 95.38 359 ASP A C 1
ATOM 2697 O O . ASP A 1 359 ? 13.437 16.162 26.010 1.00 95.38 359 ASP A O 1
ATOM 2701 N N . LEU A 1 360 ? 15.371 15.275 25.297 1.00 95.31 360 LEU A N 1
ATOM 2702 C CA . LEU A 1 360 ? 14.768 14.505 24.210 1.00 95.31 360 LEU A CA 1
ATOM 2703 C C . LEU A 1 360 ? 13.796 13.438 24.735 1.00 95.31 360 LEU A C 1
ATOM 2705 O O . LEU A 1 360 ? 12.663 13.374 24.269 1.00 95.31 360 LEU A O 1
ATOM 2709 N N . GLU A 1 361 ? 14.180 12.658 25.747 1.00 95.56 361 GLU A N 1
ATOM 2710 C CA . GLU A 1 361 ? 13.285 11.686 26.392 1.00 95.56 361 GLU A CA 1
ATOM 2711 C C . GLU A 1 361 ? 12.027 12.369 26.946 1.00 95.56 361 GLU A C 1
ATOM 2713 O O . GLU A 1 361 ? 10.913 11.909 26.710 1.00 95.56 361 GLU A O 1
ATOM 2718 N N . ARG A 1 362 ? 12.183 13.516 27.621 1.00 97.50 362 ARG A N 1
ATOM 2719 C CA . ARG A 1 362 ? 11.060 14.309 28.150 1.00 97.50 362 ARG A CA 1
ATOM 2720 C C . ARG A 1 362 ? 10.148 14.842 27.050 1.00 97.50 362 ARG A C 1
ATOM 2722 O O . ARG A 1 362 ? 8.936 14.862 27.245 1.00 97.50 362 ARG A O 1
ATOM 2729 N N . PHE A 1 363 ? 10.714 15.294 25.935 1.00 97.81 363 PHE A N 1
ATOM 2730 C CA . PHE A 1 363 ? 9.964 15.741 24.764 1.00 97.81 363 PHE A CA 1
ATOM 2731 C C . PHE A 1 363 ? 9.138 14.591 24.185 1.00 97.81 363 PHE A C 1
ATOM 2733 O O . PHE A 1 363 ? 7.923 14.712 24.053 1.00 97.81 363 PHE A O 1
ATOM 2740 N N . VAL A 1 364 ? 9.783 13.453 23.924 1.00 91.38 364 VAL A N 1
ATOM 2741 C CA . VAL A 1 364 ? 9.145 12.259 23.361 1.00 91.38 364 VAL A CA 1
ATOM 2742 C C . VAL A 1 364 ? 8.051 11.746 24.292 1.00 91.38 364 VAL A C 1
ATOM 2744 O O . VAL A 1 364 ? 6.921 11.572 23.854 1.00 91.38 364 VAL A O 1
ATOM 2747 N N . ASP A 1 365 ? 8.341 11.583 25.585 1.00 92.19 365 ASP A N 1
ATOM 2748 C CA . ASP A 1 365 ? 7.364 11.126 26.577 1.00 92.19 365 ASP A CA 1
ATOM 2749 C C . ASP A 1 365 ? 6.166 12.073 26.688 1.00 92.19 365 ASP A C 1
ATOM 2751 O O . ASP A 1 365 ? 5.030 11.622 26.839 1.00 92.19 365 ASP A O 1
ATOM 2755 N N . PHE A 1 366 ? 6.397 13.387 26.622 1.00 97.62 366 PHE A N 1
ATOM 2756 C CA . PHE A 1 366 ? 5.325 14.373 26.688 1.00 97.62 366 PHE A CA 1
ATOM 2757 C C . PHE A 1 366 ? 4.368 14.247 25.501 1.00 97.62 366 PHE A C 1
ATOM 2759 O O . PHE A 1 366 ? 3.149 14.250 25.705 1.00 97.62 366 PHE A O 1
ATOM 2766 N N . LEU A 1 367 ? 4.926 14.164 24.290 1.00 92.12 367 LEU A N 1
ATOM 2767 C CA . LEU A 1 367 ? 4.188 14.097 23.033 1.00 92.12 367 LEU A CA 1
ATOM 2768 C C . LEU A 1 367 ? 3.438 12.765 22.895 1.00 92.12 367 LEU A C 1
ATOM 2770 O O . LEU A 1 367 ? 2.230 12.763 22.648 1.00 92.12 367 LEU A O 1
ATOM 2774 N N . ASP A 1 368 ? 4.121 11.656 23.164 1.00 84.12 368 ASP A N 1
ATOM 2775 C CA . ASP A 1 368 ? 3.579 10.295 23.156 1.00 84.12 368 ASP A CA 1
ATOM 2776 C C . ASP A 1 368 ? 2.367 10.157 24.093 1.00 84.12 368 ASP A C 1
ATOM 2778 O O . ASP A 1 368 ? 1.284 9.743 23.683 1.00 84.12 368 ASP A O 1
ATOM 2782 N N . GLN A 1 369 ? 2.483 10.641 25.337 1.00 87.56 369 GLN A N 1
ATOM 2783 C CA . GLN A 1 369 ? 1.381 10.615 26.313 1.00 87.56 369 GLN A CA 1
ATOM 2784 C C . GLN A 1 369 ? 0.160 11.454 25.905 1.00 87.56 369 GLN A C 1
ATOM 2786 O O . GLN A 1 369 ? -0.897 11.342 26.530 1.00 87.56 369 GLN A O 1
ATOM 2791 N N . ARG A 1 370 ? 0.296 12.327 24.902 1.00 86.56 370 ARG A N 1
ATOM 2792 C CA . ARG A 1 370 ? -0.741 13.269 24.457 1.00 86.56 370 ARG A CA 1
ATOM 2793 C C . ARG A 1 370 ? -1.245 12.981 23.048 1.00 86.56 370 ARG A C 1
ATOM 2795 O O . ARG A 1 370 ? -1.991 13.803 22.509 1.00 86.56 370 ARG A O 1
ATOM 2802 N N . GLY A 1 371 ? -0.884 11.836 22.468 1.00 75.50 371 GLY A N 1
ATOM 2803 C CA . GLY A 1 371 ? -1.357 11.423 21.145 1.00 75.50 371 GLY A CA 1
ATOM 2804 C C . GLY A 1 371 ? -0.774 12.273 20.018 1.00 75.50 371 GLY A C 1
ATOM 2805 O O . GLY A 1 371 ? -1.495 12.692 19.115 1.00 75.50 371 GLY A O 1
ATOM 2806 N N . TRP A 1 372 ? 0.506 12.622 20.123 1.00 84.31 372 TRP A N 1
ATOM 2807 C CA . TRP A 1 372 ? 1.281 13.093 18.979 1.00 84.31 372 TRP A CA 1
ATOM 2808 C C . TRP A 1 372 ? 1.935 11.892 18.295 1.00 84.31 372 TRP A C 1
ATOM 2810 O O . TRP A 1 372 ? 2.546 11.047 18.951 1.00 84.31 372 TRP A O 1
ATOM 2820 N N . ASN A 1 373 ? 1.838 11.855 16.975 1.00 65.12 373 ASN A N 1
ATOM 2821 C CA . ASN A 1 373 ? 2.363 10.792 16.133 1.00 65.12 373 ASN A CA 1
ATOM 2822 C C . ASN A 1 373 ? 3.873 10.951 15.917 1.00 65.12 373 ASN A C 1
ATOM 2824 O O . ASN A 1 373 ? 4.445 12.014 16.170 1.00 65.12 373 ASN A O 1
ATOM 2828 N N . GLU A 1 374 ? 4.508 9.878 15.441 1.00 67.81 374 GLU A N 1
ATOM 2829 C CA . GLU A 1 374 ? 5.914 9.798 15.001 1.00 67.81 374 GLU A CA 1
ATOM 2830 C C . GLU A 1 374 ? 6.997 9.983 16.075 1.00 67.81 374 GLU A C 1
ATOM 2832 O O . GLU A 1 374 ? 8.123 9.532 15.877 1.00 67.81 374 GLU A O 1
ATOM 2837 N N . SER A 1 375 ? 6.677 10.546 17.241 1.00 77.38 375 SER A N 1
ATOM 2838 C CA . SER A 1 375 ? 7.670 10.869 18.275 1.00 77.38 375 SER A CA 1
ATOM 2839 C C . SER A 1 375 ? 8.492 9.680 18.775 1.00 77.38 375 SER A C 1
ATOM 2841 O O . SER A 1 375 ? 9.719 9.767 18.860 1.00 77.38 375 SER A O 1
ATOM 2843 N N . ARG A 1 376 ? 7.854 8.536 19.044 1.00 74.38 376 ARG A N 1
ATOM 2844 C CA . ARG A 1 376 ? 8.542 7.295 19.444 1.00 74.38 376 ARG A CA 1
ATOM 2845 C C . ARG A 1 376 ? 9.342 6.668 18.307 1.00 74.38 376 ARG A C 1
ATOM 2847 O O . ARG A 1 376 ? 10.445 6.171 18.546 1.00 74.38 376 ARG A O 1
ATOM 2854 N N . ASN A 1 377 ? 8.814 6.713 17.087 1.00 63.41 377 ASN A N 1
ATOM 2855 C CA . ASN A 1 377 ? 9.477 6.152 15.910 1.00 63.41 377 ASN A CA 1
ATOM 2856 C C . ASN A 1 377 ? 10.747 6.948 15.586 1.00 63.41 377 ASN A C 1
ATOM 2858 O O . ASN A 1 377 ? 11.822 6.362 15.470 1.00 63.41 377 ASN A O 1
ATOM 2862 N N . TRP A 1 378 ? 10.650 8.282 15.559 1.00 73.25 378 TRP A N 1
ATOM 2863 C CA . TRP A 1 378 ? 11.794 9.176 15.375 1.00 73.25 378 TRP A CA 1
ATOM 2864 C C . TRP A 1 378 ? 12.828 9.013 16.487 1.00 73.25 378 TRP A C 1
ATOM 2866 O O . TRP A 1 378 ? 14.020 8.905 16.223 1.00 73.25 378 TRP A O 1
ATOM 2876 N N . HIS A 1 379 ? 12.387 8.921 17.743 1.00 82.38 379 HIS A N 1
ATOM 2877 C CA . HIS A 1 379 ? 13.296 8.695 18.864 1.00 82.38 379 HIS A CA 1
ATOM 2878 C C . HIS A 1 379 ? 14.069 7.380 18.731 1.00 82.38 379 HIS A C 1
ATOM 2880 O O . HIS A 1 379 ? 15.277 7.353 18.949 1.00 82.38 379 HIS A O 1
ATOM 2886 N N . THR A 1 380 ? 13.390 6.305 18.328 1.00 72.00 380 THR A N 1
ATOM 2887 C CA . THR A 1 380 ? 14.023 5.000 18.095 1.00 72.00 380 THR A CA 1
ATOM 2888 C C . THR A 1 380 ? 15.071 5.092 16.985 1.00 72.00 380 THR A C 1
ATOM 2890 O O . THR A 1 380 ? 16.165 4.551 17.136 1.00 72.00 380 THR A O 1
ATOM 2893 N N . LEU A 1 381 ? 14.773 5.828 15.908 1.00 68.81 381 LEU A N 1
ATOM 2894 C CA . LEU A 1 381 ? 15.712 6.092 14.816 1.00 68.81 381 LEU A CA 1
ATOM 2895 C C . LEU A 1 381 ? 16.951 6.853 15.306 1.00 68.81 381 LEU A C 1
ATOM 2897 O O . LEU A 1 381 ? 18.074 6.423 15.050 1.00 68.81 381 LEU A O 1
ATOM 2901 N N . VAL A 1 382 ? 16.757 7.936 16.065 1.00 78.06 382 VAL A N 1
ATOM 2902 C CA . VAL A 1 382 ? 17.856 8.714 16.653 1.00 78.06 382 VAL A CA 1
ATOM 2903 C C . VAL A 1 382 ? 18.714 7.817 17.554 1.00 78.06 382 VAL A C 1
ATOM 2905 O O . VAL A 1 382 ? 19.934 7.811 17.424 1.00 78.06 382 VAL A O 1
ATOM 2908 N N . GLN A 1 383 ? 18.097 7.002 18.416 1.00 78.56 383 GLN A N 1
ATOM 2909 C CA . GLN A 1 383 ? 18.796 6.085 19.326 1.00 78.56 383 GLN A CA 1
ATOM 2910 C C . GLN A 1 383 ? 19.575 4.965 18.620 1.00 78.56 383 GLN A C 1
ATOM 2912 O O . GLN A 1 383 ? 20.548 4.464 19.186 1.00 78.56 383 GLN A O 1
ATOM 2917 N N . ALA A 1 384 ? 19.167 4.562 17.413 1.00 71.00 384 ALA A N 1
ATOM 2918 C CA . ALA A 1 384 ? 19.838 3.516 16.640 1.00 71.00 384 ALA A CA 1
ATOM 2919 C C . ALA A 1 384 ? 21.231 3.938 16.113 1.00 71.00 384 ALA A C 1
ATOM 2921 O O . ALA A 1 384 ? 22.027 3.071 15.753 1.00 71.00 384 ALA A O 1
ATOM 2922 N N . GLY A 1 385 ? 21.560 5.239 16.135 1.00 58.41 385 GLY A N 1
ATOM 2923 C CA . GLY A 1 385 ? 22.941 5.741 16.227 1.00 58.41 385 GLY A CA 1
ATOM 2924 C C . GLY A 1 385 ? 23.823 5.706 14.969 1.00 58.41 385 GLY A C 1
ATOM 2925 O O . GLY A 1 385 ? 25.032 5.902 15.078 1.00 58.41 385 GLY A O 1
ATOM 2926 N N . SER A 1 386 ? 23.291 5.480 13.763 1.00 56.69 386 SER A N 1
ATOM 2927 C CA . SER A 1 386 ? 24.125 5.409 12.545 1.00 56.69 386 SER A CA 1
ATOM 2928 C C . SER A 1 386 ? 24.279 6.728 11.776 1.00 56.69 386 SER A C 1
ATOM 2930 O O . SER A 1 386 ? 25.266 6.880 11.054 1.00 56.69 386 SER A O 1
ATOM 2932 N N . LEU A 1 387 ? 23.357 7.684 11.935 1.00 65.50 387 LEU A N 1
ATOM 2933 C CA . LEU A 1 387 ? 23.325 8.938 11.170 1.00 65.50 387 LEU A CA 1
ATOM 2934 C C . LEU A 1 387 ? 23.264 10.171 12.094 1.00 65.50 387 LEU A C 1
ATOM 2936 O O . LEU A 1 387 ? 22.662 10.101 13.169 1.00 65.50 387 LEU A O 1
ATOM 2940 N N . PRO A 1 388 ? 23.917 11.292 11.729 1.00 75.00 388 PRO A N 1
ATOM 2941 C CA . PRO A 1 388 ? 23.650 12.586 12.359 1.00 75.00 388 PRO A CA 1
ATOM 2942 C C . PRO A 1 388 ? 22.197 13.002 12.076 1.00 75.00 388 PRO A C 1
ATOM 2944 O O . PRO A 1 388 ? 21.736 12.798 10.963 1.00 75.00 388 PRO A O 1
ATOM 2947 N N . MET A 1 389 ? 21.481 13.551 13.067 1.00 76.25 389 MET A N 1
ATOM 2948 C CA . MET A 1 389 ? 20.062 13.929 12.933 1.00 76.25 389 MET A CA 1
ATOM 2949 C C . MET A 1 389 ? 19.816 15.392 13.331 1.00 76.25 389 MET A C 1
ATOM 2951 O O . MET A 1 389 ? 20.392 15.883 14.311 1.00 76.25 389 MET A O 1
ATOM 2955 N N . SER A 1 390 ? 18.950 16.068 12.577 1.00 76.25 390 SER A N 1
ATOM 2956 C CA . SER A 1 390 ? 18.488 17.449 12.756 1.00 76.25 390 SER A CA 1
ATOM 2957 C C . SER A 1 390 ? 17.100 17.595 12.106 1.00 76.25 390 SER A C 1
ATOM 2959 O O . SER A 1 390 ? 16.995 17.391 10.900 1.00 76.25 390 SER A O 1
ATOM 2961 N N . PRO A 1 391 ? 16.012 17.872 12.850 1.00 84.12 391 PRO A N 1
ATOM 2962 C CA . PRO A 1 391 ? 15.907 18.027 14.301 1.00 84.12 391 PRO A CA 1
ATOM 2963 C C . PRO A 1 391 ? 16.175 16.731 15.077 1.00 84.12 391 PRO A C 1
ATOM 2965 O O . PRO A 1 391 ? 16.059 15.618 14.567 1.00 84.12 391 PRO A O 1
ATOM 2968 N N . ILE A 1 392 ? 16.466 16.865 16.374 1.00 86.81 392 ILE A N 1
ATOM 2969 C CA . ILE A 1 392 ? 16.777 15.714 17.239 1.00 86.81 392 ILE A CA 1
ATOM 2970 C C . ILE A 1 392 ? 15.523 15.001 17.771 1.00 86.81 392 ILE A C 1
ATOM 2972 O O . ILE A 1 392 ? 15.601 13.884 18.275 1.00 86.81 392 ILE A O 1
ATOM 2976 N N . GLY A 1 393 ? 14.360 15.643 17.658 1.00 88.62 393 GLY A N 1
ATOM 2977 C CA . GLY A 1 393 ? 13.061 15.105 18.041 1.00 88.62 393 GLY A CA 1
ATOM 2978 C C . GLY A 1 393 ? 11.972 15.674 17.143 1.00 88.62 393 GLY A C 1
ATOM 2979 O O . GLY A 1 393 ? 12.035 16.845 16.778 1.00 88.62 393 GLY A O 1
ATOM 2980 N N . VAL A 1 394 ? 10.979 14.856 16.812 1.00 87.25 394 VAL A N 1
ATOM 2981 C CA . VAL A 1 394 ? 9.841 15.222 15.957 1.00 87.25 394 VAL A CA 1
ATOM 2982 C C . VAL A 1 394 ? 8.570 14.695 16.604 1.00 87.25 394 VAL A C 1
ATOM 2984 O O . VAL A 1 394 ? 8.591 13.651 17.247 1.00 87.25 394 VAL A O 1
ATOM 2987 N N . GLY A 1 395 ? 7.459 15.396 16.452 1.00 84.31 395 GLY A N 1
ATOM 2988 C CA . GLY A 1 395 ? 6.141 14.825 16.655 1.00 84.31 395 GLY A CA 1
ATOM 2989 C C . GLY A 1 395 ? 5.096 15.606 15.883 1.00 84.31 395 GLY A C 1
ATOM 2990 O O . GLY A 1 395 ? 5.152 16.834 15.810 1.00 84.31 395 GLY A O 1
ATOM 2991 N N . ARG A 1 396 ? 4.121 14.888 15.329 1.00 84.56 396 ARG A N 1
ATOM 2992 C CA . ARG A 1 396 ? 3.059 15.470 14.502 1.00 84.56 396 ARG A CA 1
ATOM 2993 C C . ARG A 1 396 ? 1.700 15.321 15.161 1.00 84.56 396 ARG A C 1
ATOM 2995 O O . ARG A 1 396 ? 1.409 14.314 15.799 1.00 84.56 396 ARG A O 1
ATOM 3002 N N . HIS A 1 397 ? 0.856 16.328 15.020 1.00 84.56 397 HIS A N 1
ATOM 3003 C CA . HIS A 1 397 ? -0.517 16.287 15.488 1.00 84.56 397 HIS A CA 1
ATOM 3004 C C . HIS A 1 397 ? -1.455 16.882 14.452 1.00 84.56 397 HIS A C 1
ATOM 3006 O O . HIS A 1 397 ? -1.185 17.922 13.859 1.00 84.56 397 HIS A O 1
ATOM 3012 N N . PHE A 1 398 ? -2.598 16.232 14.291 1.00 83.00 398 PHE A N 1
ATOM 3013 C CA . PHE A 1 398 ? -3.611 16.597 13.320 1.00 83.00 398 PHE A CA 1
ATOM 3014 C C . PHE A 1 398 ? -4.856 17.045 14.079 1.00 83.00 398 PHE A C 1
ATOM 3016 O O . PHE A 1 398 ? -5.459 16.252 14.799 1.00 83.00 398 PHE A O 1
ATOM 3023 N N . ASN A 1 399 ? -5.241 18.312 13.931 1.00 82.88 399 ASN A N 1
ATOM 3024 C CA . ASN A 1 399 ? -6.521 18.803 14.450 1.00 82.88 399 ASN A CA 1
ATOM 3025 C C . ASN A 1 399 ? -7.530 18.963 13.297 1.00 82.88 399 ASN A C 1
ATOM 3027 O O . ASN A 1 399 ? -7.293 18.459 12.202 1.00 82.88 399 ASN A O 1
ATOM 3031 N N . GLU A 1 400 ? -8.683 19.603 13.503 1.00 77.94 400 GLU A N 1
ATOM 3032 C CA . GLU A 1 400 ? -9.692 19.756 12.438 1.00 77.94 400 GLU A CA 1
ATOM 3033 C C . GLU A 1 400 ? -9.254 20.689 11.293 1.00 77.94 400 GLU A C 1
ATOM 3035 O O . GLU A 1 400 ? -9.734 20.536 10.170 1.00 77.94 400 GLU A O 1
ATOM 3040 N N . HIS A 1 401 ? -8.329 21.617 11.546 1.00 79.06 401 HIS A N 1
ATOM 3041 C CA . HIS A 1 401 ? -8.036 22.759 10.675 1.00 79.06 401 HIS A CA 1
ATOM 3042 C C . HIS A 1 401 ? -6.605 22.771 10.112 1.00 79.06 401 HIS A C 1
ATOM 3044 O O . HIS A 1 401 ? -6.382 23.333 9.043 1.00 79.06 401 HIS A O 1
ATOM 3050 N N . ALA A 1 402 ? -5.649 22.138 10.791 1.00 83.38 402 ALA A N 1
ATOM 3051 C CA . ALA A 1 402 ? -4.228 22.214 10.479 1.00 83.38 402 ALA A CA 1
ATOM 3052 C C . ALA A 1 402 ? -3.477 20.910 10.794 1.00 83.38 402 ALA A C 1
ATOM 3054 O O . ALA A 1 402 ? -3.922 20.066 11.583 1.00 83.38 402 ALA A O 1
ATOM 3055 N N . VAL A 1 403 ? -2.301 20.792 10.182 1.00 82.44 403 VAL A N 1
ATOM 3056 C CA . VAL A 1 403 ? -1.237 19.861 10.559 1.00 82.44 403 VAL A CA 1
ATOM 3057 C C . VAL A 1 403 ? -0.229 20.629 11.408 1.00 82.44 403 VAL A C 1
ATOM 3059 O O . VAL A 1 403 ? 0.244 21.697 11.016 1.00 82.44 403 VAL A O 1
ATOM 3062 N N . LEU A 1 404 ? 0.069 20.105 12.593 1.00 87.81 404 LEU A N 1
ATOM 3063 C CA . LEU A 1 404 ? 1.004 20.691 13.543 1.00 87.81 404 LEU A CA 1
ATOM 3064 C C . LEU A 1 404 ? 2.224 19.790 13.663 1.00 87.81 404 LEU A C 1
ATOM 3066 O O . LEU A 1 404 ? 2.090 18.622 14.018 1.00 87.81 404 LEU A O 1
ATOM 3070 N N . GLU A 1 405 ? 3.411 20.336 13.443 1.00 90.06 405 GLU A N 1
ATOM 3071 C CA . GLU A 1 405 ? 4.664 19.610 13.637 1.00 90.06 405 GLU A CA 1
ATOM 3072 C C . GLU A 1 405 ? 5.496 20.299 14.715 1.00 90.06 405 GLU A C 1
ATOM 3074 O O . GLU A 1 405 ? 5.879 21.460 14.579 1.00 90.06 405 GLU A O 1
ATOM 3079 N N . ALA A 1 406 ? 5.760 19.590 15.809 1.00 93.44 406 ALA A N 1
ATOM 3080 C CA . ALA A 1 406 ? 6.652 20.031 16.868 1.00 93.44 406 ALA A CA 1
ATOM 3081 C C . ALA A 1 406 ? 8.009 19.344 16.700 1.00 93.44 406 ALA A C 1
ATOM 3083 O O . ALA A 1 406 ? 8.092 18.119 16.660 1.00 93.44 406 ALA A O 1
ATOM 3084 N N . THR A 1 407 ? 9.082 20.123 16.654 1.00 93.44 407 THR A N 1
ATOM 3085 C CA . THR A 1 407 ? 10.450 19.622 16.505 1.00 93.44 407 THR A CA 1
ATOM 3086 C C . THR A 1 407 ? 11.355 20.177 17.600 1.00 93.44 407 THR A C 1
ATOM 3088 O O . THR A 1 407 ? 11.218 21.332 18.008 1.00 93.44 407 THR A O 1
ATOM 3091 N N . LEU A 1 408 ? 12.257 19.345 18.120 1.00 94.94 408 LEU A N 1
ATOM 3092 C CA . LEU A 1 408 ? 13.208 19.712 19.169 1.00 94.94 408 LEU A CA 1
ATOM 3093 C C . LEU A 1 408 ? 14.585 19.998 18.568 1.00 94.94 408 LEU A C 1
ATOM 3095 O O . LEU A 1 408 ? 15.144 19.170 17.846 1.00 94.94 408 LEU A O 1
ATOM 3099 N N . TRP A 1 409 ? 15.151 21.143 18.940 1.00 92.69 409 TRP A N 1
ATOM 3100 C CA . TRP A 1 409 ? 16.422 21.646 18.434 1.00 92.69 409 TRP A CA 1
ATOM 3101 C C . TRP A 1 409 ? 17.349 22.023 19.587 1.00 92.69 409 TRP A C 1
ATOM 3103 O O . TRP A 1 409 ? 16.922 22.645 20.560 1.00 92.69 409 TRP A O 1
ATOM 3113 N N . PHE A 1 410 ? 18.634 21.679 19.474 1.00 92.25 410 PHE A N 1
ATOM 3114 C CA . PHE A 1 410 ? 19.647 22.021 20.484 1.00 92.25 410 PHE A CA 1
ATOM 3115 C C . PHE A 1 410 ? 20.608 23.139 20.064 1.00 92.25 410 PHE A C 1
ATOM 3117 O O . PHE A 1 410 ? 21.430 23.560 20.873 1.00 92.25 410 PHE A O 1
ATOM 3124 N N . PHE A 1 411 ? 20.518 23.598 18.820 1.00 89.19 411 PHE A N 1
ATOM 3125 C CA . PHE A 1 411 ? 21.328 24.659 18.227 1.00 89.19 411 PHE A CA 1
ATOM 3126 C C . PHE A 1 411 ? 20.552 25.276 17.056 1.00 89.19 411 PHE A C 1
ATOM 3128 O O . PHE A 1 411 ? 19.519 24.742 16.645 1.00 89.19 411 PHE A O 1
ATOM 3135 N N . ASP A 1 412 ? 21.024 26.407 16.535 1.00 83.69 412 ASP A N 1
ATOM 3136 C CA . ASP A 1 412 ? 20.427 27.034 15.358 1.00 83.69 412 ASP A CA 1
ATOM 3137 C C . ASP A 1 412 ? 20.970 26.385 14.079 1.00 83.69 412 ASP A C 1
ATOM 3139 O O . ASP A 1 412 ? 22.173 26.435 13.815 1.00 83.69 412 ASP A O 1
ATOM 3143 N N . GLU A 1 413 ? 20.087 25.759 13.304 1.00 78.50 413 GLU A N 1
ATOM 3144 C CA . GLU A 1 413 ? 20.460 25.028 12.092 1.00 78.50 413 GLU A CA 1
ATOM 3145 C C . GLU A 1 413 ? 21.044 25.942 11.022 1.00 78.50 413 GLU A C 1
ATOM 3147 O O . GLU A 1 413 ? 22.045 25.594 10.417 1.00 78.50 413 GLU A O 1
ATOM 3152 N N . HIS A 1 414 ? 20.510 27.155 10.857 1.00 75.25 414 HIS A N 1
ATOM 3153 C CA . HIS A 1 414 ? 20.989 28.062 9.813 1.00 75.25 414 HIS A CA 1
ATOM 3154 C C . HIS A 1 414 ? 22.417 28.528 10.120 1.00 75.25 414 HIS A C 1
ATOM 3156 O O . HIS A 1 414 ? 23.259 28.634 9.234 1.00 75.25 414 HIS A O 1
ATOM 3162 N N . VAL A 1 415 ? 22.716 28.761 11.404 1.00 77.94 415 VAL A N 1
ATOM 3163 C CA . VAL A 1 415 ? 24.079 29.080 11.849 1.00 77.94 415 VAL A CA 1
ATOM 3164 C C . VAL A 1 415 ? 25.000 27.880 11.657 1.00 77.94 415 VAL A C 1
ATOM 3166 O O . VAL A 1 415 ? 26.137 28.056 11.216 1.00 77.94 415 VAL A O 1
ATOM 3169 N N . ALA A 1 416 ? 24.532 26.676 11.983 1.00 80.12 416 ALA A N 1
ATOM 3170 C CA . ALA A 1 416 ? 25.315 25.468 11.778 1.00 80.12 416 ALA A CA 1
ATOM 3171 C C . ALA A 1 416 ? 25.602 25.232 10.290 1.00 80.12 416 ALA A C 1
ATOM 3173 O O . ALA A 1 416 ? 26.733 24.888 9.961 1.00 80.12 416 ALA A O 1
ATOM 3174 N N . ASP A 1 417 ? 24.638 25.470 9.404 1.00 72.75 417 ASP A N 1
ATOM 3175 C CA . ASP A 1 417 ? 24.796 25.296 7.957 1.00 72.75 417 ASP A CA 1
ATOM 3176 C C . ASP A 1 417 ? 25.774 26.330 7.383 1.00 72.75 417 ASP A C 1
ATOM 3178 O O . ASP A 1 417 ? 26.676 25.987 6.617 1.00 72.75 417 ASP A O 1
ATOM 3182 N N . ASP A 1 418 ? 25.668 27.590 7.817 1.00 71.88 418 ASP A N 1
ATOM 3183 C CA . ASP A 1 418 ? 26.531 28.680 7.349 1.00 71.88 418 ASP A CA 1
ATOM 3184 C C . ASP A 1 418 ? 27.978 28.577 7.868 1.00 71.88 418 ASP A C 1
ATOM 3186 O O . ASP A 1 418 ? 28.923 29.014 7.201 1.00 71.88 418 ASP A O 1
ATOM 3190 N N . THR A 1 419 ? 28.171 28.069 9.090 1.00 79.56 419 THR A N 1
ATOM 3191 C CA . THR A 1 419 ? 29.461 28.162 9.805 1.00 79.56 419 THR A CA 1
ATOM 3192 C C . THR A 1 419 ? 30.111 26.819 10.123 1.00 79.56 419 THR A C 1
ATOM 3194 O O . THR A 1 419 ? 31.304 26.778 10.433 1.00 79.56 419 THR A O 1
ATOM 3197 N N . GLY A 1 420 ? 29.356 25.722 10.068 1.00 78.50 420 GLY A N 1
ATOM 3198 C CA . GLY A 1 420 ? 29.749 24.407 10.576 1.00 78.50 420 GLY A CA 1
ATOM 3199 C C . GLY A 1 420 ? 29.762 24.303 12.107 1.00 78.50 420 GLY A C 1
ATOM 3200 O O . GLY A 1 420 ? 30.080 23.241 12.646 1.00 78.50 420 GLY A O 1
ATOM 3201 N N . GLU A 1 421 ? 29.448 25.379 12.837 1.00 83.38 421 GLU A N 1
ATOM 3202 C CA . GLU A 1 421 ? 29.433 25.391 14.298 1.00 83.38 421 GLU A CA 1
ATOM 3203 C C . GLU A 1 421 ? 28.005 25.233 14.840 1.00 83.38 421 GLU A C 1
ATOM 3205 O O . GLU A 1 421 ? 27.124 26.055 14.595 1.00 83.38 421 GLU A O 1
ATOM 3210 N N . ARG A 1 422 ? 27.780 24.199 15.660 1.00 88.12 422 ARG A N 1
ATOM 3211 C CA . ARG A 1 422 ? 26.497 23.956 16.338 1.00 88.12 422 ARG A CA 1
ATOM 3212 C C . ARG A 1 422 ? 26.340 24.898 17.536 1.00 88.12 422 ARG A C 1
ATOM 3214 O O . ARG A 1 422 ? 26.652 24.535 18.672 1.00 88.12 422 ARG A O 1
ATOM 3221 N N . VAL A 1 423 ? 25.899 26.126 17.270 1.00 84.94 423 VAL A N 1
ATOM 3222 C CA . VAL A 1 423 ? 25.744 27.203 18.261 1.00 84.94 423 VAL A CA 1
ATOM 3223 C C . VAL A 1 423 ? 24.289 27.665 18.314 1.00 84.94 423 VAL A C 1
ATOM 3225 O O . VAL A 1 423 ? 23.599 27.710 17.302 1.00 84.94 423 VAL A O 1
ATOM 3228 N N . GLY A 1 424 ? 23.812 28.022 19.504 1.00 86.75 424 GLY A N 1
ATOM 3229 C CA . GLY A 1 424 ? 22.461 28.537 19.718 1.00 86.75 424 GLY A CA 1
ATOM 3230 C C . GLY A 1 424 ? 21.857 28.011 21.012 1.00 86.75 424 GLY A C 1
ATOM 3231 O O . GLY A 1 424 ? 22.351 27.046 21.593 1.00 86.75 424 GLY A O 1
ATOM 3232 N N . ASP A 1 425 ? 20.796 28.668 21.467 1.00 89.62 425 ASP A N 1
ATOM 3233 C CA . ASP A 1 425 ? 19.995 28.183 22.587 1.00 89.62 425 ASP A CA 1
ATOM 3234 C C . ASP A 1 425 ? 19.006 27.114 22.092 1.00 89.62 425 ASP A C 1
ATOM 3236 O O . ASP A 1 425 ? 18.503 27.238 20.974 1.00 89.62 425 ASP A O 1
ATOM 3240 N N . PRO A 1 426 ? 18.682 26.091 22.900 1.00 92.31 426 PRO A N 1
ATOM 3241 C CA . PRO A 1 426 ? 17.753 25.046 22.500 1.00 92.31 426 PRO A CA 1
ATOM 3242 C C . PRO A 1 426 ? 16.314 25.579 22.418 1.00 92.31 426 PRO A C 1
ATOM 3244 O O . PRO A 1 426 ? 15.881 26.411 23.230 1.00 92.31 426 PRO A O 1
ATOM 3247 N N . TYR A 1 427 ? 15.564 25.102 21.430 1.00 93.50 427 TYR A N 1
ATOM 3248 C CA . TYR A 1 427 ? 14.204 25.551 21.152 1.00 93.50 427 TYR A CA 1
ATOM 3249 C C . TYR A 1 427 ? 13.305 24.413 20.677 1.00 93.50 427 TYR A C 1
ATOM 3251 O O . TYR A 1 427 ? 13.753 23.404 20.137 1.00 93.50 427 TYR A O 1
ATOM 3259 N N . VAL A 1 428 ? 12.003 24.604 20.876 1.00 94.62 428 VAL A N 1
ATOM 3260 C CA . VAL A 1 428 ? 10.975 23.822 20.191 1.00 94.62 428 VAL A CA 1
ATOM 3261 C C . VAL A 1 428 ? 10.509 24.639 18.998 1.00 94.62 428 VAL A C 1
ATOM 3263 O O . VAL A 1 428 ? 10.098 25.791 19.173 1.00 94.62 428 VAL A O 1
ATOM 3266 N N . ARG A 1 429 ? 10.575 24.063 17.797 1.00 92.75 429 ARG A N 1
ATOM 3267 C CA . ARG A 1 429 ? 9.953 24.641 16.609 1.00 92.75 429 ARG A CA 1
ATOM 3268 C C . ARG A 1 429 ? 8.569 24.038 16.423 1.00 92.75 429 ARG A C 1
ATOM 3270 O O . ARG A 1 429 ? 8.429 22.823 16.444 1.00 92.75 429 ARG A O 1
ATOM 3277 N N . LEU A 1 430 ? 7.553 24.880 16.277 1.00 92.12 430 LEU A N 1
ATOM 3278 C CA . LEU A 1 430 ? 6.194 24.470 15.933 1.00 92.12 430 LEU A CA 1
ATOM 3279 C C . LEU A 1 430 ? 5.868 24.982 14.535 1.00 92.12 430 LEU A C 1
ATOM 3281 O O . LEU A 1 430 ? 5.785 26.194 14.340 1.00 92.12 430 LEU A O 1
ATOM 3285 N N . LEU A 1 431 ? 5.669 24.072 13.592 1.00 88.38 431 LEU A N 1
ATOM 3286 C CA . LEU A 1 431 ? 5.197 24.363 12.247 1.00 88.38 431 LEU A CA 1
ATOM 3287 C C . LEU A 1 431 ? 3.682 24.152 12.173 1.00 88.38 431 LEU A C 1
ATOM 3289 O O . LEU A 1 431 ? 3.161 23.178 12.717 1.00 88.38 431 LEU A O 1
ATOM 3293 N N . ILE A 1 432 ? 2.983 25.074 11.514 1.00 86.94 432 ILE A N 1
ATOM 3294 C CA . ILE A 1 432 ? 1.534 25.037 11.307 1.00 86.94 432 ILE A CA 1
ATOM 3295 C C . ILE A 1 432 ? 1.282 25.060 9.798 1.00 86.94 432 ILE A C 1
ATOM 3297 O O . ILE A 1 432 ? 1.501 26.087 9.145 1.00 86.94 432 ILE A O 1
ATOM 3301 N N . ALA A 1 433 ? 0.816 23.938 9.257 1.00 81.62 433 ALA A N 1
ATOM 3302 C CA . ALA A 1 433 ? 0.459 23.781 7.852 1.00 81.62 433 ALA A CA 1
ATOM 3303 C C . ALA A 1 433 ? -1.057 23.600 7.690 1.00 81.62 433 ALA A C 1
ATOM 3305 O O . ALA A 1 433 ? -1.729 23.048 8.564 1.00 81.62 433 ALA A O 1
ATOM 3306 N N . ASP A 1 434 ? -1.607 24.068 6.570 1.00 78.75 434 ASP A N 1
ATOM 3307 C CA . ASP A 1 434 ? -2.994 23.754 6.220 1.00 78.75 434 ASP A CA 1
ATOM 3308 C C . ASP A 1 434 ? -3.087 22.300 5.759 1.00 78.75 434 ASP A C 1
ATOM 3310 O O . ASP A 1 434 ? -2.204 21.817 5.060 1.00 78.75 434 ASP A O 1
ATOM 3314 N N . LYS A 1 435 ? -4.198 21.621 6.059 1.00 65.50 435 LYS A N 1
ATOM 3315 C CA . LYS A 1 435 ? -4.414 20.236 5.598 1.00 65.50 435 LYS A CA 1
ATOM 3316 C C . LYS A 1 435 ? -4.453 20.063 4.078 1.00 65.50 435 LYS A C 1
ATOM 3318 O O . LYS A 1 435 ? -4.263 18.955 3.600 1.00 65.50 435 LYS A O 1
ATOM 3323 N N . ALA A 1 436 ? -4.792 21.122 3.347 1.00 63.69 436 ALA A N 1
ATOM 3324 C CA . ALA A 1 436 ? -4.842 21.113 1.888 1.00 63.69 436 ALA A CA 1
ATOM 3325 C C . ALA A 1 436 ? -3.508 21.539 1.248 1.00 63.69 436 ALA A C 1
ATOM 3327 O O . ALA A 1 436 ? -3.434 21.590 0.027 1.00 63.69 436 ALA A O 1
ATOM 3328 N N . GLU A 1 437 ? -2.506 21.913 2.060 1.00 61.38 437 GLU A N 1
ATOM 3329 C CA . GLU A 1 437 ? -1.170 22.362 1.624 1.00 61.38 437 GLU A CA 1
ATOM 3330 C C . GLU A 1 437 ? -1.175 23.549 0.635 1.00 61.38 437 GLU A C 1
ATOM 3332 O O . GLU A 1 437 ? -0.170 23.896 0.031 1.00 61.38 437 GLU A O 1
ATOM 3337 N N . GLU A 1 438 ? -2.297 24.267 0.516 1.00 63.00 438 GLU A N 1
ATOM 3338 C CA . GLU A 1 438 ? -2.455 25.383 -0.429 1.00 63.00 438 GLU A CA 1
ATOM 3339 C C . GLU A 1 438 ? -1.632 26.635 -0.058 1.00 63.00 438 GLU A C 1
ATOM 3341 O O . GLU A 1 438 ? -1.522 27.571 -0.857 1.00 63.00 438 GLU A O 1
ATOM 3346 N N . ARG A 1 439 ? -1.102 26.707 1.173 1.00 69.69 439 ARG A N 1
ATOM 3347 C CA . ARG A 1 439 ? -0.384 27.873 1.718 1.00 69.69 439 ARG A CA 1
ATOM 3348 C C . ARG A 1 439 ? 0.894 27.442 2.449 1.00 69.69 439 ARG A C 1
ATOM 3350 O O . ARG A 1 439 ? 0.828 26.625 3.363 1.00 69.69 439 ARG A O 1
ATOM 3357 N N . GLU A 1 440 ? 2.019 28.092 2.132 1.00 73.62 440 GLU A N 1
ATOM 3358 C CA . GLU A 1 440 ? 3.354 27.844 2.721 1.00 73.62 440 GLU A CA 1
ATOM 3359 C C . GLU A 1 440 ? 3.356 27.957 4.252 1.00 73.62 440 GLU A C 1
ATOM 3361 O O . GLU A 1 440 ? 2.948 29.011 4.749 1.00 73.62 440 GLU A O 1
ATOM 3366 N N . PRO A 1 441 ? 3.784 26.942 5.021 1.00 75.19 441 PRO A N 1
ATOM 3367 C CA . PRO A 1 441 ? 3.586 26.837 6.473 1.00 75.19 441 PRO A CA 1
ATOM 3368 C C . PRO A 1 441 ? 4.139 28.019 7.289 1.00 75.19 441 PRO A C 1
ATOM 3370 O O . PRO A 1 441 ? 5.026 28.748 6.855 1.00 75.19 441 PRO A O 1
ATOM 3373 N N . ILE A 1 442 ? 3.604 28.218 8.499 1.00 77.81 442 ILE A N 1
ATOM 3374 C CA . ILE A 1 442 ? 4.105 29.233 9.445 1.00 77.81 442 ILE A CA 1
ATOM 3375 C C . ILE A 1 442 ? 4.786 28.529 10.612 1.00 77.81 442 ILE A C 1
ATOM 3377 O O . ILE A 1 442 ? 4.182 27.669 11.255 1.00 77.81 442 ILE A O 1
ATOM 3381 N N . GLY A 1 443 ? 6.031 28.911 10.899 1.00 83.75 443 GLY A N 1
ATOM 3382 C CA . GLY A 1 443 ? 6.826 28.333 11.980 1.00 83.75 443 GLY A CA 1
ATOM 3383 C C . GLY A 1 443 ? 6.972 29.257 13.190 1.00 83.75 443 GLY A C 1
ATOM 3384 O O . GLY A 1 443 ? 7.005 30.481 13.069 1.00 83.75 443 GLY A O 1
ATOM 3385 N N . PHE A 1 444 ? 7.120 28.667 14.372 1.00 85.75 444 PHE A N 1
ATOM 3386 C CA . PHE A 1 444 ? 7.480 29.350 15.617 1.00 85.75 444 PHE A CA 1
ATOM 3387 C C . PHE A 1 444 ? 8.690 28.684 16.233 1.00 85.75 444 PHE A C 1
ATOM 3389 O O . PHE A 1 444 ? 8.662 27.474 16.398 1.00 85.75 444 PHE A O 1
ATOM 3396 N N . ARG A 1 445 ? 9.689 29.449 16.670 1.00 90.56 445 ARG A N 1
ATOM 3397 C CA . ARG A 1 445 ? 10.795 28.946 17.496 1.00 90.56 445 ARG A CA 1
ATOM 3398 C C . ARG A 1 445 ? 10.622 29.457 18.920 1.00 90.56 445 ARG A C 1
ATOM 3400 O O . ARG A 1 445 ? 10.702 30.660 19.164 1.00 90.56 445 ARG A O 1
ATOM 3407 N N . ALA A 1 446 ? 10.357 28.554 19.859 1.00 91.56 446 ALA A N 1
ATOM 3408 C CA . ALA A 1 446 ? 10.211 28.854 21.279 1.00 91.56 446 ALA A CA 1
ATOM 3409 C C . ALA A 1 446 ? 11.447 28.370 22.048 1.00 91.56 446 ALA A C 1
ATOM 3411 O O . ALA A 1 446 ? 11.626 27.170 22.268 1.00 91.56 446 ALA A O 1
ATOM 3412 N N . TYR A 1 447 ? 12.302 29.307 22.457 1.00 93.00 447 TYR A N 1
ATOM 3413 C CA . TYR A 1 447 ? 13.570 29.004 23.125 1.00 93.00 447 TYR A CA 1
ATOM 3414 C C . TYR A 1 447 ? 13.335 28.656 24.589 1.00 93.00 447 TYR A C 1
ATOM 3416 O O . TYR A 1 447 ? 13.005 29.518 25.407 1.00 93.00 447 TYR A O 1
ATOM 3424 N N . HIS A 1 448 ? 13.472 27.378 24.925 1.00 92.25 448 HIS A N 1
ATOM 3425 C CA . HIS A 1 448 ? 12.893 26.851 26.156 1.00 92.25 448 HIS A CA 1
ATOM 3426 C C . HIS A 1 448 ? 13.813 26.937 27.377 1.00 92.25 448 HIS A C 1
ATOM 3428 O O . HIS A 1 448 ? 13.313 26.875 28.498 1.00 92.25 448 HIS A O 1
ATOM 3434 N N . GLY A 1 449 ? 15.133 27.077 27.211 1.00 88.75 449 GLY A N 1
ATOM 3435 C CA . GLY A 1 449 ? 16.069 27.007 28.342 1.00 88.75 449 GLY A CA 1
ATOM 3436 C C . GLY A 1 449 ? 15.866 25.714 29.146 1.00 88.75 449 GLY A C 1
ATOM 3437 O O . GLY A 1 449 ? 15.824 24.633 28.571 1.00 88.75 449 GLY A O 1
ATOM 3438 N N . ASP A 1 450 ? 15.656 25.804 30.460 1.00 89.88 450 ASP A N 1
ATOM 3439 C CA . ASP A 1 450 ? 15.333 24.660 31.332 1.00 89.88 450 ASP A CA 1
ATOM 3440 C C . ASP A 1 450 ? 13.824 24.319 31.404 1.00 89.88 450 ASP A C 1
ATOM 3442 O O . ASP A 1 450 ? 13.416 23.375 32.090 1.00 89.88 450 ASP A O 1
ATOM 3446 N N . ARG A 1 451 ? 12.982 25.054 30.665 1.00 94.00 451 ARG A N 1
ATOM 3447 C CA . ARG A 1 451 ? 11.511 25.019 30.729 1.00 94.00 451 ARG A CA 1
ATOM 3448 C C . ARG A 1 451 ? 10.845 24.306 29.550 1.00 94.00 451 ARG A C 1
ATOM 3450 O O . ARG A 1 451 ? 9.741 24.665 29.147 1.00 94.00 451 ARG A O 1
ATOM 3457 N N . LEU A 1 452 ? 11.490 23.268 29.014 1.00 95.81 452 LEU A N 1
ATOM 3458 C CA . LEU A 1 452 ? 10.985 22.486 27.876 1.00 95.81 452 LEU A CA 1
ATOM 3459 C C . LEU A 1 452 ? 9.518 22.053 28.041 1.00 95.81 452 LEU A C 1
ATOM 3461 O O . LEU A 1 452 ? 8.696 22.299 27.165 1.00 95.81 452 LEU A O 1
ATOM 3465 N N . ILE A 1 453 ? 9.171 21.458 29.185 1.00 96.88 453 ILE A N 1
ATOM 3466 C CA . ILE A 1 453 ? 7.807 20.963 29.429 1.00 96.88 453 ILE A CA 1
ATOM 3467 C C . ILE A 1 453 ? 6.786 22.102 29.466 1.00 96.88 453 ILE A C 1
ATOM 3469 O O . ILE A 1 453 ? 5.709 21.947 28.906 1.00 96.88 453 ILE A O 1
ATOM 3473 N N . ASP A 1 454 ? 7.120 23.259 30.038 1.00 96.62 454 ASP A N 1
ATOM 3474 C CA . ASP A 1 454 ? 6.188 24.392 30.086 1.00 96.62 454 ASP A CA 1
ATOM 3475 C C . ASP A 1 454 ? 5.886 24.937 28.679 1.00 96.62 454 ASP A C 1
ATOM 3477 O O . ASP A 1 454 ? 4.756 25.336 28.392 1.00 96.62 454 ASP A O 1
ATOM 3481 N N . VAL A 1 455 ? 6.891 24.941 27.791 1.00 95.75 455 VAL A N 1
ATOM 3482 C CA . VAL A 1 455 ? 6.724 25.294 26.372 1.00 95.75 455 VAL A CA 1
ATOM 3483 C C . VAL A 1 455 ? 5.802 24.296 25.681 1.00 95.75 455 VAL A C 1
ATOM 3485 O O . VAL A 1 455 ? 4.839 24.703 25.030 1.00 95.75 455 VAL A O 1
ATOM 3488 N N . LEU A 1 456 ? 6.043 22.998 25.866 1.00 96.69 456 LEU A N 1
ATOM 3489 C CA . LEU A 1 456 ? 5.201 21.955 25.285 1.00 96.69 456 LEU A CA 1
ATOM 3490 C C . LEU A 1 456 ? 3.764 22.005 25.827 1.00 96.69 456 LEU A C 1
ATOM 3492 O O . LEU A 1 456 ? 2.822 21.855 25.056 1.00 96.69 456 LEU A O 1
ATOM 3496 N N . GLU A 1 457 ? 3.563 22.300 27.114 1.00 96.75 457 GLU A N 1
ATOM 3497 C CA . GLU A 1 457 ? 2.233 22.514 27.702 1.00 96.75 457 GLU A CA 1
ATOM 3498 C C . GLU A 1 457 ? 1.519 23.737 27.120 1.00 96.75 457 GLU A C 1
ATOM 3500 O O . GLU A 1 457 ? 0.299 23.715 26.937 1.00 96.75 457 GLU A O 1
ATOM 3505 N N . ALA A 1 458 ? 2.248 24.817 26.830 1.00 93.94 458 ALA A N 1
ATOM 3506 C CA . ALA A 1 458 ? 1.677 25.991 26.180 1.00 93.94 458 ALA A CA 1
ATOM 3507 C C . ALA A 1 458 ? 1.213 25.674 24.749 1.00 93.94 458 ALA A C 1
ATOM 3509 O O . ALA A 1 458 ? 0.120 26.104 24.367 1.00 93.94 458 ALA A O 1
ATOM 3510 N N . ILE A 1 459 ? 2.002 24.897 23.998 1.00 93.62 459 ILE A N 1
ATOM 3511 C CA . ILE A 1 459 ? 1.654 24.408 22.655 1.00 93.62 459 ILE A CA 1
ATOM 3512 C C . ILE A 1 459 ? 0.435 23.482 22.731 1.00 93.62 459 ILE A C 1
ATOM 3514 O O . ILE A 1 459 ? -0.582 23.745 22.091 1.00 93.62 459 ILE A O 1
ATOM 3518 N N . ASP A 1 460 ? 0.498 22.447 23.567 1.00 93.12 460 ASP A N 1
ATOM 3519 C CA . ASP A 1 460 ? -0.540 21.421 23.708 1.00 93.12 460 ASP A CA 1
ATOM 3520 C C . ASP A 1 460 ? -1.900 22.003 24.117 1.00 93.12 460 ASP A C 1
ATOM 3522 O O . ASP A 1 460 ? -2.943 21.586 23.618 1.00 93.12 460 ASP A O 1
ATOM 3526 N N . ARG A 1 461 ? -1.905 23.045 24.956 1.00 93.38 461 ARG A N 1
ATOM 3527 C CA . ARG A 1 461 ? -3.130 23.753 25.355 1.00 93.38 461 ARG A CA 1
ATOM 3528 C C . ARG A 1 461 ? -3.867 24.400 24.179 1.00 93.38 461 ARG A C 1
ATOM 3530 O O . ARG A 1 461 ? -5.092 24.483 24.218 1.00 93.38 461 ARG A O 1
ATOM 3537 N N . HIS A 1 462 ? -3.140 24.894 23.177 1.00 90.19 462 HIS A N 1
ATOM 3538 C CA . HIS A 1 462 ? -3.717 25.571 22.006 1.00 90.19 462 HIS A CA 1
ATOM 3539 C C . HIS A 1 462 ? -3.908 24.627 20.818 1.00 90.19 462 HIS A C 1
ATOM 3541 O O . HIS A 1 462 ? -4.743 24.889 19.956 1.00 90.19 462 HIS A O 1
ATOM 3547 N N . ARG A 1 463 ? -3.176 23.511 20.810 1.00 89.44 463 ARG A N 1
ATOM 3548 C CA . ARG A 1 463 ? -3.175 22.463 19.789 1.00 89.44 463 ARG A CA 1
ATOM 3549 C C . ARG A 1 463 ? -4.556 22.102 19.210 1.00 89.44 463 ARG A C 1
ATOM 3551 O O . ARG A 1 463 ? -4.633 22.023 17.988 1.00 89.44 463 ARG A O 1
ATOM 3558 N N . PRO A 1 464 ? -5.645 21.919 19.991 1.00 87.81 464 PRO A N 1
ATOM 3559 C CA . PRO A 1 464 ? -6.915 21.436 19.435 1.00 87.81 464 PRO A CA 1
ATOM 3560 C C . PRO A 1 464 ? -7.594 22.408 18.466 1.00 87.81 464 PRO A C 1
ATOM 3562 O O . PRO A 1 464 ? -8.354 21.976 17.609 1.00 87.81 464 PRO A O 1
ATOM 3565 N N . THR A 1 465 ? -7.347 23.710 18.618 1.00 87.00 465 THR A N 1
ATOM 3566 C CA . THR A 1 465 ? -8.008 24.759 17.827 1.00 87.00 465 THR A CA 1
ATOM 3567 C C . THR A 1 465 ? -7.043 25.522 16.934 1.00 87.00 465 THR A C 1
ATOM 3569 O O . THR A 1 465 ? -7.484 26.407 16.219 1.00 87.00 465 THR A O 1
ATOM 3572 N N . LEU A 1 466 ? -5.740 25.253 17.016 1.00 86.00 466 LEU A N 1
ATOM 3573 C CA . LEU A 1 466 ? -4.717 26.051 16.348 1.00 86.00 466 LEU A CA 1
ATOM 3574 C C . LEU A 1 466 ? -4.791 25.904 14.823 1.00 86.00 466 LEU A C 1
ATOM 3576 O O . LEU A 1 466 ? -4.792 24.789 14.310 1.00 86.00 466 LEU A O 1
ATOM 3580 N N . ASP A 1 467 ? -4.782 27.023 14.110 1.00 85.38 467 ASP A N 1
ATOM 3581 C CA . ASP A 1 467 ? -4.656 27.066 12.655 1.00 85.38 467 ASP A CA 1
ATOM 3582 C C . ASP A 1 467 ? -3.824 28.280 12.206 1.00 85.38 467 ASP A C 1
ATOM 3584 O O . ASP A 1 467 ? -3.334 29.076 13.017 1.00 85.38 467 ASP A O 1
ATOM 3588 N N . ARG A 1 468 ? -3.646 28.418 10.891 1.00 81.88 468 ARG A N 1
ATOM 3589 C CA . ARG A 1 468 ? -2.894 29.520 10.282 1.00 81.88 468 ARG A CA 1
ATOM 3590 C C . ARG A 1 468 ? -3.520 30.901 10.435 1.00 81.88 468 ARG A C 1
ATOM 3592 O O . ARG A 1 468 ? -2.822 31.891 10.235 1.00 81.88 468 ARG A O 1
ATOM 3599 N N . ASP A 1 469 ? -4.808 30.997 10.712 1.00 81.00 469 ASP A N 1
ATOM 3600 C CA . ASP A 1 469 ? -5.507 32.275 10.786 1.00 81.00 469 ASP A CA 1
ATOM 3601 C C . ASP A 1 469 ? -5.608 32.752 12.249 1.00 81.00 469 ASP A C 1
ATOM 3603 O O . ASP A 1 469 ? -5.592 33.956 12.513 1.00 81.00 469 ASP A O 1
ATOM 3607 N N . ASN A 1 470 ? -5.620 31.824 13.214 1.00 80.69 470 ASN A N 1
ATOM 3608 C CA . ASN A 1 470 ? -5.802 32.100 14.639 1.00 80.69 470 ASN A CA 1
ATOM 3609 C C . ASN A 1 470 ? -4.532 31.976 15.496 1.00 80.69 470 ASN A C 1
ATOM 3611 O O . ASN A 1 470 ? -4.566 32.308 16.686 1.00 80.69 470 ASN A O 1
ATOM 3615 N N . PHE A 1 471 ? -3.396 31.556 14.923 1.00 74.94 471 PHE A N 1
ATOM 3616 C CA . PHE A 1 471 ? -2.163 31.343 15.693 1.00 74.94 471 PHE A CA 1
ATOM 3617 C C . PHE A 1 471 ? -1.762 32.561 16.539 1.00 74.94 471 PHE A C 1
ATOM 3619 O O . PHE A 1 471 ? -1.221 32.412 17.633 1.00 74.94 471 PHE A O 1
ATOM 3626 N N . ALA A 1 472 ? -2.039 33.780 16.066 1.00 70.94 472 ALA A N 1
ATOM 3627 C CA . ALA A 1 472 ? -1.661 35.021 16.735 1.00 70.94 472 ALA A CA 1
ATOM 3628 C C . ALA A 1 472 ? -2.558 35.379 17.938 1.00 70.94 472 ALA A C 1
ATOM 3630 O O . ALA A 1 472 ? -2.216 36.281 18.706 1.00 70.94 472 ALA A O 1
ATOM 3631 N N . GLU A 1 473 ? -3.695 34.700 18.117 1.00 74.12 473 GLU A N 1
ATOM 3632 C CA . GLU A 1 473 ? -4.734 35.099 19.072 1.00 74.12 473 GLU A CA 1
ATOM 3633 C C . GLU A 1 473 ? -4.453 34.656 20.519 1.00 74.12 473 GLU A C 1
ATOM 3635 O O . GLU A 1 473 ? -4.978 35.259 21.459 1.00 74.12 473 GLU A O 1
ATOM 3640 N N . GLY A 1 474 ? -3.580 33.663 20.734 1.00 73.88 474 GLY A N 1
ATOM 3641 C CA . GLY A 1 474 ? -3.306 33.144 22.083 1.00 73.88 474 GLY A CA 1
ATOM 3642 C C . GLY A 1 474 ? -1.950 32.472 22.281 1.00 73.88 474 GLY A C 1
ATOM 3643 O O . GLY A 1 474 ? -1.302 32.708 23.307 1.00 73.88 474 GLY A O 1
ATOM 3644 N N . LEU A 1 475 ? -1.476 31.703 21.296 1.00 83.88 475 LEU A N 1
ATOM 3645 C CA . LEU A 1 475 ? -0.262 30.899 21.436 1.00 83.88 475 LEU A CA 1
ATOM 3646 C C . LEU A 1 475 ? 0.998 31.743 21.734 1.00 83.88 475 LEU A C 1
ATOM 3648 O O . LEU A 1 475 ? 1.664 31.439 22.724 1.00 83.88 475 LEU A O 1
ATOM 3652 N N . PRO A 1 476 ? 1.311 32.843 21.011 1.00 81.19 476 PRO A N 1
ATOM 3653 C CA . PRO A 1 476 ? 2.477 33.673 21.314 1.00 81.19 476 PRO A CA 1
ATOM 3654 C C . PRO A 1 476 ? 2.480 34.198 22.747 1.00 81.19 476 PRO A C 1
ATOM 3656 O O . PRO A 1 476 ? 3.515 34.203 23.404 1.00 81.19 476 PRO A O 1
ATOM 3659 N N . LYS A 1 477 ? 1.316 34.608 23.266 1.00 81.88 477 LYS A N 1
ATOM 3660 C CA . LYS A 1 477 ? 1.203 35.093 24.644 1.00 81.88 477 LYS A CA 1
ATOM 3661 C C . LYS A 1 477 ? 1.524 33.982 25.644 1.00 81.88 477 LYS A C 1
ATOM 3663 O O . LYS A 1 477 ? 2.287 34.224 26.573 1.00 81.88 477 LYS A O 1
ATOM 3668 N N . ALA A 1 478 ? 0.969 32.788 25.442 1.00 86.44 478 ALA A N 1
ATOM 3669 C CA . ALA A 1 478 ? 1.243 31.642 26.301 1.00 86.44 478 ALA A CA 1
ATOM 3670 C C . ALA A 1 478 ? 2.717 31.223 26.242 1.00 86.44 478 ALA A C 1
ATOM 3672 O O . ALA A 1 478 ? 3.293 30.909 27.278 1.00 86.44 478 ALA A O 1
ATOM 3673 N N . LEU A 1 479 ? 3.341 31.292 25.061 1.00 87.00 479 LEU A N 1
ATOM 3674 C CA . LEU A 1 479 ? 4.775 31.065 24.900 1.00 87.00 479 LEU A CA 1
ATOM 3675 C C . LEU A 1 479 ? 5.596 32.124 25.654 1.00 87.00 479 LEU A C 1
ATOM 3677 O O . LEU A 1 479 ? 6.471 31.759 26.425 1.00 87.00 479 LEU A O 1
ATOM 3681 N N . PHE A 1 480 ? 5.281 33.421 25.564 1.00 84.62 480 PHE A N 1
ATOM 3682 C CA . PHE A 1 480 ? 6.008 34.463 26.317 1.00 84.62 480 PHE A CA 1
ATOM 3683 C C . PHE A 1 480 ? 5.889 34.354 27.845 1.00 84.62 480 PHE A C 1
ATOM 3685 O O . PHE A 1 480 ? 6.751 34.860 28.563 1.00 84.62 480 PHE A O 1
ATOM 3692 N N . GLU A 1 481 ? 4.843 33.713 28.368 1.00 87.44 481 GLU A N 1
ATOM 3693 C CA . GLU A 1 481 ? 4.747 33.408 29.804 1.00 87.44 481 GLU A CA 1
ATOM 3694 C C . GLU A 1 481 ? 5.762 32.329 30.225 1.00 87.44 481 GLU A C 1
ATOM 3696 O O . GLU A 1 481 ? 6.155 32.249 31.398 1.00 87.44 481 GLU A O 1
ATOM 3701 N N . VAL A 1 482 ? 6.208 31.502 29.272 1.00 89.75 482 VAL A N 1
ATOM 3702 C CA . VAL A 1 482 ? 7.045 30.332 29.538 1.00 89.75 482 VAL A CA 1
ATOM 3703 C C . VAL A 1 482 ? 8.476 30.402 28.995 1.00 89.75 482 VAL A C 1
ATOM 3705 O O . VAL A 1 482 ? 9.374 29.816 29.595 1.00 89.75 482 VAL A O 1
ATOM 3708 N N . CYS A 1 483 ? 8.729 31.191 27.953 1.00 85.38 483 CYS A N 1
ATOM 3709 C CA . CYS A 1 483 ? 10.052 31.385 27.366 1.00 85.38 483 CYS A CA 1
ATOM 3710 C C . CYS A 1 483 ? 10.406 32.865 27.171 1.00 85.38 483 CYS A C 1
ATOM 3712 O O . CYS A 1 483 ? 9.553 33.710 26.902 1.00 85.38 483 CYS A O 1
ATOM 3714 N N . GLY A 1 484 ? 11.702 33.176 27.285 1.00 74.31 484 GLY A N 1
ATOM 3715 C CA . GLY A 1 484 ? 12.222 34.544 27.164 1.00 74.31 484 GLY A CA 1
ATOM 3716 C C . GLY A 1 484 ? 12.384 35.041 25.724 1.00 74.31 484 GLY A C 1
ATOM 3717 O O . GLY A 1 484 ? 12.536 36.244 25.520 1.00 74.31 484 GLY A O 1
ATOM 3718 N N . LYS A 1 485 ? 12.349 34.134 24.741 1.00 85.19 485 LYS A N 1
ATOM 3719 C CA . LYS A 1 485 ? 12.533 34.436 23.320 1.00 85.19 485 LYS A CA 1
ATOM 3720 C C . LYS A 1 485 ? 11.603 33.557 22.481 1.00 85.19 485 LYS A C 1
ATOM 3722 O O . LYS A 1 485 ? 11.611 32.335 22.623 1.00 85.19 485 LYS A O 1
ATOM 3727 N N . VAL A 1 486 ? 10.817 34.200 21.619 1.00 85.38 486 VAL A N 1
ATOM 3728 C CA . VAL A 1 486 ? 9.977 33.552 20.606 1.00 85.38 486 VAL A CA 1
ATOM 3729 C C . VAL A 1 486 ? 10.254 34.227 19.276 1.00 85.38 486 VAL A C 1
ATOM 3731 O O . VAL A 1 486 ? 10.210 35.456 19.176 1.00 85.38 486 VAL A O 1
ATOM 3734 N N . GLU A 1 487 ? 10.513 33.430 18.257 1.00 84.44 487 GLU A N 1
ATOM 3735 C CA . GLU A 1 487 ? 10.658 33.912 16.892 1.00 84.44 487 GLU A CA 1
ATOM 3736 C C . GLU A 1 487 ? 9.579 33.308 16.004 1.00 84.44 487 GLU A C 1
ATOM 3738 O O . GLU A 1 487 ? 9.115 32.194 16.248 1.00 84.44 487 GLU A O 1
ATOM 3743 N N . VAL A 1 488 ? 9.176 34.060 14.986 1.00 80.81 488 VAL A N 1
ATOM 3744 C CA . VAL A 1 488 ? 8.299 33.574 13.924 1.00 80.81 488 VAL A CA 1
ATOM 3745 C C . VAL A 1 488 ? 9.106 33.402 12.664 1.00 80.81 488 VAL A C 1
ATOM 3747 O O . VAL A 1 488 ? 9.788 34.325 12.227 1.00 80.81 488 VAL A O 1
ATOM 3750 N N . GLU A 1 489 ? 8.997 32.217 12.097 1.00 76.75 489 GLU A N 1
ATOM 3751 C CA . GLU A 1 489 ? 9.547 31.859 10.807 1.00 76.75 489 GLU A CA 1
ATOM 3752 C C . GLU A 1 489 ? 8.485 32.159 9.753 1.00 76.75 489 GLU A C 1
ATOM 3754 O O . GLU A 1 489 ? 7.391 31.584 9.750 1.00 76.75 489 GLU A O 1
ATOM 3759 N N . LEU A 1 490 ? 8.780 33.161 8.930 1.00 65.81 490 LEU A N 1
ATOM 3760 C CA . LEU A 1 490 ? 7.937 33.558 7.819 1.00 65.81 490 LEU A CA 1
ATOM 3761 C C . LEU A 1 490 ? 8.152 32.606 6.638 1.00 65.81 490 LEU A C 1
ATOM 3763 O O . LEU A 1 490 ? 9.236 32.040 6.507 1.00 65.81 490 LEU A O 1
ATOM 3767 N N . PRO A 1 491 ? 7.162 32.497 5.739 1.00 60.19 491 PRO A N 1
ATOM 3768 C CA . PRO A 1 491 ? 7.258 31.599 4.593 1.00 60.19 491 PRO A CA 1
ATOM 3769 C C . PRO A 1 491 ? 8.454 31.851 3.660 1.00 60.19 491 PRO A C 1
ATOM 3771 O O . PRO A 1 491 ? 8.976 30.932 3.049 1.00 60.19 491 PRO A O 1
ATOM 3774 N N . ASP A 1 492 ? 8.965 33.085 3.617 1.00 60.28 492 ASP A N 1
ATOM 3775 C CA . ASP A 1 492 ? 10.161 33.451 2.847 1.00 60.28 492 ASP A CA 1
ATOM 3776 C C . ASP A 1 492 ? 11.492 33.134 3.563 1.00 60.28 492 ASP A C 1
ATOM 3778 O O . ASP A 1 492 ? 12.527 33.727 3.249 1.00 60.28 492 ASP A O 1
ATOM 3782 N N . GLY A 1 493 ? 11.458 32.252 4.567 1.00 59.59 493 GLY A N 1
ATOM 3783 C CA . GLY A 1 493 ? 12.607 31.816 5.365 1.00 59.59 493 GLY A CA 1
ATOM 3784 C C . GLY A 1 493 ? 13.101 32.845 6.384 1.00 59.59 493 GLY A C 1
ATOM 3785 O O . GLY A 1 493 ? 14.037 32.585 7.141 1.00 59.59 493 GLY A O 1
ATOM 3786 N N . ARG A 1 494 ? 12.500 34.042 6.450 1.00 70.06 494 ARG A N 1
ATOM 3787 C CA . ARG A 1 494 ? 12.923 35.058 7.420 1.00 70.06 494 ARG A CA 1
ATOM 3788 C C . ARG A 1 494 ? 12.420 34.724 8.813 1.00 70.06 494 ARG A C 1
ATOM 3790 O O . ARG A 1 494 ? 11.222 34.598 9.048 1.00 70.06 494 ARG A O 1
ATOM 3797 N N . VAL A 1 495 ? 13.339 34.737 9.768 1.00 72.81 495 VAL A N 1
ATOM 3798 C CA . VAL A 1 495 ? 13.028 34.606 11.189 1.00 72.81 495 VAL A CA 1
ATOM 3799 C C . VAL A 1 495 ? 12.921 35.995 11.822 1.00 72.81 495 VAL A C 1
ATOM 3801 O O . VAL A 1 495 ? 13.821 36.829 11.704 1.00 72.81 495 VAL A O 1
ATOM 3804 N N . VAL A 1 496 ? 11.796 36.271 12.479 1.00 74.62 496 VAL A N 1
ATOM 3805 C CA . VAL A 1 496 ? 11.512 37.550 13.137 1.00 74.62 496 VAL A CA 1
ATOM 3806 C C . VAL A 1 496 ? 11.301 37.319 14.626 1.00 74.62 496 VAL A C 1
ATOM 3808 O O . VAL A 1 496 ? 10.322 36.697 15.036 1.00 74.62 496 VAL A O 1
ATOM 3811 N N . GLU A 1 497 ? 12.185 37.877 15.454 1.00 79.19 497 GLU A N 1
ATOM 3812 C CA . GLU A 1 497 ? 11.980 37.922 16.904 1.00 79.19 497 GLU A CA 1
ATOM 3813 C C . GLU A 1 497 ? 10.742 38.760 17.230 1.00 79.19 497 GLU A C 1
ATOM 3815 O O . GLU A 1 497 ? 10.662 39.953 16.916 1.00 79.19 497 GLU A O 1
ATOM 3820 N N . ILE A 1 498 ? 9.770 38.133 17.890 1.00 74.19 498 ILE A N 1
ATOM 3821 C CA . ILE A 1 498 ? 8.583 38.821 18.378 1.00 74.19 498 ILE A CA 1
ATOM 3822 C C . ILE A 1 498 ? 8.831 39.222 19.826 1.00 74.19 498 ILE A C 1
ATOM 3824 O O . ILE A 1 498 ? 9.345 38.453 20.634 1.00 74.19 498 ILE A O 1
ATOM 3828 N N . ARG A 1 499 ? 8.431 40.447 20.173 1.00 70.69 499 ARG A N 1
ATOM 3829 C CA . ARG A 1 499 ? 8.423 40.922 21.557 1.00 70.69 499 ARG A CA 1
ATOM 3830 C C . ARG A 1 499 ? 7.001 41.245 21.988 1.00 70.69 499 ARG A C 1
ATOM 3832 O O . ARG A 1 499 ? 6.269 41.870 21.213 1.00 70.69 499 ARG A O 1
ATOM 3839 N N . PRO A 1 500 ? 6.597 40.883 23.217 1.00 60.38 500 PRO A N 1
ATOM 3840 C CA . PRO A 1 500 ? 5.322 41.331 23.749 1.00 60.38 500 PRO A CA 1
ATOM 3841 C C . PRO A 1 500 ? 5.313 42.864 23.778 1.00 60.38 500 PRO A C 1
ATOM 3843 O O . PRO A 1 500 ? 6.295 43.492 24.184 1.00 60.38 500 PRO A O 1
ATOM 3846 N N . LYS A 1 501 ? 4.212 43.488 23.335 1.00 53.12 501 LYS A N 1
ATOM 3847 C CA . LYS A 1 501 ? 4.024 44.930 23.538 1.00 53.12 501 LYS A CA 1
ATOM 3848 C C . LYS A 1 501 ? 4.092 45.187 25.040 1.00 53.12 501 LYS A C 1
ATOM 3850 O O . LYS A 1 501 ? 3.298 44.617 25.785 1.00 53.12 501 LYS A O 1
ATOM 3855 N N . SER A 1 502 ? 5.036 46.021 25.471 1.00 48.75 502 SER A N 1
ATOM 3856 C CA . SER A 1 502 ? 5.075 46.526 26.840 1.00 48.75 502 SER A CA 1
ATOM 3857 C C . SER A 1 502 ? 3.707 47.128 27.158 1.00 48.75 502 SER A C 1
ATOM 3859 O O . SER A 1 502 ? 3.246 48.022 26.446 1.00 48.75 502 SER A O 1
ATOM 3861 N N . SER A 1 503 ? 3.047 46.559 28.167 1.00 39.25 503 SER A N 1
ATOM 3862 C CA . SER A 1 503 ? 1.743 46.990 28.678 1.00 39.25 503 SER A CA 1
ATOM 3863 C C . SER A 1 503 ? 1.740 48.447 29.110 1.00 39.25 503 SER A C 1
ATOM 3865 O O . SER A 1 503 ? 2.738 48.832 29.768 1.00 39.25 503 SER A O 1
#

pLDDT: mean 86.67, std 12.14, range [39.25, 98.69]